Protein AF-A0A0M0J2R6-F1 (afdb_monomer)

InterPro domains:
  IPR001680 WD40 repeat [PF00400] (33-64)
  IPR001680 WD40 repeat [PF00400] (76-107)
  IPR001680 WD40 repeat [PF00400] (119-150)
  IPR001680 WD40 repeat [PS50082] (32-64)
  IPR001680 WD40 repeat [PS50082] (75-116)
  IPR001680 WD40 repeat [PS50082] (118-151)
  IPR001680 WD40 repeat [SM00320] (25-64)
  IPR001680 WD40 repeat [SM00320] (68-107)
  IPR001680 WD40 repeat [SM00320] (110-150)
  IPR002618 UDPGP family [PF01704] (251-604)
  IPR011047 Quinoprotein alcohol dehydrogenase-like superfamily [SSF50998] (32-155)
  IPR015943 WD40/YVTN repeat-like-containing domain superfamily [G3DSA:2.130.10.10] (9-226)
  IPR019775 WD40 repeat, conserved site [PS00678] (137-151)
  IPR020472 PAC1/LIS1-like, WD-40 repeat [PR00320] (51-65)
  IPR020472 PAC1/LIS1-like, WD-40 repeat [PR00320] (94-108)
  IPR020472 PAC1/LIS1-like, WD-40 repeat [PR00320] (137-151)
  IPR029044 Nucleotide-diphospho-sugar transferases [G3DSA:3.90.550.10] (227-666)
  IPR029044 Nucleotide-diphospho-sugar transferases [SSF53448] (238-670)
  IPR039741 UDP-sugar pyrophosphorylase [PTHR11952] (255-666)

Radius of gyration: 31.94 Å; Cα contacts (8 Å, |Δi|>4): 1332; chains: 1; bounding box: 73×68×89 Å

pLDDT: mean 80.06, std 20.86, range [28.67, 98.81]

Mean predicted aligned error: 16.08 Å

Structure (mmCIF, N/CA/C/O backbone):
data_AF-A0A0M0J2R6-F1
#
_entry.id   AF-A0A0M0J2R6-F1
#
loop_
_atom_site.group_PDB
_atom_site.id
_atom_site.type_symbol
_atom_site.label_atom_id
_atom_site.label_alt_id
_atom_site.label_comp_id
_atom_site.label_asym_id
_atom_site.label_entity_id
_atom_site.label_seq_id
_atom_site.pdbx_PDB_ins_code
_atom_site.Cartn_x
_atom_site.Cartn_y
_atom_site.Cartn_z
_atom_site.occupancy
_atom_site.B_iso_or_equiv
_atom_site.auth_seq_id
_atom_site.auth_comp_id
_atom_site.auth_asym_id
_atom_site.auth_atom_id
_atom_site.pdbx_PDB_model_num
ATOM 1 N N . MET A 1 1 ? 38.240 40.109 16.174 1.00 36.09 1 MET A N 1
ATOM 2 C CA . MET A 1 1 ? 37.687 40.525 14.868 1.00 36.09 1 MET A CA 1
ATOM 3 C C . MET A 1 1 ? 37.817 39.371 13.885 1.00 36.09 1 MET A C 1
ATOM 5 O O . MET A 1 1 ? 38.899 39.169 13.360 1.00 36.09 1 MET A O 1
ATOM 9 N N . LEU A 1 2 ? 36.763 38.583 13.665 1.00 33.44 2 LEU A N 1
ATOM 10 C CA . LEU A 1 2 ? 36.737 37.585 12.586 1.00 33.44 2 LEU A CA 1
ATOM 11 C C . LEU A 1 2 ? 35.351 37.548 11.915 1.00 33.44 2 LEU A C 1
ATOM 13 O O . LEU A 1 2 ? 34.528 36.697 12.244 1.00 33.44 2 LEU A O 1
ATOM 17 N N . PRO A 1 3 ? 35.083 38.441 10.949 1.00 38.94 3 PRO A N 1
ATOM 18 C CA . PRO A 1 3 ? 34.037 38.253 9.960 1.00 38.94 3 PRO A CA 1
ATOM 19 C C . PRO A 1 3 ? 34.694 38.115 8.579 1.00 38.94 3 PRO A C 1
ATOM 21 O O . PRO A 1 3 ? 34.960 39.120 7.940 1.00 38.94 3 PRO A O 1
ATOM 24 N N . ASN A 1 4 ? 35.013 36.897 8.120 1.00 41.19 4 ASN A N 1
ATOM 25 C CA . ASN A 1 4 ? 35.357 36.687 6.696 1.00 41.19 4 ASN A CA 1
ATOM 26 C C . ASN A 1 4 ? 35.215 35.240 6.180 1.00 41.19 4 ASN A C 1
ATOM 28 O O . ASN A 1 4 ? 35.019 35.041 4.984 1.00 41.19 4 ASN A O 1
ATOM 32 N N . ALA A 1 5 ? 35.192 34.220 7.046 1.00 37.50 5 ALA A N 1
ATOM 33 C CA . ALA A 1 5 ? 35.095 32.824 6.590 1.00 37.50 5 ALA A CA 1
ATOM 34 C C . ALA A 1 5 ? 33.701 32.433 6.038 1.00 37.50 5 ALA A C 1
ATOM 36 O O . ALA A 1 5 ? 33.593 31.710 5.048 1.00 37.50 5 ALA A O 1
ATOM 37 N N . ARG A 1 6 ? 32.606 32.952 6.622 1.00 36.12 6 ARG A N 1
ATOM 38 C CA . ARG A 1 6 ? 31.228 32.647 6.168 1.00 36.12 6 ARG A CA 1
ATOM 39 C C . ARG A 1 6 ? 30.844 33.323 4.848 1.00 36.12 6 ARG A C 1
ATOM 41 O O . ARG A 1 6 ? 29.976 32.811 4.145 1.00 36.12 6 ARG A O 1
ATOM 48 N N . MET A 1 7 ? 31.470 34.451 4.511 1.00 35.44 7 MET A N 1
ATOM 49 C CA . MET A 1 7 ? 31.166 35.185 3.280 1.00 35.44 7 MET A CA 1
ATOM 50 C C . MET A 1 7 ? 31.919 34.583 2.085 1.00 35.44 7 MET A C 1
ATOM 52 O O . MET A 1 7 ? 31.308 34.362 1.046 1.00 35.44 7 MET A O 1
ATOM 56 N N . GLN A 1 8 ? 33.182 34.167 2.262 1.00 43.09 8 GLN A N 1
ATOM 57 C CA . GLN A 1 8 ? 33.928 33.443 1.223 1.00 43.09 8 GLN A CA 1
ATOM 58 C C . GLN A 1 8 ? 33.315 32.072 0.895 1.00 43.09 8 GLN A C 1
ATOM 60 O O . GLN A 1 8 ? 33.209 31.727 -0.278 1.00 43.09 8 GLN A O 1
ATOM 65 N N . SER A 1 9 ? 32.825 31.327 1.894 1.00 46.56 9 SER A N 1
ATOM 66 C CA . SER A 1 9 ? 32.163 30.028 1.685 1.00 46.56 9 SER A CA 1
ATOM 67 C C . SER A 1 9 ? 30.852 30.140 0.891 1.00 46.56 9 SER A C 1
ATOM 69 O O . SER A 1 9 ? 30.611 29.324 0.003 1.00 46.56 9 SER A O 1
ATOM 71 N N . LYS A 1 10 ? 30.038 31.183 1.121 1.00 42.12 10 LYS A N 1
ATOM 72 C CA . LYS A 1 10 ? 28.829 31.435 0.316 1.00 42.12 10 LYS A CA 1
ATOM 73 C C . LYS A 1 10 ? 29.171 31.851 -1.115 1.00 42.12 10 LYS A C 1
ATOM 75 O O . LYS A 1 10 ? 28.553 31.346 -2.044 1.00 42.12 10 LYS A O 1
ATOM 80 N N . THR A 1 11 ? 30.169 32.709 -1.314 1.00 47.50 11 THR A N 1
ATOM 81 C CA . THR A 1 11 ? 30.589 33.139 -2.658 1.00 47.50 11 THR A CA 1
ATOM 82 C C . THR A 1 11 ? 31.194 31.986 -3.464 1.00 47.50 11 THR A C 1
ATOM 84 O O . THR A 1 11 ? 30.890 31.847 -4.646 1.00 47.50 11 THR A O 1
ATOM 87 N N . LEU A 1 12 ? 31.973 31.105 -2.825 1.00 50.62 12 LEU A N 1
ATOM 88 C CA . LEU A 1 12 ? 32.463 29.864 -3.433 1.00 50.62 12 LEU A CA 1
ATOM 89 C C . LEU A 1 12 ? 31.327 28.879 -3.722 1.00 50.62 12 LEU A C 1
ATOM 91 O O . LEU A 1 12 ? 31.304 28.320 -4.809 1.00 50.62 12 LEU A O 1
ATOM 95 N N . PHE A 1 13 ? 30.355 28.716 -2.821 1.00 46.06 13 PHE A N 1
ATOM 96 C CA . PHE A 1 13 ? 29.197 27.845 -3.038 1.00 46.06 13 PHE A CA 1
ATOM 97 C C . PHE A 1 13 ? 28.313 28.335 -4.190 1.00 46.06 13 PHE A C 1
ATOM 99 O O . PHE A 1 13 ? 27.985 27.554 -5.072 1.00 46.06 13 PHE A O 1
ATOM 106 N N . PHE A 1 14 ? 27.989 29.629 -4.264 1.00 41.22 14 PHE A N 1
ATOM 107 C CA . PHE A 1 14 ? 27.219 30.186 -5.381 1.00 41.22 14 PHE A CA 1
ATOM 108 C C . PHE A 1 14 ? 28.014 30.238 -6.691 1.00 41.22 14 PHE A C 1
ATOM 110 O O . PHE A 1 14 ? 27.415 30.104 -7.752 1.00 41.22 14 PHE A O 1
ATOM 117 N N . SER A 1 15 ? 29.343 30.379 -6.642 1.00 47.56 15 SER A N 1
ATOM 118 C CA . SER A 1 15 ? 30.237 30.227 -7.802 1.00 47.56 15 SER A CA 1
ATOM 119 C C . SER A 1 15 ? 30.260 28.785 -8.309 1.00 47.56 15 SER A C 1
ATOM 121 O O . SER A 1 15 ? 30.131 28.552 -9.509 1.00 47.56 15 SER A O 1
ATOM 123 N N . LEU A 1 16 ? 30.345 27.811 -7.399 1.00 46.53 16 LEU A N 1
ATOM 124 C CA . LEU A 1 16 ? 30.337 26.389 -7.723 1.00 46.53 16 LEU A CA 1
ATOM 125 C C . LEU A 1 16 ? 28.964 25.957 -8.234 1.00 46.53 16 LEU A C 1
ATOM 127 O O . LEU A 1 16 ? 28.896 25.278 -9.243 1.00 46.53 16 LEU A O 1
ATOM 131 N N . VAL A 1 17 ? 27.879 26.415 -7.608 1.00 45.69 17 VAL A N 1
ATOM 132 C CA . VAL A 1 17 ? 26.499 26.154 -8.034 1.00 45.69 17 VAL A CA 1
ATOM 133 C C . VAL A 1 17 ? 26.183 26.878 -9.341 1.00 45.69 17 VAL A C 1
ATOM 135 O O . VAL A 1 17 ? 25.573 26.270 -10.202 1.00 45.69 17 VAL A O 1
ATOM 138 N N . ARG A 1 18 ? 26.658 28.111 -9.581 1.00 43.44 18 ARG A N 1
ATOM 139 C CA . ARG A 1 18 ? 26.549 28.758 -10.906 1.00 43.44 18 ARG A CA 1
ATOM 140 C C . ARG A 1 18 ? 27.372 28.044 -11.967 1.00 43.44 18 ARG A C 1
ATOM 142 O O . ARG A 1 18 ? 26.888 27.926 -13.081 1.00 43.44 18 ARG A O 1
ATOM 149 N N . ARG A 1 19 ? 28.576 27.558 -11.645 1.00 47.53 19 ARG A N 1
ATOM 150 C CA . ARG A 1 19 ? 29.368 26.723 -12.558 1.00 47.53 19 ARG A CA 1
ATOM 151 C C . ARG A 1 19 ? 28.658 25.407 -12.831 1.00 47.53 19 ARG A C 1
ATOM 153 O O . ARG A 1 19 ? 28.544 25.045 -13.981 1.00 47.53 19 ARG A O 1
ATOM 160 N N . MET A 1 20 ? 28.114 24.748 -11.816 1.00 44.56 20 MET A N 1
ATOM 161 C CA . MET A 1 20 ? 27.424 23.464 -11.934 1.00 44.56 20 MET A CA 1
ATOM 162 C C . MET A 1 20 ? 26.086 23.598 -12.669 1.00 44.56 20 MET A C 1
ATOM 164 O O . MET A 1 20 ? 25.781 22.761 -13.504 1.00 44.56 20 MET A O 1
ATOM 168 N N . ILE A 1 21 ? 25.336 24.681 -12.438 1.00 42.53 21 ILE A N 1
ATOM 169 C CA . ILE A 1 21 ? 24.135 25.056 -13.195 1.00 42.53 21 ILE A CA 1
ATOM 170 C C . ILE A 1 21 ? 24.512 25.467 -14.625 1.00 42.53 21 ILE A C 1
ATOM 172 O O . ILE A 1 21 ? 23.814 25.080 -15.546 1.00 42.53 21 ILE A O 1
ATOM 176 N N . ALA A 1 22 ? 25.628 26.166 -14.856 1.00 38.50 22 ALA A N 1
ATOM 177 C CA . ALA A 1 22 ? 26.127 26.443 -16.207 1.00 38.50 22 ALA A CA 1
ATOM 178 C C . ALA A 1 22 ? 26.575 25.160 -16.937 1.00 38.50 22 ALA A C 1
ATOM 180 O O . ALA A 1 22 ? 26.362 25.051 -18.140 1.00 38.50 22 ALA A O 1
ATOM 181 N N . THR A 1 23 ? 27.117 24.170 -16.217 1.00 43.06 23 THR A N 1
ATOM 182 C CA . THR A 1 23 ? 27.443 22.839 -16.754 1.00 43.06 23 THR A CA 1
ATOM 183 C C . THR A 1 23 ? 26.190 21.987 -16.995 1.00 43.06 23 THR A C 1
ATOM 185 O O . THR A 1 23 ? 26.178 21.204 -17.938 1.00 43.06 23 THR A O 1
ATOM 188 N N . LEU A 1 24 ? 25.138 22.130 -16.173 1.00 39.03 24 LEU A N 1
ATOM 189 C CA . LEU A 1 24 ? 23.871 21.396 -16.318 1.00 39.03 24 LEU A CA 1
ATOM 190 C C . LEU A 1 24 ? 22.907 22.028 -17.335 1.00 39.03 24 LEU A C 1
ATOM 192 O O . LEU A 1 24 ? 22.110 21.303 -17.919 1.00 39.03 24 LEU A O 1
ATOM 196 N N . ILE A 1 25 ? 22.947 23.350 -17.539 1.00 42.81 25 ILE A N 1
ATOM 197 C CA . ILE A 1 25 ? 22.005 24.060 -18.421 1.00 42.81 25 ILE A CA 1
ATOM 198 C C . ILE A 1 25 ? 22.438 24.033 -19.890 1.00 42.81 25 ILE A C 1
ATOM 200 O O . ILE A 1 25 ? 21.580 24.174 -20.746 1.00 42.81 25 ILE A O 1
ATOM 204 N N . ASN A 1 26 ? 23.704 23.777 -20.230 1.00 46.44 26 ASN A N 1
ATOM 205 C CA . ASN A 1 26 ? 24.101 23.580 -21.627 1.00 46.44 26 ASN A CA 1
ATOM 206 C C . ASN A 1 26 ? 25.324 22.662 -21.742 1.00 46.44 26 ASN A C 1
ATOM 208 O O . ASN A 1 26 ? 26.464 23.099 -21.605 1.00 46.44 26 ASN A O 1
ATOM 212 N N . ARG A 1 27 ? 25.095 21.403 -22.116 1.00 46.19 27 ARG A N 1
ATOM 213 C CA . ARG A 1 27 ? 26.029 20.685 -22.995 1.00 46.19 27 ARG A CA 1
ATOM 214 C C . ARG A 1 27 ? 25.324 20.280 -24.286 1.00 46.19 27 ARG A C 1
ATOM 216 O O . ARG A 1 27 ? 25.393 19.139 -24.719 1.00 46.19 27 ARG A O 1
ATOM 223 N N . VAL A 1 28 ? 24.653 21.240 -24.918 1.00 44.66 28 VAL A N 1
ATOM 224 C CA . VAL A 1 28 ? 24.509 21.188 -26.374 1.00 44.66 28 VAL A CA 1
ATOM 225 C C . VAL A 1 28 ? 25.836 21.703 -26.920 1.00 44.66 28 VAL A C 1
ATOM 227 O O . VAL A 1 28 ? 26.066 22.907 -26.989 1.00 44.66 28 VAL A O 1
ATOM 230 N N . ALA A 1 29 ? 26.766 20.789 -27.182 1.00 57.38 29 ALA A N 1
ATOM 231 C CA . ALA A 1 29 ? 27.938 21.112 -27.976 1.00 57.38 29 ALA A CA 1
ATOM 232 C C . ALA A 1 29 ? 27.495 21.077 -29.446 1.00 57.38 29 ALA A C 1
ATOM 234 O O . ALA A 1 29 ? 27.050 20.043 -29.937 1.00 57.38 29 ALA A O 1
ATOM 235 N N . GLU A 1 30 ? 27.543 22.222 -30.123 1.00 63.06 30 GLU A N 1
ATOM 236 C CA . GLU A 1 30 ? 27.148 22.350 -31.525 1.00 63.06 30 GLU A CA 1
ATOM 237 C C . GLU A 1 30 ? 28.394 22.549 -32.390 1.00 63.06 30 GLU A C 1
ATOM 239 O O . GLU A 1 30 ? 29.218 23.431 -32.129 1.00 63.06 30 GLU A O 1
ATOM 244 N N . LYS A 1 31 ? 28.535 21.737 -33.441 1.00 72.44 31 LYS A N 1
ATOM 245 C CA . LYS A 1 31 ? 29.561 21.924 -34.467 1.00 72.44 31 LYS A CA 1
ATOM 246 C C . LYS A 1 31 ? 28.912 22.460 -35.740 1.00 72.44 31 LYS A C 1
ATOM 248 O O . LYS A 1 31 ? 28.442 21.692 -36.577 1.00 72.44 31 LYS A O 1
ATOM 253 N N . ALA A 1 32 ? 28.920 23.783 -35.892 1.00 67.75 32 ALA A N 1
ATOM 254 C CA . ALA A 1 32 ? 28.542 24.421 -37.149 1.00 67.75 32 ALA A CA 1
ATOM 255 C C . ALA A 1 32 ? 29.474 23.954 -38.285 1.00 67.75 32 ALA A C 1
ATOM 257 O O . ALA A 1 32 ? 30.685 23.812 -38.085 1.00 67.75 32 ALA A O 1
ATOM 258 N N . SER A 1 33 ? 28.903 23.709 -39.467 1.00 77.62 33 SER A N 1
ATOM 259 C CA . SER A 1 33 ? 29.630 23.297 -40.680 1.00 77.62 33 SER A CA 1
ATOM 260 C C . SER A 1 33 ? 30.457 22.009 -40.529 1.00 77.62 33 SER A C 1
ATOM 262 O O . SER A 1 33 ? 31.572 21.916 -41.038 1.00 77.62 33 SER A O 1
ATOM 264 N N . ALA A 1 34 ? 29.921 21.000 -39.829 1.00 81.88 34 ALA A N 1
ATOM 265 C CA . ALA A 1 34 ? 30.557 19.681 -39.709 1.00 81.88 34 ALA A CA 1
ATOM 266 C C . ALA A 1 34 ? 30.817 19.010 -41.077 1.00 81.88 34 ALA A C 1
ATOM 268 O O . ALA A 1 34 ? 31.804 18.293 -41.242 1.00 81.88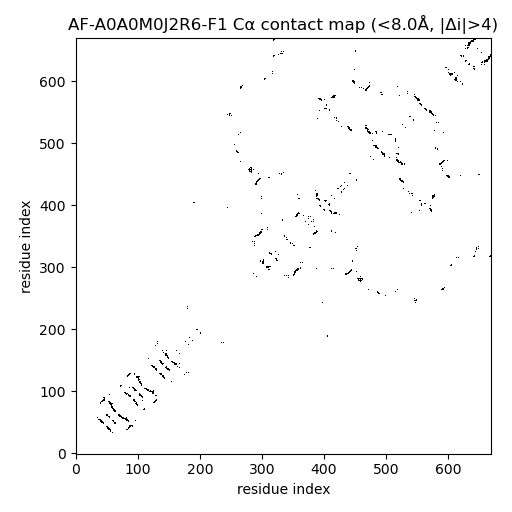 34 ALA A O 1
ATOM 269 N N . HIS A 1 35 ? 29.949 19.279 -42.052 1.00 89.12 35 HIS A N 1
ATOM 270 C CA . HIS A 1 35 ? 29.984 18.785 -43.426 1.00 89.12 35 HIS A CA 1
ATOM 271 C C . HIS A 1 35 ? 29.653 19.920 -44.409 1.00 89.12 35 HIS A C 1
ATOM 273 O O . HIS A 1 35 ? 29.078 20.933 -44.002 1.00 89.12 35 HIS A O 1
ATOM 279 N N . SER A 1 36 ? 30.028 19.771 -45.686 1.00 89.69 36 SER A N 1
ATOM 280 C CA . SER A 1 36 ? 29.685 20.747 -46.740 1.00 89.69 36 SER A CA 1
ATOM 281 C C . SER A 1 36 ? 28.286 20.521 -47.323 1.00 89.69 36 SER A C 1
ATOM 283 O O . SER A 1 36 ? 27.748 21.415 -47.973 1.00 89.69 36 SER A O 1
ATOM 285 N N . GLY A 1 37 ? 27.696 19.349 -47.065 1.00 88.50 37 GLY A N 1
ATOM 286 C CA . GLY A 1 37 ? 26.300 19.010 -47.337 1.00 88.50 37 GLY A CA 1
ATOM 287 C C . GLY A 1 37 ? 25.525 18.647 -46.065 1.00 88.50 37 GLY A C 1
ATOM 288 O O . GLY A 1 37 ? 26.072 18.646 -44.959 1.00 88.50 37 GLY A O 1
ATOM 289 N N . SER A 1 38 ? 24.237 18.333 -46.223 1.00 86.81 38 SER A N 1
ATOM 290 C CA . SER A 1 38 ? 23.368 17.917 -45.117 1.00 86.81 38 SER A CA 1
ATOM 291 C C . SER A 1 38 ? 23.912 16.658 -44.439 1.00 86.81 38 SER A C 1
ATOM 293 O O . SER A 1 38 ? 24.215 15.673 -45.112 1.00 86.81 38 SER A O 1
ATOM 295 N N . VAL A 1 39 ? 23.983 16.644 -43.106 1.00 89.50 39 VAL A N 1
ATOM 296 C CA . VAL A 1 39 ? 24.276 15.413 -42.357 1.00 89.50 39 VAL A CA 1
ATOM 297 C C . VAL A 1 39 ? 23.029 14.536 -42.373 1.00 89.50 39 VAL A C 1
ATOM 299 O O . VAL A 1 39 ? 21.986 14.928 -41.855 1.00 89.50 39 VAL A O 1
ATOM 302 N N . LEU A 1 40 ? 23.129 13.357 -42.983 1.00 81.25 40 LEU A N 1
ATOM 303 C CA . LEU A 1 40 ? 21.991 12.461 -43.197 1.00 81.25 40 LEU A CA 1
ATOM 304 C C . LEU A 1 40 ? 21.919 11.337 -42.157 1.00 81.25 40 LEU A C 1
ATOM 306 O O . LEU A 1 40 ? 20.846 10.785 -41.926 1.00 81.25 40 LEU A O 1
ATOM 310 N N . SER A 1 41 ? 23.043 11.001 -41.518 1.00 84.19 41 SER A N 1
ATOM 311 C CA . SER A 1 41 ? 23.120 9.941 -40.510 1.00 84.19 41 SER A CA 1
ATOM 312 C C . SER A 1 41 ? 24.223 10.212 -39.500 1.00 84.19 41 SER A C 1
ATOM 314 O O . SER A 1 41 ? 25.293 10.689 -39.868 1.00 84.19 41 SER A O 1
ATOM 316 N N . VAL A 1 42 ? 23.996 9.822 -38.244 1.00 87.31 42 VAL A N 1
ATOM 317 C CA . VAL A 1 42 ? 25.003 9.810 -37.174 1.00 87.31 42 VAL A CA 1
ATOM 318 C C . VAL A 1 42 ? 24.888 8.536 -36.334 1.00 87.31 42 VAL A C 1
ATOM 320 O O . VAL A 1 42 ? 23.793 7.994 -36.174 1.00 87.31 42 VAL A O 1
ATOM 323 N N . ALA A 1 43 ? 26.000 8.041 -35.792 1.00 80.62 43 ALA A N 1
ATOM 324 C CA . ALA A 1 43 ? 26.008 6.897 -34.882 1.00 80.62 43 ALA A CA 1
ATOM 325 C C . ALA A 1 43 ? 27.186 6.952 -33.900 1.00 80.62 43 ALA A C 1
ATOM 327 O O . ALA A 1 43 ? 28.303 7.248 -34.305 1.00 80.62 43 ALA A O 1
ATOM 328 N N . PHE A 1 44 ? 26.953 6.593 -32.637 1.00 80.62 44 PHE A N 1
ATOM 329 C CA . PHE A 1 44 ? 28.033 6.348 -31.674 1.00 80.62 44 PHE A CA 1
ATOM 330 C C . PHE A 1 44 ? 28.717 4.999 -31.920 1.00 80.62 44 PHE A C 1
ATOM 332 O O . PHE A 1 44 ? 28.061 4.042 -32.355 1.00 80.62 44 PHE A O 1
ATOM 339 N N . SER A 1 45 ? 30.010 4.921 -31.602 1.00 78.25 45 SER A N 1
ATOM 340 C CA . SER A 1 45 ? 30.716 3.656 -31.405 1.00 78.25 45 SER A CA 1
ATOM 341 C C . SER A 1 45 ? 30.176 2.922 -30.166 1.00 78.25 45 SER A C 1
ATOM 343 O O . SER A 1 45 ? 29.610 3.559 -29.275 1.00 78.25 45 SER A O 1
ATOM 345 N N . PRO A 1 46 ? 30.314 1.585 -30.079 1.00 72.31 46 PRO A N 1
ATOM 346 C CA . PRO A 1 46 ? 29.759 0.799 -28.969 1.00 72.31 46 PRO A CA 1
ATOM 347 C C . PRO A 1 46 ? 30.320 1.156 -27.587 1.00 72.31 46 PRO A C 1
ATOM 349 O O . PRO A 1 46 ? 29.612 1.055 -26.590 1.00 72.31 46 PRO A O 1
ATOM 352 N N . ASP A 1 47 ? 31.579 1.587 -27.528 1.00 72.69 47 ASP A N 1
ATOM 353 C CA . ASP A 1 47 ? 32.241 2.082 -26.315 1.00 72.69 47 ASP A CA 1
ATOM 354 C C . ASP A 1 47 ? 31.871 3.540 -25.979 1.00 72.69 47 ASP A C 1
ATOM 356 O O . ASP A 1 47 ? 32.279 4.061 -24.945 1.00 72.69 47 ASP A O 1
ATOM 360 N N . GLY A 1 48 ? 31.092 4.193 -26.847 1.00 76.62 48 GLY A N 1
ATOM 361 C CA . GLY A 1 48 ? 30.619 5.562 -26.692 1.00 76.62 48 GLY A CA 1
ATOM 362 C C . GLY A 1 48 ? 31.666 6.641 -26.952 1.00 76.62 48 GLY A C 1
ATOM 363 O O . GLY A 1 48 ? 31.314 7.806 -26.837 1.00 76.62 48 GLY A O 1
ATOM 364 N N . THR A 1 49 ? 32.906 6.287 -27.310 1.00 83.88 49 THR A N 1
ATOM 365 C CA . THR A 1 49 ? 34.033 7.237 -27.404 1.00 83.88 49 THR A CA 1
ATOM 366 C C . THR A 1 49 ? 34.097 7.996 -28.731 1.00 83.88 49 THR A C 1
ATOM 368 O O . THR A 1 49 ? 34.737 9.044 -28.830 1.00 83.88 49 THR A O 1
ATOM 371 N N . LYS A 1 50 ? 33.437 7.479 -29.774 1.00 90.19 50 LYS A N 1
ATOM 372 C CA . LYS A 1 50 ? 33.455 8.042 -31.126 1.00 90.19 50 LYS A CA 1
ATOM 373 C C . LYS A 1 50 ? 32.045 8.239 -31.671 1.00 90.19 50 LYS A C 1
ATOM 375 O O . LYS A 1 50 ? 31.115 7.509 -31.334 1.00 90.19 50 LYS A O 1
ATOM 380 N N . ILE A 1 51 ? 31.899 9.184 -32.590 1.00 91.94 51 ILE A N 1
ATOM 381 C CA . ILE A 1 51 ? 30.701 9.382 -33.416 1.00 91.94 51 ILE A CA 1
ATOM 382 C C . ILE A 1 51 ? 31.112 9.230 -34.875 1.00 91.94 51 ILE A C 1
ATOM 384 O O . ILE A 1 51 ? 32.118 9.795 -35.270 1.00 91.94 51 ILE A O 1
ATOM 388 N N . VAL A 1 52 ? 30.337 8.530 -35.699 1.00 92.56 52 VAL A N 1
ATOM 389 C CA . VAL A 1 52 ? 30.457 8.567 -37.163 1.00 92.56 52 VAL A CA 1
ATOM 390 C C . VAL A 1 52 ? 29.283 9.342 -37.749 1.00 92.56 52 VAL A C 1
ATOM 392 O O . VAL A 1 52 ? 28.149 9.145 -37.317 1.00 92.56 52 VAL A O 1
ATOM 395 N N . SER A 1 53 ? 29.533 10.208 -38.727 1.00 91.44 53 SER A N 1
ATOM 396 C CA . SER A 1 53 ? 28.509 10.954 -39.465 1.00 91.44 53 SER A CA 1
ATOM 397 C C . SER A 1 53 ? 28.629 10.724 -40.967 1.00 91.44 53 SER A C 1
ATOM 399 O O . SER A 1 53 ? 29.735 10.756 -41.495 1.00 91.44 53 SER A O 1
ATOM 401 N N . GLY A 1 54 ? 27.506 10.506 -41.653 1.00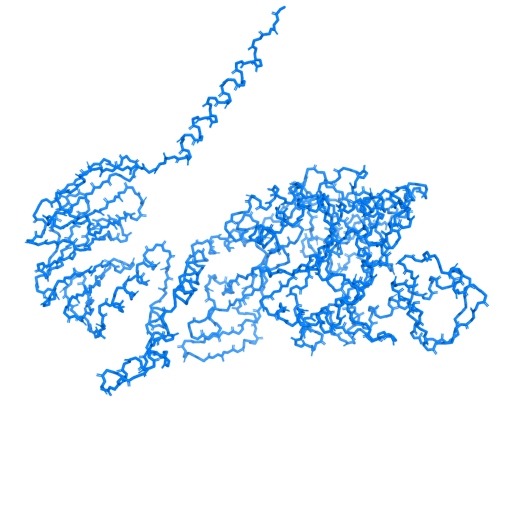 91.69 54 GLY A N 1
ATOM 402 C CA . GLY A 1 54 ? 27.406 10.401 -43.113 1.00 91.69 54 GLY A CA 1
ATOM 403 C C . GLY A 1 54 ? 26.638 11.585 -43.699 1.00 91.69 54 GLY A C 1
ATOM 404 O O . GLY A 1 54 ? 25.680 12.065 -43.084 1.00 91.69 54 GLY A O 1
ATOM 405 N N . SER A 1 55 ? 27.064 12.069 -44.865 1.00 92.06 55 SER A N 1
ATOM 406 C CA . SER A 1 55 ? 26.598 13.339 -45.429 1.00 92.06 55 SER A CA 1
ATOM 407 C C . SER A 1 55 ? 26.178 13.244 -46.894 1.00 92.06 55 SER A C 1
ATOM 409 O O . SER A 1 55 ? 26.531 12.320 -47.633 1.00 92.06 55 SER A O 1
ATOM 411 N N . GLU A 1 56 ? 25.409 14.242 -47.313 1.00 90.75 56 GLU A N 1
ATOM 412 C CA . GLU A 1 56 ? 25.054 14.511 -48.701 1.00 90.75 56 GLU A CA 1
ATOM 413 C C . GLU A 1 56 ? 26.269 14.813 -49.590 1.00 90.75 56 GLU A C 1
ATOM 415 O O . GLU A 1 56 ? 26.235 14.524 -50.783 1.00 90.75 56 GLU A O 1
ATOM 420 N N . ASP A 1 57 ? 27.369 15.296 -49.006 1.00 91.69 57 ASP A N 1
ATOM 421 C CA . ASP A 1 57 ? 28.631 15.578 -49.708 1.00 91.69 57 ASP A CA 1
ATOM 422 C C . ASP A 1 57 ? 29.448 14.324 -50.096 1.00 91.69 57 ASP A C 1
ATOM 424 O O . ASP A 1 57 ? 30.551 14.446 -50.626 1.00 91.69 57 ASP A O 1
ATOM 428 N N . GLY A 1 58 ? 28.931 13.118 -49.831 1.00 89.25 58 GLY A N 1
ATOM 429 C CA . GLY A 1 58 ? 29.605 11.852 -50.145 1.00 89.25 58 GLY A CA 1
ATOM 430 C C . GLY A 1 58 ? 30.776 11.511 -49.214 1.00 89.25 58 GLY A C 1
ATOM 431 O O . GLY A 1 58 ? 31.521 10.558 -49.469 1.00 89.25 58 GLY A O 1
ATOM 432 N N . THR A 1 59 ? 30.949 12.266 -48.125 1.00 92.44 59 THR A N 1
ATOM 433 C CA . THR A 1 59 ? 31.955 12.018 -47.088 1.00 92.44 59 THR A CA 1
ATOM 434 C C . THR A 1 59 ? 31.317 11.438 -45.830 1.00 92.44 59 THR A C 1
ATOM 436 O O . THR A 1 59 ? 30.162 11.726 -45.494 1.00 92.44 59 THR A O 1
ATOM 439 N N . PHE A 1 60 ? 32.086 10.632 -45.101 1.00 92.19 60 PHE A N 1
ATOM 440 C CA . PHE A 1 60 ? 31.784 10.350 -43.704 1.00 92.19 60 PHE A CA 1
ATOM 441 C C . PHE A 1 60 ? 32.957 10.768 -42.815 1.00 92.19 60 PHE A C 1
ATOM 443 O O . PHE A 1 60 ? 34.120 10.742 -43.234 1.00 92.19 60 PHE A O 1
ATOM 450 N N . LYS A 1 61 ? 32.640 11.197 -41.596 1.00 93.88 61 LYS A N 1
ATOM 451 C CA . LYS A 1 61 ? 33.597 11.718 -40.612 1.00 93.88 61 LYS A CA 1
ATOM 452 C C . LYS A 1 61 ? 33.449 10.975 -39.296 1.00 93.88 61 LYS A C 1
ATOM 454 O O . LYS A 1 61 ? 32.343 10.563 -38.953 1.00 93.88 61 LYS A O 1
ATOM 459 N N . VAL A 1 62 ? 34.553 10.814 -38.575 1.00 93.75 62 VAL A N 1
ATOM 460 C CA . VAL A 1 62 ? 34.591 10.246 -37.227 1.00 93.75 62 VAL A CA 1
ATOM 461 C C . VAL A 1 62 ? 35.040 11.320 -36.245 1.00 93.75 62 VAL A C 1
ATOM 463 O O . VAL A 1 62 ? 36.023 12.021 -36.482 1.00 93.75 62 VAL A O 1
ATOM 466 N N . TRP A 1 63 ? 34.321 11.447 -35.140 1.00 93.12 63 TRP A N 1
ATOM 467 C CA . TRP A 1 63 ? 34.476 12.497 -34.142 1.00 93.12 63 TRP A CA 1
ATOM 468 C C . TRP A 1 63 ? 34.706 11.896 -32.768 1.00 93.12 63 TRP A C 1
ATOM 470 O O . TRP A 1 63 ? 34.214 10.810 -32.481 1.00 93.12 63 TRP A O 1
ATOM 480 N N . ASP A 1 64 ? 35.394 12.637 -31.915 1.00 89.69 64 ASP A N 1
ATOM 481 C CA . ASP A 1 64 ? 35.453 12.390 -30.483 1.00 89.69 64 ASP A CA 1
ATOM 482 C C . ASP A 1 64 ? 34.095 12.739 -29.860 1.00 89.69 64 ASP A C 1
ATOM 484 O O . ASP A 1 64 ? 33.560 13.822 -30.114 1.00 89.69 64 ASP A O 1
ATOM 488 N N . SER A 1 65 ? 33.512 11.826 -29.083 1.00 84.12 65 SER A N 1
ATOM 489 C CA . SER A 1 65 ? 32.176 12.011 -28.501 1.00 84.12 65 SER A CA 1
ATOM 490 C C . SER A 1 65 ? 32.104 13.151 -27.487 1.00 84.12 65 SER A C 1
ATOM 492 O O . SER A 1 65 ? 31.070 13.812 -27.380 1.00 84.12 65 SER A O 1
ATOM 494 N N . ASP A 1 66 ? 33.188 13.373 -26.743 1.00 79.31 66 ASP A N 1
ATOM 495 C CA . ASP A 1 66 ? 33.211 14.260 -25.582 1.00 79.31 66 ASP A CA 1
ATOM 496 C C . ASP A 1 66 ? 33.583 15.690 -25.978 1.00 79.31 66 ASP A C 1
ATOM 498 O O . ASP A 1 66 ? 33.011 16.659 -25.469 1.00 79.31 66 ASP A O 1
ATOM 502 N N . ALA A 1 67 ? 34.536 15.829 -26.899 1.00 80.69 67 ALA A N 1
ATOM 503 C CA . ALA A 1 67 ? 35.058 17.102 -27.375 1.00 80.69 67 ALA A CA 1
ATOM 504 C C . ALA A 1 67 ? 34.449 17.558 -28.713 1.00 80.69 67 ALA A C 1
ATOM 506 O O . ALA A 1 67 ? 34.675 18.703 -29.111 1.00 80.69 67 ALA A O 1
ATOM 507 N N . LEU A 1 68 ? 33.725 16.684 -29.433 1.00 80.75 68 LEU A N 1
ATOM 508 C CA . LEU A 1 68 ? 33.310 16.885 -30.835 1.00 80.75 68 LEU A CA 1
ATOM 509 C C . LEU A 1 68 ? 34.477 17.297 -31.753 1.00 80.75 68 LEU A C 1
ATOM 511 O O . LEU A 1 68 ? 34.313 18.033 -32.734 1.00 80.75 68 LEU A O 1
ATOM 515 N N . GLY A 1 69 ? 35.684 16.836 -31.421 1.00 86.19 69 GLY A N 1
ATOM 516 C CA . GLY A 1 69 ? 36.873 17.003 -32.248 1.00 86.19 69 GLY A CA 1
ATOM 517 C C . GLY A 1 69 ? 36.828 16.037 -33.426 1.00 86.19 69 GLY A C 1
ATOM 518 O O . GLY A 1 69 ? 36.517 14.866 -33.242 1.00 86.19 69 GLY A O 1
ATOM 519 N N . LEU A 1 70 ? 37.134 16.508 -34.638 1.00 91.00 70 LEU A N 1
ATOM 520 C CA . LEU A 1 70 ? 37.272 15.620 -35.794 1.00 91.00 70 LEU A CA 1
ATOM 521 C C . LEU A 1 70 ? 38.489 14.713 -35.572 1.00 91.00 70 LEU A C 1
ATOM 523 O O . LEU A 1 70 ? 39.608 15.213 -35.478 1.00 91.00 70 LEU A O 1
ATOM 527 N N . LEU A 1 71 ? 38.262 13.404 -35.485 1.00 91.06 71 LEU A N 1
ATOM 528 C CA . LEU A 1 71 ? 39.319 12.403 -35.337 1.00 91.06 71 LEU A CA 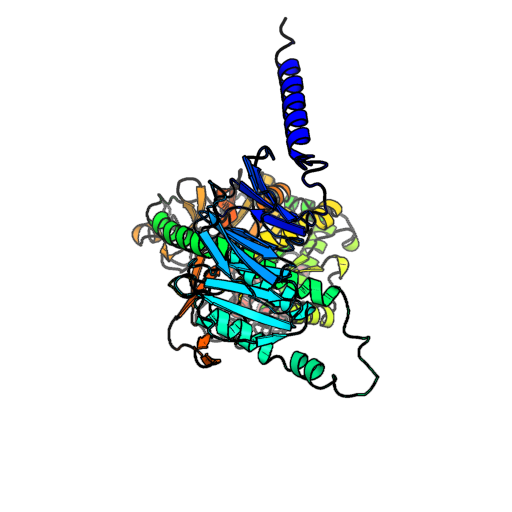1
ATOM 529 C C . LEU A 1 71 ? 39.852 11.973 -36.701 1.00 91.06 71 LEU A C 1
ATOM 531 O O . LEU A 1 71 ? 41.061 11.898 -36.905 1.00 91.06 71 LEU A O 1
ATOM 535 N N . SER A 1 72 ? 38.949 11.703 -37.641 1.00 91.69 72 SER A N 1
ATOM 536 C CA . SER A 1 72 ? 39.303 11.281 -38.994 1.00 91.69 72 SER A CA 1
ATOM 537 C C . SER A 1 72 ? 38.172 11.563 -39.980 1.00 91.69 72 SER A C 1
ATOM 539 O O . SER A 1 72 ? 37.009 11.729 -39.610 1.00 91.69 72 SER A O 1
ATOM 541 N N . GLU A 1 73 ? 38.509 11.640 -41.264 1.00 93.19 73 GLU A N 1
ATOM 542 C CA . GLU A 1 73 ? 37.541 11.826 -42.340 1.00 93.19 73 GLU A CA 1
ATOM 543 C C . GLU A 1 73 ? 37.887 10.964 -43.548 1.00 93.19 73 GLU A C 1
ATOM 545 O O . GLU A 1 73 ? 39.062 10.733 -43.842 1.00 93.19 73 GLU A O 1
ATOM 550 N N . LYS A 1 74 ? 36.858 10.518 -44.275 1.00 93.94 74 LYS A N 1
ATOM 551 C CA . LYS A 1 74 ? 37.028 9.855 -45.566 1.00 93.94 74 LYS A CA 1
ATOM 552 C C . LYS A 1 74 ? 36.326 10.641 -46.677 1.00 93.94 74 LYS A C 1
ATOM 554 O O . LYS A 1 74 ? 35.132 10.439 -46.917 1.00 93.94 74 LYS A O 1
ATOM 559 N N . PRO A 1 75 ? 37.056 11.531 -47.376 1.00 88.19 75 PRO A N 1
ATOM 560 C CA . PRO A 1 75 ? 36.562 12.177 -48.584 1.00 88.19 75 PRO A CA 1
ATOM 561 C C . PRO A 1 75 ? 36.311 11.146 -49.687 1.00 88.19 75 PRO A C 1
ATOM 563 O O . PRO A 1 75 ? 37.064 10.175 -49.803 1.00 88.19 75 PRO A O 1
ATOM 566 N N . ASN A 1 76 ? 35.281 11.368 -50.510 1.00 87.56 76 ASN A N 1
ATOM 567 C CA . ASN A 1 76 ? 34.897 10.471 -51.608 1.00 87.56 76 ASN A CA 1
ATOM 568 C C . ASN A 1 76 ? 34.712 9.011 -51.155 1.00 87.56 76 ASN A C 1
ATOM 570 O O . ASN A 1 76 ? 35.058 8.078 -51.882 1.00 87.56 76 ASN A O 1
ATOM 574 N N . ALA A 1 77 ? 34.204 8.801 -49.936 1.00 90.44 77 ALA A N 1
ATOM 575 C CA . ALA A 1 77 ? 33.872 7.463 -49.455 1.00 90.44 77 ALA A CA 1
ATOM 576 C C . ALA A 1 77 ? 32.847 6.788 -50.381 1.00 90.44 77 ALA A C 1
ATOM 578 O O . ALA A 1 77 ? 32.916 5.581 -50.621 1.00 90.44 77 ALA A O 1
ATOM 579 N N . HIS A 1 78 ? 31.945 7.595 -50.937 1.00 93.19 78 HIS A N 1
ATOM 580 C CA . HIS A 1 78 ? 30.959 7.212 -51.933 1.00 93.19 78 HIS A CA 1
ATOM 581 C C . HIS A 1 78 ? 30.886 8.256 -53.055 1.00 93.19 78 HIS A C 1
ATOM 583 O O . HIS A 1 78 ? 31.258 9.412 -52.858 1.00 93.19 78 HIS A O 1
ATOM 589 N N . SER A 1 79 ? 30.397 7.858 -54.236 1.00 92.12 79 SER A N 1
ATOM 590 C CA . SER A 1 79 ? 30.220 8.778 -55.377 1.00 92.12 79 SER A CA 1
ATOM 591 C C . SER A 1 79 ? 28.902 9.561 -55.326 1.00 92.12 79 SER A C 1
ATOM 593 O O . SER A 1 79 ? 28.605 10.338 -56.231 1.00 92.12 79 SER A O 1
ATOM 595 N N . PHE A 1 80 ? 28.088 9.325 -54.297 1.00 92.06 80 PHE A N 1
ATOM 596 C CA . PHE A 1 80 ? 26.837 10.024 -54.026 1.00 92.06 80 PHE A CA 1
ATOM 597 C C . PHE A 1 80 ? 26.627 10.148 -52.510 1.00 92.06 80 PHE A C 1
ATOM 599 O O . PHE A 1 80 ? 27.478 9.717 -51.729 1.00 92.06 80 PHE A O 1
ATOM 606 N N . ASN A 1 81 ? 25.502 10.738 -52.097 1.00 88.62 81 ASN A N 1
ATOM 607 C CA . ASN A 1 81 ? 25.169 10.921 -50.687 1.00 88.62 81 ASN A CA 1
ATOM 608 C C . ASN A 1 81 ? 25.228 9.619 -49.876 1.00 88.62 81 ASN A C 1
ATOM 610 O O . ASN A 1 81 ? 25.014 8.529 -50.408 1.00 88.62 81 ASN A O 1
ATOM 614 N N . ILE A 1 82 ? 25.487 9.754 -48.572 1.00 94.38 82 ILE A N 1
ATOM 615 C CA . ILE A 1 82 ? 25.568 8.647 -47.614 1.00 94.38 82 ILE A CA 1
ATOM 616 C C . ILE A 1 82 ? 24.408 8.772 -46.616 1.00 94.38 82 ILE A C 1
ATOM 618 O O . ILE A 1 82 ? 24.572 9.385 -45.558 1.00 94.38 82 ILE A O 1
ATOM 622 N N . PRO A 1 83 ? 23.220 8.210 -46.917 1.00 81.00 83 PRO A N 1
ATOM 623 C CA . PRO A 1 83 ? 22.066 8.314 -46.033 1.00 81.00 83 PRO A CA 1
ATOM 624 C C . PRO A 1 83 ? 22.208 7.532 -44.728 1.00 81.00 83 PRO A C 1
ATOM 626 O O . PRO A 1 83 ? 21.393 7.725 -43.832 1.00 81.00 83 PRO A O 1
ATOM 629 N N . SER A 1 84 ? 23.176 6.612 -44.619 1.00 87.31 84 SER A N 1
ATOM 630 C CA . SER A 1 84 ? 23.314 5.762 -43.437 1.00 87.31 84 SER A CA 1
ATOM 631 C C . SER A 1 84 ? 24.743 5.291 -43.190 1.00 87.31 84 SER A C 1
ATOM 633 O O . SER A 1 84 ? 25.418 4.803 -44.097 1.00 87.31 84 SER A O 1
ATOM 635 N N . VAL A 1 85 ? 25.165 5.406 -41.929 1.00 91.62 85 VAL A N 1
ATOM 636 C CA . VAL A 1 85 ? 26.428 4.888 -41.388 1.00 91.62 85 VAL A CA 1
ATOM 637 C C . VAL A 1 85 ? 26.193 4.184 -40.049 1.00 91.62 85 VAL A C 1
ATOM 639 O O . VAL A 1 85 ? 25.333 4.599 -39.267 1.00 91.62 85 VAL A O 1
ATOM 642 N N . ALA A 1 86 ? 26.963 3.138 -39.749 1.00 89.06 86 ALA A N 1
ATOM 643 C CA . ALA A 1 86 ? 26.920 2.455 -38.455 1.00 89.06 86 ALA A CA 1
ATOM 644 C C . ALA A 1 86 ? 28.265 1.810 -38.094 1.00 89.06 86 ALA A C 1
ATOM 646 O O . ALA A 1 86 ? 28.955 1.304 -38.970 1.00 89.06 86 ALA A O 1
ATOM 647 N N . PHE A 1 87 ? 28.609 1.770 -36.805 1.00 86.19 87 PHE A N 1
ATOM 648 C CA . PHE A 1 87 ? 29.715 0.948 -36.305 1.00 86.19 87 PHE A CA 1
ATOM 649 C C . PHE A 1 87 ? 29.315 -0.529 -36.187 1.00 86.19 87 PHE A C 1
ATOM 651 O O . PHE A 1 87 ? 28.144 -0.840 -35.945 1.00 86.19 87 PHE A O 1
ATOM 658 N N . SER A 1 88 ? 30.290 -1.428 -36.320 1.00 82.75 88 SER A N 1
ATOM 659 C CA . SER A 1 88 ? 30.153 -2.832 -35.927 1.00 82.75 88 SER A CA 1
ATOM 660 C C . SER A 1 88 ? 30.053 -2.975 -34.403 1.00 82.75 88 SER A C 1
ATOM 662 O O . SER A 1 88 ? 30.494 -2.082 -33.679 1.00 82.75 88 SER A O 1
ATOM 664 N N . PRO A 1 89 ? 29.495 -4.086 -33.883 1.00 72.00 89 PRO A N 1
ATOM 665 C CA . PRO A 1 89 ? 29.323 -4.289 -32.439 1.00 72.00 89 PRO A CA 1
ATOM 666 C C . PRO A 1 89 ? 30.635 -4.345 -31.647 1.00 72.00 89 PRO A C 1
ATOM 668 O O . PRO A 1 89 ? 30.663 -3.961 -30.483 1.00 72.00 89 PRO A O 1
ATOM 671 N N . ASP A 1 90 ? 31.719 -4.800 -32.279 1.00 78.19 90 ASP A N 1
ATOM 672 C CA . ASP A 1 90 ? 33.082 -4.778 -31.728 1.00 78.19 90 ASP A CA 1
ATOM 673 C C . ASP A 1 90 ? 33.746 -3.391 -31.836 1.00 78.19 90 ASP A C 1
ATOM 675 O O . ASP A 1 90 ? 34.853 -3.192 -31.344 1.00 78.19 90 ASP A O 1
ATOM 679 N N . GLY A 1 91 ? 33.083 -2.430 -32.486 1.00 84.38 91 GLY A N 1
ATOM 680 C CA . GLY A 1 91 ? 33.560 -1.069 -32.702 1.00 84.38 91 GLY A CA 1
ATOM 681 C C . GLY A 1 91 ? 34.666 -0.935 -33.745 1.00 84.38 91 GLY A C 1
ATOM 682 O O . GLY A 1 91 ? 35.028 0.193 -34.059 1.00 84.38 91 GLY A O 1
ATOM 683 N N . THR A 1 92 ? 35.178 -2.037 -34.309 1.00 90.62 92 THR A N 1
ATOM 684 C CA . THR A 1 92 ? 36.385 -2.012 -35.154 1.00 90.62 92 THR A CA 1
ATOM 685 C C . THR A 1 92 ? 36.106 -1.692 -36.624 1.00 90.62 92 THR A C 1
ATOM 687 O O . THR A 1 92 ? 37.035 -1.610 -37.429 1.00 90.62 92 THR A O 1
ATOM 690 N N . LYS A 1 93 ? 34.835 -1.612 -37.032 1.00 94.25 93 LYS A N 1
ATOM 691 C CA . LYS A 1 93 ? 34.426 -1.405 -38.427 1.00 94.25 93 LYS A CA 1
ATOM 692 C C . LYS A 1 93 ? 33.297 -0.394 -38.517 1.00 94.25 93 LYS A C 1
ATOM 694 O O . LYS A 1 93 ? 32.514 -0.226 -37.586 1.00 94.25 93 LYS A O 1
ATOM 699 N N . ILE A 1 94 ? 33.172 0.231 -39.679 1.00 95.44 94 ILE A N 1
ATOM 700 C CA . ILE A 1 94 ? 32.056 1.102 -40.050 1.00 95.44 94 ILE A CA 1
ATOM 701 C C . ILE A 1 94 ? 31.408 0.526 -41.307 1.00 95.44 94 ILE A C 1
ATOM 703 O O . ILE A 1 94 ? 32.111 0.159 -42.239 1.00 95.44 94 ILE A O 1
ATOM 707 N N . VAL A 1 95 ? 30.082 0.456 -41.366 1.00 94.69 95 VAL A N 1
ATOM 708 C CA . VAL A 1 95 ? 29.327 0.181 -42.594 1.00 94.69 95 VAL A CA 1
ATOM 709 C C . VAL A 1 95 ? 28.657 1.459 -43.071 1.00 94.69 95 VAL A C 1
ATOM 711 O O . VAL A 1 95 ? 28.113 2.212 -42.263 1.00 94.69 95 VAL A O 1
ATOM 714 N N . SER A 1 96 ? 28.681 1.698 -44.378 1.00 93.25 96 SER A N 1
ATOM 715 C CA . SER A 1 96 ? 28.007 2.817 -45.031 1.00 93.25 96 SER A CA 1
ATOM 716 C C . SER A 1 96 ? 27.149 2.335 -46.198 1.00 93.25 96 SER A C 1
ATOM 718 O O . SER A 1 96 ? 27.546 1.449 -46.957 1.00 93.25 96 SER A O 1
ATOM 720 N N . GLY A 1 97 ? 25.957 2.917 -46.321 1.00 92.50 97 GLY A N 1
ATOM 721 C CA . GLY A 1 97 ? 25.051 2.749 -47.456 1.00 92.50 97 GLY A CA 1
ATOM 722 C C . GLY A 1 97 ? 24.860 4.082 -48.170 1.00 92.50 97 GLY A C 1
ATOM 723 O O . GLY A 1 97 ? 24.807 5.124 -47.515 1.00 92.50 97 GLY A O 1
ATOM 724 N N . SER A 1 98 ? 24.778 4.047 -49.499 1.00 92.50 98 SER A N 1
ATOM 725 C CA . SER A 1 98 ? 24.823 5.249 -50.334 1.00 92.50 98 SER A CA 1
ATOM 726 C C . SER A 1 98 ? 23.788 5.260 -51.459 1.00 92.50 98 SER A C 1
ATOM 728 O O . SER A 1 98 ? 23.251 4.226 -51.880 1.00 92.50 98 SER A O 1
ATOM 730 N N . GLY A 1 99 ? 23.512 6.460 -51.976 1.00 88.44 99 GLY A N 1
ATOM 731 C CA . GLY A 1 99 ? 22.765 6.642 -53.220 1.00 88.44 99 GLY A CA 1
ATOM 732 C C . GLY A 1 99 ? 23.496 6.185 -54.482 1.00 88.44 99 GLY A C 1
ATOM 733 O O . GLY A 1 99 ? 22.853 6.022 -55.513 1.00 88.44 99 GLY A O 1
ATOM 734 N N . ASP A 1 100 ? 24.787 5.858 -54.393 1.00 93.94 100 ASP A N 1
ATOM 735 C CA . ASP A 1 100 ? 25.518 5.144 -55.450 1.00 93.94 100 ASP A CA 1
ATOM 736 C C . ASP A 1 100 ? 25.184 3.641 -55.521 1.00 93.94 100 ASP A C 1
ATOM 738 O O . ASP A 1 100 ? 25.773 2.905 -56.309 1.00 93.94 100 ASP A O 1
ATOM 742 N N . GLN A 1 101 ? 24.201 3.194 -54.726 1.00 93.31 101 GLN A N 1
ATOM 743 C CA . GLN A 1 101 ? 23.668 1.829 -54.703 1.00 93.31 101 GLN A CA 1
ATOM 744 C C . GLN A 1 101 ? 24.644 0.785 -54.134 1.00 93.31 101 GLN A C 1
ATOM 746 O O . GLN A 1 101 ? 24.402 -0.426 -54.239 1.00 93.31 101 GLN A O 1
ATOM 751 N N . THR A 1 102 ? 25.733 1.233 -53.503 1.00 94.38 102 THR A N 1
ATOM 752 C CA . THR A 1 102 ? 26.731 0.366 -52.872 1.00 94.38 102 THR A CA 1
ATOM 753 C C . THR A 1 102 ? 26.581 0.309 -51.352 1.00 94.38 102 THR A C 1
ATOM 755 O O . THR A 1 102 ? 25.986 1.183 -50.712 1.00 94.38 102 THR A O 1
ATOM 758 N N . ILE A 1 103 ? 27.137 -0.757 -50.775 1.00 95.31 103 ILE A N 1
ATOM 759 C CA . ILE A 1 103 ? 27.397 -0.881 -49.338 1.00 95.31 103 ILE A CA 1
ATOM 760 C C . ILE A 1 103 ? 28.899 -1.073 -49.169 1.00 95.31 103 ILE A C 1
ATOM 762 O O . ILE A 1 103 ? 29.475 -1.968 -49.793 1.00 95.31 103 ILE A O 1
ATOM 766 N N . LYS A 1 104 ? 29.532 -0.261 -48.325 1.00 95.31 104 LYS A N 1
ATOM 767 C CA . LYS A 1 104 ? 30.970 -0.343 -48.039 1.00 95.31 104 LYS A CA 1
ATOM 768 C C . LYS A 1 104 ? 31.209 -0.584 -46.555 1.00 95.31 104 LYS A C 1
ATOM 770 O O . LYS A 1 104 ? 30.451 -0.109 -45.713 1.00 95.31 104 LYS A O 1
ATOM 775 N N . VAL A 1 105 ? 32.251 -1.350 -46.252 1.00 94.75 105 VAL A N 1
ATOM 776 C CA . VAL A 1 105 ? 32.718 -1.656 -44.900 1.00 94.75 105 VAL A CA 1
ATOM 777 C C . VAL A 1 105 ? 34.141 -1.145 -44.760 1.00 94.75 105 VAL A C 1
ATOM 779 O O . VAL A 1 105 ? 35.000 -1.464 -45.580 1.00 94.75 105 VAL A O 1
ATOM 782 N N . TRP A 1 106 ? 34.388 -0.387 -43.706 1.00 95.75 106 TRP A N 1
ATOM 783 C CA . TRP A 1 106 ? 35.626 0.331 -43.450 1.00 95.75 106 TRP A CA 1
ATOM 784 C C . TRP A 1 106 ? 36.217 -0.089 -42.114 1.00 95.75 106 TRP A C 1
ATOM 786 O O . TRP A 1 106 ? 35.475 -0.457 -41.205 1.00 95.75 106 TRP A O 1
ATOM 796 N N . ASP A 1 107 ? 37.532 0.010 -41.981 1.00 94.31 107 ASP A N 1
ATOM 797 C CA . ASP A 1 107 ? 38.210 -0.026 -40.689 1.00 94.31 107 ASP A CA 1
ATOM 798 C C . ASP A 1 107 ? 37.863 1.247 -39.906 1.00 94.31 107 ASP A C 1
ATOM 800 O O . ASP A 1 107 ? 37.924 2.344 -40.461 1.00 94.31 107 ASP A O 1
ATOM 804 N N . SER A 1 108 ? 37.459 1.123 -38.641 1.00 90.00 108 SER A N 1
ATOM 805 C CA . SER A 1 108 ? 36.990 2.274 -37.854 1.00 90.00 108 SER A CA 1
ATOM 806 C C . SER A 1 108 ? 38.086 3.276 -37.501 1.00 90.00 108 SER A C 1
ATOM 808 O O . SER A 1 108 ? 37.776 4.438 -37.238 1.00 90.00 108 SER A O 1
ATOM 810 N N . ASP A 1 109 ? 39.343 2.833 -37.454 1.00 87.69 109 ASP A N 1
ATOM 811 C CA . ASP A 1 109 ? 40.462 3.644 -36.981 1.00 87.69 109 ASP A CA 1
ATOM 812 C C . ASP A 1 109 ? 41.217 4.261 -38.155 1.00 87.69 109 ASP A C 1
ATOM 814 O O . ASP A 1 109 ? 41.459 5.468 -38.184 1.00 87.69 109 ASP A O 1
ATOM 818 N N . LYS A 1 110 ? 41.545 3.445 -39.158 1.00 89.00 110 LYS A N 1
ATOM 819 C CA . LYS A 1 110 ? 42.309 3.858 -40.340 1.00 89.00 110 LYS A CA 1
ATOM 820 C C . LYS A 1 110 ? 41.436 4.366 -41.485 1.00 89.00 110 LYS A C 1
ATOM 822 O O . LYS A 1 110 ? 41.960 4.973 -42.417 1.00 89.00 110 LYS A O 1
ATOM 827 N N . LEU A 1 111 ? 40.126 4.103 -41.448 1.00 91.25 111 LEU A N 1
ATOM 828 C CA . LEU A 1 111 ? 39.185 4.375 -42.545 1.00 91.25 111 LEU A CA 1
ATOM 829 C C . LEU A 1 111 ? 39.610 3.739 -43.882 1.00 91.25 111 LEU A C 1
ATOM 831 O O . LEU A 1 111 ? 39.343 4.264 -44.971 1.00 91.25 111 LEU A O 1
ATOM 835 N N . GLU A 1 112 ? 40.286 2.593 -43.800 1.00 92.62 112 GLU A N 1
ATOM 836 C CA . GLU A 1 112 ? 40.634 1.756 -44.946 1.00 92.62 112 GLU A CA 1
ATOM 837 C C . GLU A 1 112 ? 39.406 0.960 -45.393 1.00 92.62 112 GLU A C 1
ATOM 839 O O . GLU A 1 112 ? 38.645 0.459 -44.566 1.00 92.62 112 GLU A O 1
ATOM 844 N N . LEU A 1 113 ? 39.194 0.843 -46.706 1.00 94.06 113 LEU A N 1
ATOM 845 C CA . LEU A 1 113 ? 38.099 0.038 -47.243 1.00 94.06 113 LEU A CA 1
ATOM 846 C C . LEU A 1 113 ? 38.425 -1.445 -47.032 1.00 94.06 113 LEU A C 1
ATOM 848 O O . LEU A 1 113 ? 39.336 -1.975 -47.662 1.00 94.06 113 LEU A O 1
ATOM 852 N N . LEU A 1 114 ? 37.666 -2.107 -46.164 1.00 91.75 114 LEU A N 1
ATOM 853 C CA . LEU A 1 114 ? 37.812 -3.534 -45.875 1.00 91.75 114 LEU A CA 1
ATOM 854 C C . LEU A 1 114 ? 37.020 -4.388 -46.862 1.00 91.75 114 LEU A C 1
ATOM 856 O O . LEU A 1 114 ? 37.451 -5.473 -47.247 1.00 91.75 114 LEU A O 1
ATOM 860 N N . SER A 1 115 ? 35.830 -3.926 -47.247 1.00 90.06 115 SER A N 1
ATOM 861 C CA . SER A 1 115 ? 34.973 -4.653 -48.174 1.00 90.06 115 SER A CA 1
ATOM 862 C C . SER A 1 115 ? 33.971 -3.740 -48.861 1.00 90.06 115 SER A C 1
ATOM 864 O O . SER A 1 115 ? 33.542 -2.733 -48.305 1.00 90.06 115 SER A O 1
ATOM 866 N N . GLU A 1 116 ? 33.549 -4.122 -50.059 1.00 92.50 116 GLU A N 1
ATOM 867 C CA . GLU A 1 116 ? 32.551 -3.396 -50.831 1.00 92.50 116 GLU A CA 1
ATOM 868 C C . GLU A 1 116 ? 31.619 -4.365 -51.545 1.00 92.50 116 GLU A C 1
ATOM 870 O O . GLU A 1 116 ? 32.055 -5.349 -52.148 1.00 92.50 116 GLU A O 1
ATOM 875 N N . LYS A 1 117 ? 30.330 -4.027 -51.536 1.00 91.44 117 LYS A N 1
ATOM 876 C CA . LYS A 1 117 ? 29.338 -4.640 -52.402 1.00 91.44 117 LYS A CA 1
ATOM 877 C C . LYS A 1 117 ? 28.818 -3.631 -53.415 1.00 91.44 117 LYS A C 1
ATOM 879 O O . LYS A 1 117 ? 27.940 -2.820 -53.117 1.00 91.44 117 LYS A O 1
ATOM 884 N N . THR A 1 118 ? 29.336 -3.736 -54.635 1.00 86.81 118 THR A N 1
ATOM 885 C CA . THR A 1 118 ? 28.795 -3.039 -55.804 1.00 86.81 118 THR A CA 1
ATOM 886 C C . THR A 1 118 ? 27.458 -3.656 -56.215 1.00 86.81 118 THR A C 1
ATOM 888 O O . THR A 1 118 ? 27.255 -4.871 -56.081 1.00 86.81 118 THR A O 1
ATOM 891 N N . ASN A 1 119 ? 26.526 -2.817 -56.686 1.00 84.69 119 ASN A N 1
ATOM 892 C CA . ASN A 1 119 ? 25.148 -3.207 -57.013 1.00 84.69 119 ASN A CA 1
ATOM 893 C C . ASN A 1 119 ? 24.460 -3.960 -55.861 1.00 84.69 119 ASN A C 1
ATOM 895 O O . ASN A 1 119 ? 23.803 -4.985 -56.071 1.00 84.69 119 ASN A O 1
ATOM 899 N N . ALA A 1 120 ? 24.656 -3.497 -54.622 1.00 84.69 120 ALA A N 1
ATOM 900 C CA . ALA A 1 120 ? 23.979 -4.079 -53.467 1.00 84.69 120 ALA A CA 1
ATOM 901 C C . ALA A 1 120 ? 22.456 -3.975 -53.637 1.00 84.69 120 ALA A C 1
ATOM 903 O O . ALA A 1 120 ? 21.717 -4.916 -53.340 1.00 84.69 120 ALA A O 1
ATOM 904 N N . HIS A 1 121 ? 22.003 -2.855 -54.190 1.00 83.94 121 HIS A N 1
ATOM 905 C CA . HIS A 1 121 ? 20.615 -2.585 -54.532 1.00 83.94 121 HIS A CA 1
ATOM 906 C C . HIS A 1 121 ? 20.503 -1.998 -55.942 1.00 83.94 121 HIS A C 1
ATOM 908 O O . HIS A 1 121 ? 21.508 -1.633 -56.539 1.00 83.94 121 HIS A O 1
ATOM 914 N N . SER A 1 122 ? 19.280 -1.925 -56.475 1.00 85.38 122 SER A N 1
ATOM 915 C CA . SER A 1 122 ? 18.986 -1.252 -57.761 1.00 85.38 122 SER A CA 1
ATOM 916 C C . SER A 1 122 ? 18.537 0.208 -57.595 1.00 85.38 122 SER A C 1
ATOM 918 O O . SER A 1 122 ? 18.103 0.857 -58.544 1.00 85.38 122 SER A O 1
ATOM 920 N N . GLY A 1 123 ? 18.628 0.727 -56.370 1.00 80.69 123 GLY A N 1
ATOM 921 C CA . GLY A 1 123 ? 18.305 2.098 -55.999 1.00 80.69 123 GLY A CA 1
ATOM 922 C C . GLY A 1 123 ? 19.014 2.496 -54.705 1.00 80.69 123 GLY A C 1
ATOM 923 O O . GLY A 1 123 ? 19.674 1.669 -54.071 1.00 80.69 123 GLY A O 1
ATOM 924 N N . THR A 1 124 ? 18.870 3.761 -54.306 1.00 81.19 124 THR A N 1
ATOM 925 C CA . THR A 1 124 ? 19.545 4.349 -53.137 1.00 81.19 124 THR A CA 1
ATOM 926 C C . THR A 1 124 ? 19.411 3.495 -51.885 1.00 81.19 124 THR A C 1
ATOM 928 O O . THR A 1 124 ? 18.297 3.140 -51.495 1.00 81.19 124 THR A O 1
ATOM 931 N N . VAL A 1 125 ? 20.534 3.191 -51.232 1.00 84.94 125 VAL A N 1
ATOM 932 C CA . VAL A 1 125 ? 20.548 2.493 -49.943 1.00 84.94 125 VAL A CA 1
ATOM 933 C C . VAL A 1 125 ? 20.319 3.522 -48.841 1.00 84.94 125 VAL A C 1
ATOM 935 O O . VAL A 1 125 ? 21.192 4.329 -48.536 1.00 84.94 125 VAL A O 1
ATOM 938 N N . TYR A 1 126 ? 19.127 3.512 -48.250 1.00 77.50 126 TYR A N 1
ATOM 939 C CA . TYR A 1 126 ? 18.756 4.475 -47.211 1.00 77.50 126 TYR A CA 1
ATOM 940 C C . TYR A 1 126 ? 19.196 4.063 -45.816 1.00 77.50 126 TYR A C 1
ATOM 942 O O . TYR A 1 126 ? 19.233 4.904 -44.925 1.00 77.50 126 TYR A O 1
ATOM 950 N N . SER A 1 127 ? 19.453 2.775 -45.593 1.00 75.50 127 SER A N 1
ATOM 951 C CA . SER A 1 127 ? 19.796 2.277 -44.268 1.00 75.50 127 SER A CA 1
ATOM 952 C C . SER A 1 127 ? 20.686 1.049 -44.338 1.00 75.50 127 SER A C 1
ATOM 954 O O . SER A 1 127 ? 20.454 0.173 -45.175 1.00 75.50 127 SER A O 1
ATOM 956 N N . VAL A 1 128 ? 21.678 0.990 -43.450 1.00 83.00 128 VAL A N 1
ATOM 957 C CA . VAL A 1 128 ? 22.560 -0.160 -43.233 1.00 83.00 128 VAL A CA 1
ATOM 958 C C . VAL A 1 128 ? 22.771 -0.406 -41.739 1.00 83.00 128 VAL A C 1
ATOM 960 O O . VAL A 1 128 ? 22.818 0.535 -40.947 1.00 83.00 128 VAL A O 1
ATOM 963 N N . ALA A 1 129 ? 22.923 -1.669 -41.345 1.00 79.12 129 ALA A N 1
ATOM 964 C CA . ALA A 1 129 ? 23.284 -2.045 -39.978 1.00 79.12 129 ALA A CA 1
ATOM 965 C C . ALA A 1 129 ? 24.042 -3.378 -39.945 1.00 79.12 129 ALA A C 1
ATOM 967 O O . ALA A 1 129 ? 23.808 -4.242 -40.789 1.00 79.12 129 ALA A O 1
ATOM 968 N N . PHE A 1 130 ? 24.916 -3.556 -38.955 1.00 74.75 130 PHE A N 1
ATOM 969 C CA . PHE A 1 130 ? 25.498 -4.861 -38.636 1.00 74.75 130 PHE A CA 1
ATOM 970 C C . PHE A 1 130 ? 24.529 -5.708 -37.801 1.00 74.75 130 PHE A C 1
ATOM 972 O O . PHE A 1 130 ? 23.726 -5.168 -37.037 1.00 74.75 130 PHE A O 1
ATOM 979 N N . SER A 1 131 ? 24.633 -7.034 -37.903 1.00 62.66 131 SER A N 1
ATOM 980 C CA . SER A 1 131 ? 24.045 -7.947 -36.920 1.00 62.66 131 SER A CA 1
ATOM 981 C C . SER A 1 131 ? 24.764 -7.836 -35.565 1.00 62.66 131 SER A C 1
ATOM 983 O O . SER A 1 131 ? 25.927 -7.432 -35.532 1.00 62.66 131 SER A O 1
ATOM 985 N N . PRO A 1 132 ? 24.121 -8.212 -34.440 1.00 56.31 132 PRO A N 1
ATOM 986 C CA . PRO A 1 132 ? 24.720 -8.103 -33.102 1.00 56.31 132 PRO A CA 1
ATOM 987 C C . PRO A 1 132 ? 26.004 -8.917 -32.895 1.00 56.31 132 PRO A C 1
ATOM 989 O O . PRO A 1 132 ? 26.845 -8.545 -32.083 1.00 56.31 132 PRO A O 1
ATOM 992 N N . ASP A 1 133 ? 26.166 -10.018 -33.627 1.00 62.56 133 ASP A N 1
ATOM 993 C CA . ASP A 1 133 ? 27.385 -10.835 -33.645 1.00 62.56 133 ASP A CA 1
ATOM 994 C C . ASP A 1 133 ? 28.459 -10.294 -34.612 1.00 62.56 133 ASP A C 1
ATOM 996 O O . ASP A 1 133 ? 29.555 -10.841 -34.694 1.00 62.56 133 ASP A O 1
ATOM 1000 N N . GLY A 1 134 ? 28.149 -9.230 -35.363 1.00 73.00 134 GLY A N 1
ATOM 1001 C CA . GLY A 1 134 ? 29.034 -8.608 -36.343 1.00 73.00 134 GLY A CA 1
ATOM 1002 C C . GLY A 1 134 ? 29.287 -9.447 -37.596 1.00 73.00 134 GLY A C 1
ATOM 1003 O O . GLY A 1 134 ? 30.175 -9.097 -38.367 1.00 73.00 134 GLY A O 1
ATOM 1004 N N . THR A 1 135 ? 28.554 -10.545 -37.819 1.00 76.25 135 THR A N 1
ATOM 1005 C CA . THR A 1 135 ? 28.810 -11.460 -38.949 1.00 76.25 135 THR A CA 1
ATOM 1006 C C . THR A 1 135 ? 28.023 -11.113 -40.213 1.00 76.25 135 THR A C 1
ATOM 1008 O O . THR A 1 135 ? 28.347 -11.593 -41.306 1.00 76.25 135 THR A O 1
ATOM 1011 N N . LYS A 1 136 ? 26.985 -10.280 -40.096 1.00 79.62 136 LYS A N 1
ATOM 1012 C CA . LYS A 1 136 ? 26.077 -9.921 -41.189 1.00 79.62 136 LYS A CA 1
ATOM 1013 C C . LYS A 1 136 ? 25.846 -8.425 -41.273 1.00 79.62 136 LYS A C 1
ATOM 1015 O O . LYS A 1 136 ? 26.001 -7.690 -40.302 1.00 79.62 136 LYS A O 1
ATOM 1020 N N . ILE A 1 137 ? 25.406 -7.997 -42.450 1.00 81.00 137 ILE A N 1
ATOM 1021 C CA . ILE A 1 137 ? 24.931 -6.642 -42.719 1.00 81.00 137 ILE A CA 1
ATOM 1022 C C . ILE A 1 137 ? 23.512 -6.732 -43.269 1.00 81.00 137 ILE A C 1
ATOM 1024 O O . ILE A 1 137 ? 23.240 -7.545 -44.149 1.00 81.00 137 ILE A O 1
ATOM 1028 N N . VAL A 1 138 ? 22.610 -5.887 -42.782 1.00 74.69 138 VAL A N 1
ATOM 1029 C CA . VAL A 1 138 ? 21.284 -5.681 -43.372 1.00 74.69 138 VAL A CA 1
ATOM 1030 C C . VAL A 1 138 ? 21.232 -4.322 -44.056 1.00 74.69 138 VAL A C 1
ATOM 1032 O O . VAL A 1 138 ? 21.827 -3.360 -43.572 1.00 74.69 138 VAL A O 1
ATOM 1035 N N . SER A 1 139 ? 20.526 -4.239 -45.181 1.00 76.25 139 SER A N 1
ATOM 1036 C CA . SER A 1 139 ? 20.342 -3.001 -45.934 1.00 76.25 139 SER A CA 1
ATOM 1037 C C . SER A 1 139 ? 18.911 -2.825 -46.429 1.00 76.25 139 SER A C 1
ATOM 1039 O O . SER A 1 139 ? 18.272 -3.790 -46.849 1.00 76.25 139 SER A O 1
ATOM 1041 N N . GLY A 1 140 ? 18.421 -1.584 -46.396 1.00 69.75 140 GLY A N 1
ATOM 1042 C CA . GLY A 1 140 ? 17.123 -1.176 -46.940 1.00 69.75 140 GLY A CA 1
ATOM 1043 C C . GLY A 1 140 ? 17.281 -0.089 -48.004 1.00 69.75 140 GLY A C 1
ATOM 1044 O O . GLY A 1 140 ? 18.077 0.838 -47.833 1.00 69.75 140 GLY A O 1
ATOM 1045 N N . SER A 1 141 ? 16.534 -0.194 -49.105 1.00 78.75 141 SER A N 1
ATOM 1046 C CA . SER A 1 141 ? 16.731 0.643 -50.297 1.00 78.75 141 SER A CA 1
ATOM 1047 C C . SER A 1 141 ? 15.433 1.145 -50.928 1.00 78.75 141 SER A C 1
ATOM 1049 O O . SER A 1 141 ? 14.368 0.542 -50.788 1.00 78.75 141 SER A O 1
ATOM 1051 N N . TRP A 1 142 ? 15.560 2.228 -51.705 1.00 70.00 142 TRP A N 1
ATOM 1052 C CA . TRP A 1 142 ? 14.544 2.725 -52.637 1.00 70.00 142 TRP A CA 1
ATOM 1053 C C . TRP A 1 142 ? 13.983 1.645 -53.571 1.00 70.00 142 TRP A C 1
ATOM 1055 O O . TRP A 1 142 ? 12.838 1.740 -54.010 1.00 70.00 142 TRP A O 1
ATOM 1065 N N . ASP A 1 143 ? 14.751 0.588 -53.846 1.00 71.75 143 ASP A N 1
ATOM 1066 C CA . ASP A 1 143 ? 14.302 -0.531 -54.676 1.00 71.75 143 ASP A CA 1
ATOM 1067 C C . ASP A 1 143 ? 13.226 -1.424 -54.032 1.00 71.75 143 ASP A C 1
ATOM 1069 O O . ASP A 1 143 ? 12.854 -2.452 -54.598 1.00 71.75 143 ASP A O 1
ATOM 1073 N N . LYS A 1 144 ? 12.689 -1.018 -52.872 1.00 63.44 144 LYS A N 1
ATOM 1074 C CA . LYS A 1 144 ? 11.617 -1.696 -52.127 1.00 63.44 144 LYS A CA 1
ATOM 1075 C C . LYS A 1 144 ? 12.032 -3.058 -51.565 1.00 63.44 144 LYS A C 1
ATOM 1077 O O . LYS A 1 144 ? 11.174 -3.829 -51.130 1.00 63.44 144 LYS A O 1
ATOM 1082 N N . THR A 1 145 ? 13.338 -3.329 -51.484 1.00 56.31 145 THR A N 1
ATOM 1083 C CA . THR A 1 145 ? 13.866 -4.555 -50.876 1.00 56.31 145 THR A CA 1
ATOM 1084 C C . THR A 1 145 ? 14.661 -4.287 -49.602 1.00 56.31 145 THR A C 1
ATOM 1086 O O . THR A 1 145 ? 15.354 -3.276 -49.471 1.00 56.31 145 THR A O 1
ATOM 1089 N N . ILE A 1 146 ? 14.573 -5.238 -48.670 1.00 62.66 146 ILE A N 1
ATOM 1090 C CA . ILE A 1 146 ? 15.553 -5.422 -47.597 1.00 62.66 146 ILE A CA 1
ATOM 1091 C C . ILE A 1 146 ? 16.433 -6.616 -47.973 1.00 62.66 146 ILE A C 1
ATOM 1093 O O . ILE A 1 146 ? 15.919 -7.641 -48.436 1.00 62.66 146 ILE A O 1
ATOM 1097 N N . LYS A 1 147 ? 17.750 -6.489 -47.803 1.00 69.38 147 LYS A N 1
ATOM 1098 C CA . LYS A 1 147 ? 18.719 -7.556 -48.091 1.00 69.38 147 LYS A CA 1
ATOM 1099 C C . LYS A 1 147 ? 19.612 -7.811 -46.885 1.00 69.38 147 LYS A C 1
ATOM 1101 O O . LYS A 1 147 ? 19.998 -6.875 -46.193 1.00 69.38 147 LYS A O 1
ATOM 1106 N N . VAL A 1 148 ? 19.948 -9.081 -46.665 1.00 73.12 148 VAL A N 1
ATOM 1107 C CA . VAL A 1 148 ? 20.900 -9.526 -45.638 1.00 73.12 148 VAL A CA 1
ATOM 1108 C C . VAL A 1 148 ? 22.121 -10.134 -46.318 1.00 73.12 148 VAL A C 1
ATOM 1110 O O . VAL A 1 148 ? 21.998 -10.967 -47.222 1.00 73.12 148 VAL A O 1
ATOM 1113 N N . TRP A 1 149 ? 23.294 -9.722 -45.857 1.00 77.44 149 TRP A N 1
ATOM 1114 C CA . TRP A 1 149 ? 24.596 -10.040 -46.417 1.00 77.44 149 TRP A CA 1
ATOM 1115 C C . TRP A 1 149 ? 25.465 -10.724 -45.373 1.00 77.44 149 TRP A C 1
ATOM 1117 O O . TRP A 1 149 ? 25.584 -10.234 -44.256 1.00 77.44 149 TRP A O 1
ATOM 1127 N N . ASP A 1 150 ? 26.090 -11.838 -45.739 1.00 78.38 150 ASP A N 1
ATOM 1128 C CA . ASP A 1 150 ? 27.114 -12.477 -44.913 1.00 78.38 150 ASP A CA 1
ATOM 1129 C C . ASP A 1 150 ? 28.484 -11.838 -45.180 1.00 78.38 150 ASP A C 1
ATOM 1131 O O . ASP A 1 150 ? 28.915 -11.784 -46.335 1.00 78.38 150 ASP A O 1
ATOM 1135 N N . MET A 1 151 ? 29.173 -11.360 -44.141 1.00 70.81 151 MET A N 1
ATOM 1136 C CA . MET A 1 151 ? 30.437 -10.634 -44.304 1.00 70.81 151 MET A CA 1
ATOM 1137 C C . MET A 1 151 ? 31.591 -11.493 -44.828 1.00 70.81 151 MET A C 1
ATOM 1139 O O . MET A 1 151 ? 32.539 -10.945 -45.384 1.00 70.81 151 MET A O 1
ATOM 1143 N N . VAL A 1 152 ? 31.531 -12.821 -44.689 1.00 61.66 152 VAL A N 1
ATOM 1144 C CA . VAL A 1 152 ? 32.631 -13.701 -45.117 1.00 61.66 152 VAL A CA 1
ATOM 1145 C C . VAL A 1 152 ? 32.577 -13.974 -46.625 1.00 61.66 152 VAL A C 1
ATOM 1147 O O . VAL A 1 152 ? 33.605 -14.246 -47.240 1.00 61.66 152 VAL A O 1
ATOM 1150 N N . LYS A 1 153 ? 31.388 -13.917 -47.246 1.00 60.94 153 LYS A N 1
ATOM 1151 C CA . LYS A 1 153 ? 31.193 -14.328 -48.654 1.00 60.94 153 LYS A CA 1
ATOM 1152 C C . LYS A 1 153 ? 30.349 -13.378 -49.513 1.00 60.94 153 LYS A C 1
ATOM 1154 O O . LYS A 1 153 ? 30.158 -13.668 -50.692 1.00 60.94 153 LYS A O 1
ATOM 1159 N N . TRP A 1 154 ? 29.786 -12.300 -48.954 1.00 64.75 154 TRP A N 1
ATOM 1160 C CA . TRP A 1 154 ? 28.727 -11.481 -49.580 1.00 64.75 154 TRP A CA 1
ATOM 1161 C C . TRP A 1 154 ? 27.579 -12.311 -50.187 1.00 64.75 154 TRP A C 1
ATOM 1163 O O . TRP A 1 154 ? 26.890 -11.877 -51.115 1.00 64.75 154 TRP A O 1
ATOM 1173 N N . SER A 1 155 ? 27.348 -13.523 -49.677 1.00 52.56 155 SER A N 1
ATOM 1174 C CA . SER A 1 155 ? 26.291 -14.401 -50.171 1.00 52.56 155 SER A CA 1
ATOM 1175 C C . SER A 1 155 ? 24.941 -13.930 -49.633 1.00 52.56 155 SER A C 1
ATOM 1177 O O . SER A 1 155 ? 24.753 -13.847 -48.417 1.00 52.56 155 SER A O 1
ATOM 1179 N N . ARG A 1 156 ? 24.009 -13.627 -50.543 1.00 50.53 156 ARG A N 1
ATOM 1180 C CA . ARG A 1 156 ? 22.623 -13.234 -50.246 1.00 50.53 156 ARG A CA 1
ATOM 1181 C C . ARG A 1 156 ? 21.857 -14.442 -49.708 1.00 50.53 156 ARG A C 1
ATOM 1183 O O . ARG A 1 156 ? 21.868 -15.476 -50.370 1.00 50.53 156 ARG A O 1
ATOM 1190 N N . LYS A 1 157 ? 21.194 -14.308 -48.551 1.00 45.09 157 LYS A N 1
ATOM 1191 C CA . LYS A 1 157 ? 20.349 -15.387 -48.012 1.00 45.09 157 LYS A CA 1
ATOM 1192 C C . LYS A 1 157 ? 18.878 -15.271 -48.422 1.00 45.09 157 LYS A C 1
ATOM 1194 O O . LYS A 1 157 ? 18.431 -16.206 -49.053 1.00 45.09 157 LYS A O 1
ATOM 1199 N N . ASP A 1 158 ? 18.191 -14.132 -48.262 1.00 45.62 158 ASP A N 1
ATOM 1200 C CA . ASP A 1 158 ? 16.774 -13.984 -48.674 1.00 45.62 158 ASP A CA 1
ATOM 1201 C C . ASP A 1 158 ? 16.364 -12.517 -48.955 1.00 45.62 158 ASP A C 1
ATOM 1203 O O . ASP A 1 158 ? 17.183 -11.604 -48.824 1.00 45.62 158 ASP A O 1
ATOM 1207 N N . HIS A 1 159 ? 15.121 -12.272 -49.407 1.00 43.91 159 HIS A N 1
ATOM 1208 C CA . HIS A 1 159 ? 14.537 -10.932 -49.608 1.00 43.91 159 HIS A CA 1
ATOM 1209 C C . HIS A 1 159 ? 13.103 -10.837 -49.079 1.00 43.91 159 HIS A C 1
ATOM 1211 O O . HIS A 1 159 ? 12.320 -11.766 -49.243 1.00 43.91 159 HIS A O 1
ATOM 1217 N N . LEU A 1 160 ? 12.751 -9.679 -48.515 1.00 41.00 160 LEU A N 1
ATOM 1218 C CA . LEU A 1 160 ? 11.390 -9.329 -48.103 1.00 41.00 160 LEU A CA 1
ATOM 1219 C C . LEU A 1 160 ? 10.997 -7.983 -48.737 1.00 41.00 160 LEU A C 1
ATOM 1221 O O . LEU A 1 160 ? 11.810 -7.053 -48.794 1.00 41.00 160 LEU A O 1
ATOM 1225 N N . MET A 1 161 ? 9.768 -7.902 -49.252 1.00 35.66 161 MET A N 1
ATOM 1226 C CA . MET A 1 161 ? 9.221 -6.747 -49.976 1.00 35.66 161 MET A CA 1
ATOM 1227 C C . MET A 1 161 ? 8.410 -5.872 -49.014 1.00 35.66 161 MET A C 1
ATOM 1229 O O . MET A 1 161 ? 7.418 -6.334 -48.455 1.00 35.66 161 MET A O 1
ATOM 1233 N N . PHE A 1 162 ? 8.796 -4.608 -48.839 1.00 39.53 162 PHE A N 1
ATOM 1234 C CA . PHE A 1 162 ? 8.108 -3.665 -47.945 1.00 39.53 162 PHE A CA 1
ATOM 1235 C C . PHE A 1 162 ? 8.077 -2.258 -48.563 1.00 39.53 162 PHE A C 1
ATOM 1237 O O . PHE A 1 162 ? 8.915 -1.926 -49.400 1.00 39.53 162 PHE A O 1
ATOM 1244 N N . ASN A 1 163 ? 7.124 -1.410 -48.157 1.00 40.59 163 ASN A N 1
ATOM 1245 C CA . ASN A 1 163 ? 7.119 0.004 -48.555 1.00 40.59 163 ASN A CA 1
ATOM 1246 C C . ASN A 1 163 ? 8.155 0.817 -47.742 1.00 40.59 163 ASN A C 1
ATOM 1248 O O . ASN A 1 163 ? 8.579 0.392 -46.667 1.00 40.59 163 ASN A O 1
ATOM 1252 N N . ALA A 1 164 ? 8.556 1.991 -48.241 1.00 36.91 164 ALA A N 1
ATOM 1253 C CA . ALA A 1 164 ? 9.653 2.790 -47.676 1.00 36.91 164 ALA A CA 1
ATOM 1254 C C . ALA A 1 164 ? 9.454 3.186 -46.196 1.00 36.91 164 ALA A C 1
ATOM 1256 O O . ALA A 1 164 ? 10.422 3.285 -45.440 1.00 36.91 164 ALA A O 1
ATOM 1257 N N . THR A 1 165 ? 8.206 3.370 -45.761 1.00 38.56 165 THR A N 1
ATOM 1258 C CA . THR A 1 165 ? 7.856 3.716 -44.375 1.00 38.56 165 THR A CA 1
ATOM 1259 C C . THR A 1 165 ? 7.986 2.501 -43.453 1.00 38.56 165 THR A C 1
ATOM 1261 O O . THR A 1 165 ? 8.572 2.597 -42.377 1.00 38.56 165 THR A O 1
ATOM 1264 N N . THR A 1 166 ? 7.536 1.325 -43.902 1.00 41.53 166 THR A N 1
ATOM 1265 C CA . THR A 1 166 ? 7.684 0.050 -43.182 1.00 41.53 166 THR A CA 1
ATOM 1266 C C . THR A 1 166 ? 9.145 -0.399 -43.105 1.00 41.53 166 THR A C 1
ATOM 1268 O O . THR A 1 166 ? 9.561 -0.958 -42.098 1.00 41.53 166 THR A O 1
ATOM 1271 N N . GLN A 1 167 ? 9.959 -0.103 -44.120 1.00 43.91 167 GLN A N 1
ATOM 1272 C CA . GLN A 1 167 ? 11.395 -0.405 -44.110 1.00 43.91 167 GLN A CA 1
ATOM 1273 C C . GLN A 1 167 ? 12.166 0.441 -43.094 1.00 43.91 167 GLN A C 1
ATOM 1275 O O . GLN A 1 167 ? 12.992 -0.098 -42.360 1.00 43.91 167 GLN A O 1
ATOM 1280 N N . ARG A 1 168 ? 11.866 1.746 -43.001 1.00 40.50 168 ARG A N 1
ATOM 1281 C CA . ARG A 1 168 ? 12.434 2.620 -41.959 1.00 40.50 168 ARG A CA 1
ATOM 1282 C C . ARG A 1 168 ? 12.047 2.145 -40.562 1.00 40.50 168 ARG A C 1
ATOM 1284 O O . ARG A 1 168 ? 12.902 2.126 -39.691 1.00 40.50 168 ARG A O 1
ATOM 1291 N N . PHE A 1 169 ? 10.808 1.687 -40.390 1.00 42.66 169 PHE A N 1
ATOM 1292 C CA . PHE A 1 169 ? 10.288 1.154 -39.133 1.00 42.66 169 PHE A CA 1
ATOM 1293 C C . PHE A 1 169 ? 10.921 -0.188 -38.721 1.00 42.66 169 PHE A C 1
ATOM 1295 O O . PHE A 1 169 ? 11.361 -0.322 -37.585 1.00 42.66 169 PHE A O 1
ATOM 1302 N N . VAL A 1 170 ? 11.039 -1.161 -39.634 1.00 47.06 170 VAL A N 1
ATOM 1303 C CA . VAL A 1 170 ? 11.678 -2.467 -39.359 1.00 47.06 170 VAL A CA 1
ATOM 1304 C C . VAL A 1 170 ? 13.163 -2.291 -39.047 1.00 47.06 170 VAL A C 1
ATOM 1306 O O . VAL A 1 170 ? 13.678 -2.915 -38.124 1.00 47.06 170 VAL A O 1
ATOM 1309 N N . VAL A 1 171 ? 13.852 -1.391 -39.752 1.00 46.50 171 VAL A N 1
ATOM 1310 C CA . VAL A 1 171 ? 15.261 -1.102 -39.471 1.00 46.50 171 VAL A CA 1
ATOM 1311 C C . VAL A 1 171 ? 15.429 -0.216 -38.229 1.00 46.50 171 VAL A C 1
ATOM 1313 O O . VAL A 1 171 ? 16.404 -0.402 -37.515 1.00 46.50 171 VAL A O 1
ATOM 1316 N N . GLN A 1 172 ? 14.470 0.654 -37.879 1.00 41.66 172 GLN A N 1
ATOM 1317 C CA . GLN A 1 172 ? 14.428 1.338 -36.574 1.00 41.66 172 GLN A CA 1
ATOM 1318 C C . GLN A 1 172 ? 14.162 0.375 -35.411 1.00 41.66 172 GLN A C 1
ATOM 1320 O O . GLN A 1 172 ? 14.730 0.558 -34.343 1.00 41.66 172 GLN A O 1
ATOM 1325 N N . LEU A 1 173 ? 13.362 -0.673 -35.610 1.00 43.38 173 LEU A N 1
ATOM 1326 C CA . LEU A 1 173 ? 13.183 -1.773 -34.654 1.00 43.38 173 LEU A CA 1
ATOM 1327 C C . LEU A 1 173 ? 14.477 -2.582 -34.479 1.00 43.38 173 LEU A C 1
ATOM 1329 O O . LEU A 1 173 ? 14.867 -2.893 -33.356 1.00 43.38 173 LEU A O 1
ATOM 1333 N N . LEU A 1 174 ? 15.200 -2.845 -35.572 1.00 43.50 174 LEU A N 1
ATOM 1334 C CA . LEU A 1 174 ? 16.543 -3.437 -35.535 1.00 43.50 174 LEU A CA 1
ATOM 1335 C C . LEU A 1 174 ? 17.592 -2.470 -34.941 1.00 43.50 174 LEU A C 1
ATOM 1337 O O . LEU A 1 174 ? 18.535 -2.907 -34.288 1.00 43.50 174 LEU A O 1
ATOM 1341 N N . TRP A 1 175 ? 17.404 -1.157 -35.092 1.00 37.84 175 TRP A N 1
ATOM 1342 C CA . TRP A 1 175 ? 18.209 -0.099 -34.472 1.00 37.84 175 TRP A CA 1
ATOM 1343 C C . TRP A 1 175 ? 17.890 0.079 -32.979 1.00 37.84 175 TRP A C 1
ATOM 1345 O O . TRP A 1 175 ? 18.785 0.365 -32.198 1.00 37.84 175 TRP A O 1
ATOM 1355 N N . LEU A 1 176 ? 16.661 -0.173 -32.528 1.00 35.09 176 LEU A N 1
ATOM 1356 C CA . LEU A 1 176 ? 16.325 -0.273 -31.101 1.00 35.09 176 LEU A CA 1
ATOM 1357 C C . LEU A 1 176 ? 16.954 -1.526 -30.468 1.00 35.09 176 LEU A C 1
ATOM 1359 O O . LEU A 1 176 ? 17.321 -1.516 -29.294 1.00 35.09 176 LEU A O 1
ATOM 1363 N N . ASN A 1 177 ? 17.175 -2.575 -31.264 1.00 37.03 177 ASN A N 1
ATOM 1364 C CA . ASN A 1 177 ? 17.956 -3.750 -30.873 1.00 37.03 177 ASN A CA 1
ATOM 1365 C C . ASN A 1 177 ? 19.460 -3.418 -30.679 1.00 37.03 177 ASN A C 1
ATOM 1367 O O . ASN A 1 177 ? 20.125 -4.015 -29.833 1.00 37.03 177 ASN A O 1
ATOM 1371 N N . LYS A 1 178 ? 19.976 -2.401 -31.397 1.00 39.69 178 LYS A N 1
ATOM 1372 C CA . LYS A 1 178 ? 21.388 -1.950 -31.448 1.00 39.69 178 LYS A CA 1
ATOM 1373 C C . LYS A 1 178 ? 21.966 -1.467 -30.114 1.00 39.69 178 LYS A C 1
ATOM 1375 O O . LYS A 1 178 ? 23.183 -1.445 -29.978 1.00 39.69 178 LYS A O 1
ATOM 1380 N N . TYR A 1 179 ? 21.139 -1.078 -29.143 1.00 36.41 179 TYR A N 1
ATOM 1381 C CA . TYR A 1 179 ? 21.641 -0.432 -27.922 1.00 36.41 179 TYR A CA 1
ATOM 1382 C C . TYR A 1 179 ? 21.353 -1.187 -26.629 1.00 36.41 179 TYR A C 1
ATOM 1384 O O . TYR A 1 179 ? 21.735 -0.701 -25.563 1.00 36.41 179 TYR A O 1
ATOM 1392 N N . SER A 1 180 ? 20.685 -2.349 -26.660 1.00 35.72 180 SER A N 1
ATOM 1393 C CA . SER A 1 180 ? 20.243 -2.976 -25.404 1.00 35.72 180 SER A CA 1
ATOM 1394 C C . SER A 1 180 ? 19.856 -4.448 -25.443 1.00 35.72 180 SER A C 1
ATOM 1396 O O . SER A 1 180 ? 19.952 -5.082 -24.401 1.00 35.72 180 SER A O 1
ATOM 1398 N N . MET A 1 181 ? 19.395 -5.018 -26.559 1.00 31.53 181 MET A N 1
ATOM 1399 C CA . MET A 1 181 ? 18.656 -6.286 -26.516 1.00 31.53 181 MET A CA 1
ATOM 1400 C C . MET A 1 181 ? 19.425 -7.428 -27.195 1.00 31.53 181 MET A C 1
ATOM 1402 O O . MET A 1 181 ? 19.702 -7.417 -28.386 1.00 31.53 181 MET A O 1
ATOM 1406 N N . LYS A 1 182 ? 19.790 -8.452 -26.416 1.00 34.03 182 LYS A N 1
ATOM 1407 C CA . LYS A 1 182 ? 20.129 -9.777 -26.954 1.00 34.03 182 LYS A CA 1
ATOM 1408 C C . LYS A 1 182 ? 18.823 -10.549 -27.077 1.00 34.03 182 LYS A C 1
ATOM 1410 O O . LYS A 1 182 ? 18.424 -11.224 -26.129 1.00 34.03 182 LYS A O 1
ATOM 1415 N N . PHE A 1 183 ? 18.140 -10.417 -28.203 1.00 37.62 183 PHE A N 1
ATOM 1416 C CA . PHE A 1 183 ? 17.097 -11.374 -28.547 1.00 37.62 183 PHE A CA 1
ATOM 1417 C C . PHE A 1 183 ? 17.765 -12.645 -29.086 1.00 37.62 183 PHE A C 1
ATOM 1419 O O . PHE A 1 183 ? 18.663 -12.529 -29.920 1.00 37.62 183 PHE A O 1
ATOM 1426 N N . PRO A 1 184 ? 17.398 -13.842 -28.603 1.00 37.09 184 PRO A N 1
ATOM 1427 C CA . PRO A 1 184 ? 17.713 -15.060 -29.333 1.00 37.09 184 PRO A CA 1
ATOM 1428 C C . PRO A 1 184 ? 16.985 -15.040 -30.696 1.00 37.09 184 PRO A C 1
ATOM 1430 O O . PRO A 1 184 ? 15.997 -14.318 -30.862 1.00 37.09 184 PRO A O 1
ATOM 1433 N N . ASP A 1 185 ? 17.535 -15.742 -31.696 1.00 40.09 185 ASP A N 1
ATOM 1434 C CA . ASP A 1 185 ? 17.100 -15.669 -33.108 1.00 40.09 185 ASP A CA 1
ATOM 1435 C C . ASP A 1 185 ? 15.586 -15.916 -33.284 1.00 40.09 185 ASP A C 1
ATOM 1437 O O . ASP A 1 185 ? 14.930 -15.293 -34.116 1.00 40.09 185 ASP A O 1
ATOM 1441 N N . ASP A 1 186 ? 15.011 -16.733 -32.403 1.00 38.88 186 ASP A N 1
ATOM 1442 C CA . ASP A 1 186 ? 13.588 -17.049 -32.303 1.00 38.88 186 ASP A CA 1
ATOM 1443 C C . ASP A 1 186 ? 12.700 -15.840 -31.960 1.00 38.88 186 ASP A C 1
ATOM 1445 O O . ASP A 1 186 ? 11.578 -15.757 -32.449 1.00 38.88 186 ASP A O 1
ATOM 1449 N N . VAL A 1 187 ? 13.171 -14.869 -31.171 1.00 37.31 187 VAL A N 1
ATOM 1450 C CA . VAL A 1 187 ? 12.394 -13.665 -30.812 1.00 37.31 187 VAL A CA 1
ATOM 1451 C C . VAL A 1 187 ? 12.424 -12.612 -31.921 1.00 37.31 187 VAL A C 1
ATOM 1453 O O . VAL A 1 187 ? 11.462 -11.858 -32.090 1.00 37.31 187 VAL A O 1
ATOM 1456 N N . LEU A 1 188 ? 13.501 -12.578 -32.709 1.00 42.25 188 LEU A N 1
ATOM 1457 C CA . LEU A 1 188 ? 13.575 -11.737 -33.901 1.00 42.25 188 LEU A CA 1
ATOM 1458 C C . LEU A 1 188 ? 12.606 -12.247 -34.976 1.00 42.25 188 LEU A C 1
ATOM 1460 O O . LEU A 1 188 ? 11.837 -11.457 -35.527 1.00 42.25 188 LEU A O 1
ATOM 1464 N N . ASP A 1 189 ? 12.573 -13.565 -35.183 1.00 41.88 189 ASP A N 1
ATOM 1465 C CA . ASP A 1 189 ? 11.600 -14.231 -36.050 1.00 41.88 189 ASP A CA 1
ATOM 1466 C C . ASP A 1 189 ? 10.162 -14.034 -35.539 1.00 41.88 189 ASP A C 1
ATOM 1468 O O . ASP A 1 189 ? 9.267 -13.750 -36.333 1.00 41.88 189 ASP A O 1
ATOM 1472 N N . LEU A 1 190 ? 9.936 -14.042 -34.217 1.00 38.41 190 LEU A N 1
ATOM 1473 C CA . LEU A 1 190 ? 8.623 -13.792 -33.605 1.00 38.41 190 LEU A CA 1
ATOM 1474 C C . LEU A 1 190 ? 8.134 -12.341 -33.755 1.00 38.41 190 LEU A C 1
ATOM 1476 O O . LEU A 1 190 ? 6.937 -12.107 -33.898 1.00 38.41 190 LEU A O 1
ATOM 1480 N N . LEU A 1 191 ? 9.030 -11.348 -33.694 1.00 40.41 191 LEU A N 1
ATOM 1481 C CA . LEU A 1 191 ? 8.700 -9.928 -33.901 1.00 40.41 191 LEU A CA 1
ATOM 1482 C C . LEU A 1 191 ? 8.381 -9.641 -35.370 1.00 40.41 191 LEU A C 1
ATOM 1484 O O . LEU A 1 191 ? 7.471 -8.864 -35.676 1.00 40.41 191 LEU A O 1
ATOM 1488 N N . ILE A 1 192 ? 9.098 -10.313 -36.272 1.00 42.38 192 ILE A N 1
ATOM 1489 C CA . ILE A 1 192 ? 8.815 -10.319 -37.704 1.00 42.38 192 ILE A CA 1
ATOM 1490 C C . ILE A 1 192 ? 7.466 -11.016 -37.952 1.00 42.38 192 ILE A C 1
ATOM 1492 O O . ILE A 1 192 ? 6.600 -10.424 -38.593 1.00 42.38 192 ILE A O 1
ATOM 1496 N N . GLU A 1 193 ? 7.203 -12.187 -37.365 1.00 37.03 193 GLU A N 1
ATOM 1497 C CA . GLU A 1 193 ? 5.912 -12.885 -37.463 1.00 37.03 193 GLU A CA 1
ATOM 1498 C C . GLU A 1 193 ? 4.743 -12.117 -36.831 1.00 37.03 193 GLU A C 1
ATOM 1500 O O . GLU A 1 193 ? 3.661 -12.076 -37.411 1.00 37.03 193 GLU A O 1
ATOM 1505 N N . ALA A 1 194 ? 4.932 -11.443 -35.696 1.00 36.25 194 ALA A N 1
ATOM 1506 C CA . ALA A 1 194 ? 3.904 -10.613 -35.065 1.00 36.25 194 ALA A CA 1
ATOM 1507 C C . ALA A 1 194 ? 3.534 -9.400 -35.937 1.00 36.25 194 ALA A C 1
ATOM 1509 O O . ALA A 1 194 ? 2.359 -9.029 -36.029 1.00 36.25 194 ALA A O 1
ATOM 1510 N N . CYS A 1 195 ? 4.510 -8.830 -36.653 1.00 40.22 195 CYS A N 1
ATOM 1511 C CA . CYS A 1 195 ? 4.247 -7.841 -37.697 1.00 40.22 195 CYS A CA 1
ATOM 1512 C C . CYS A 1 195 ? 3.497 -8.464 -38.893 1.00 40.22 195 CYS A C 1
ATOM 1514 O O . CYS A 1 195 ? 2.580 -7.843 -39.428 1.00 40.22 195 CYS A O 1
ATOM 1516 N N . LEU A 1 196 ? 3.819 -9.702 -39.284 1.00 35.84 196 LEU A N 1
ATOM 1517 C CA . LEU A 1 196 ? 3.182 -10.427 -40.397 1.00 35.84 196 LEU A CA 1
ATOM 1518 C C . LEU A 1 196 ? 1.755 -10.942 -40.086 1.00 35.84 196 LEU A C 1
ATOM 1520 O O . LEU A 1 196 ? 0.938 -11.090 -41.001 1.00 35.84 196 LEU A O 1
ATOM 1524 N N . GLN A 1 197 ? 1.431 -11.224 -38.819 1.00 33.62 197 GLN A N 1
ATOM 1525 C CA . GLN A 1 197 ? 0.151 -11.810 -38.386 1.00 33.62 197 GLN A CA 1
ATOM 1526 C C . GLN A 1 197 ? -0.869 -10.793 -37.859 1.00 33.62 197 GLN A C 1
ATOM 1528 O O . GLN A 1 197 ? -2.022 -11.156 -37.598 1.00 33.62 197 GLN A O 1
ATOM 1533 N N . SER A 1 198 ? -0.507 -9.512 -37.749 1.00 34.47 198 SER A N 1
ATOM 1534 C CA . SER A 1 198 ? -1.477 -8.485 -37.377 1.00 34.47 198 SER A CA 1
ATOM 1535 C C . SER A 1 198 ? -2.598 -8.419 -38.433 1.00 34.47 198 SER A C 1
ATOM 1537 O O . SER A 1 198 ? -2.373 -8.179 -39.625 1.00 34.47 198 SER A O 1
ATOM 1539 N N . ARG A 1 199 ? -3.851 -8.647 -38.004 1.00 31.50 199 ARG A N 1
ATOM 1540 C CA . ARG A 1 199 ? -5.053 -8.529 -38.863 1.00 31.50 199 ARG A CA 1
ATOM 1541 C C . ARG A 1 199 ? -5.148 -7.156 -39.548 1.00 31.50 199 ARG A C 1
ATOM 1543 O O . ARG A 1 199 ? -5.785 -7.035 -40.587 1.00 31.50 199 ARG A O 1
ATOM 1550 N N . TRP A 1 200 ? -4.487 -6.152 -38.975 1.00 37.41 200 TRP A N 1
ATOM 1551 C CA . TRP A 1 200 ? -4.467 -4.760 -39.408 1.00 37.41 200 TRP A CA 1
ATOM 1552 C C . TRP A 1 200 ? -3.514 -4.488 -40.586 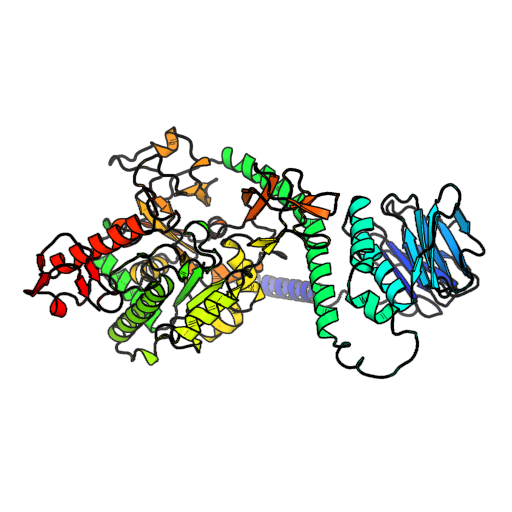1.00 37.41 200 TRP A C 1
ATOM 1554 O O . TRP A 1 200 ? -3.893 -3.782 -41.519 1.00 37.41 200 TRP A O 1
ATOM 1564 N N . LEU A 1 201 ? -2.327 -5.113 -40.624 1.00 34.34 201 LEU A N 1
ATOM 1565 C CA . LEU A 1 201 ? -1.412 -5.022 -41.776 1.00 34.34 201 LEU A CA 1
ATOM 1566 C C . LEU A 1 201 ? -1.983 -5.729 -43.013 1.00 34.34 201 LEU A C 1
ATOM 1568 O O . LEU A 1 201 ? -1.831 -5.230 -44.126 1.00 34.34 201 LEU A O 1
ATOM 1572 N N . ARG A 1 202 ? -2.741 -6.821 -42.835 1.00 32.19 202 ARG A N 1
ATOM 1573 C CA . ARG A 1 202 ? -3.462 -7.474 -43.946 1.00 32.19 202 ARG A CA 1
ATOM 1574 C C . ARG A 1 202 ? -4.528 -6.576 -44.582 1.00 32.19 202 ARG A C 1
ATOM 1576 O O . ARG A 1 202 ? -4.696 -6.645 -45.796 1.00 32.19 202 ARG A O 1
ATOM 1583 N N . ALA A 1 203 ? -5.208 -5.723 -43.812 1.00 35.59 203 ALA A N 1
ATOM 1584 C CA . ALA A 1 203 ? -6.209 -4.787 -44.338 1.00 35.59 203 ALA A CA 1
ATOM 1585 C C . ALA A 1 203 ? -5.576 -3.648 -45.167 1.00 35.59 203 ALA A C 1
ATOM 1587 O O . ALA A 1 203 ? -6.131 -3.246 -46.186 1.00 35.59 203 ALA A O 1
ATOM 1588 N N . MET A 1 204 ? -4.374 -3.187 -44.800 1.00 33.88 204 MET A N 1
ATOM 1589 C CA . MET A 1 204 ? -3.597 -2.241 -45.619 1.00 33.88 204 MET A CA 1
ATOM 1590 C C . MET A 1 204 ? -2.985 -2.884 -46.873 1.00 33.88 204 MET A C 1
ATOM 1592 O O . MET A 1 204 ? -2.892 -2.233 -47.909 1.00 33.88 204 MET A O 1
ATOM 1596 N N . VAL A 1 205 ? -2.587 -4.159 -46.798 1.00 35.94 205 VAL A N 1
ATOM 1597 C CA . VAL A 1 205 ? -2.020 -4.912 -47.934 1.00 35.94 205 VAL A CA 1
ATOM 1598 C C . VAL A 1 205 ? -3.094 -5.309 -48.958 1.00 35.94 205 VAL A C 1
ATOM 1600 O O . VAL A 1 205 ? -2.803 -5.369 -50.149 1.00 35.94 205 VAL A O 1
ATOM 1603 N N . THR A 1 206 ? -4.340 -5.541 -48.529 1.00 34.94 206 THR A N 1
ATOM 1604 C CA . THR A 1 206 ? -5.445 -5.942 -49.425 1.00 34.94 206 THR A CA 1
ATOM 1605 C C . THR A 1 206 ? -6.142 -4.770 -50.125 1.00 34.94 206 THR A C 1
ATOM 1607 O O . THR A 1 206 ? -6.619 -4.950 -51.240 1.00 34.94 206 THR A O 1
ATOM 1610 N N . ASN A 1 207 ? -6.115 -3.554 -49.567 1.00 36.59 207 ASN A N 1
ATOM 1611 C CA . ASN A 1 207 ? -6.741 -2.366 -50.175 1.00 36.59 207 ASN A CA 1
ATOM 1612 C C . ASN A 1 207 ? -5.824 -1.530 -51.095 1.00 36.59 207 ASN A C 1
ATOM 1614 O O . ASN A 1 207 ? -6.150 -0.396 -51.439 1.00 36.59 207 ASN A O 1
ATOM 1618 N N . ALA A 1 208 ? -4.708 -2.092 -51.571 1.00 36.53 208 ALA A N 1
ATOM 1619 C CA . ALA A 1 208 ? -3.945 -1.512 -52.685 1.00 36.53 208 ALA A CA 1
ATOM 1620 C C . ALA A 1 208 ? -4.540 -1.858 -54.071 1.00 36.53 208 ALA A C 1
ATOM 1622 O O . ALA A 1 208 ? -3.989 -1.462 -55.098 1.00 36.53 208 ALA A O 1
ATOM 1623 N N . GLY A 1 209 ? -5.667 -2.579 -54.108 1.00 35.62 209 GLY A N 1
ATOM 1624 C CA . GLY A 1 209 ? -6.456 -2.848 -55.308 1.00 35.62 209 GLY A CA 1
ATOM 1625 C C . GLY A 1 209 ? -7.778 -2.082 -55.308 1.00 35.62 209 GLY A C 1
ATOM 1626 O O . GLY A 1 209 ? -8.813 -2.690 -55.098 1.00 35.62 209 GLY A O 1
ATOM 1627 N N . GLY A 1 210 ? -7.727 -0.768 -55.554 1.00 37.47 210 GLY A N 1
ATOM 1628 C CA . GLY A 1 210 ? -8.860 0.052 -56.010 1.00 37.47 210 GLY A CA 1
ATOM 1629 C C . GLY A 1 210 ? -10.047 0.233 -55.051 1.00 37.47 210 GLY A C 1
ATOM 1630 O O . GLY A 1 210 ? -10.852 -0.668 -54.858 1.00 37.47 210 GLY A O 1
ATOM 1631 N N . GLY A 1 211 ? -10.243 1.462 -54.563 1.00 28.67 211 GLY A N 1
ATOM 1632 C CA . GLY A 1 211 ? -11.512 1.889 -53.964 1.00 28.67 211 GLY A CA 1
ATOM 1633 C C . GLY A 1 211 ? -11.336 2.821 -52.774 1.00 28.67 211 GLY A C 1
ATOM 1634 O O . GLY A 1 211 ? -11.003 2.396 -51.674 1.00 28.67 211 GLY A O 1
ATOM 1635 N N . SER A 1 212 ? -11.590 4.109 -52.994 1.00 43.16 212 SER A N 1
ATOM 1636 C CA . SER A 1 212 ? -11.722 5.110 -51.940 1.00 43.16 212 SER A CA 1
ATOM 1637 C C . SER A 1 212 ? -12.873 4.756 -50.997 1.00 43.16 212 SER A C 1
ATOM 1639 O O . SER A 1 212 ? -14.004 4.602 -51.450 1.00 43.16 212 SER A O 1
ATOM 1641 N N . THR A 1 213 ? -12.608 4.655 -49.697 1.00 38.81 213 THR A N 1
ATOM 1642 C CA . THR A 1 213 ? -13.208 5.459 -48.607 1.00 38.81 213 THR A CA 1
ATOM 1643 C C . THR A 1 213 ? -12.886 4.816 -47.247 1.00 38.81 213 THR A C 1
ATOM 1645 O O . THR A 1 213 ? -12.790 3.601 -47.143 1.00 38.81 213 THR A O 1
ATOM 1648 N N . SER A 1 214 ? -12.731 5.660 -46.215 1.00 34.34 214 SER A N 1
ATOM 1649 C CA . SER A 1 214 ? -12.600 5.353 -44.770 1.00 34.34 214 SER A CA 1
ATOM 1650 C C . SER A 1 214 ? -11.205 5.261 -44.115 1.00 34.34 214 SER A C 1
ATOM 1652 O O . SER A 1 214 ? -11.113 4.823 -42.969 1.00 34.34 214 SER A O 1
ATOM 1654 N N . ALA A 1 215 ? -10.122 5.719 -44.752 1.00 34.84 215 ALA A N 1
ATOM 1655 C CA . ALA A 1 215 ? -8.771 5.677 -44.157 1.00 34.84 215 ALA A CA 1
ATOM 1656 C C . ALA A 1 215 ? -8.406 6.861 -43.226 1.00 34.84 215 ALA A C 1
ATOM 1658 O O . ALA A 1 215 ? -7.312 6.879 -42.666 1.00 34.84 215 ALA A O 1
ATOM 1659 N N . GLU A 1 216 ? -9.285 7.845 -43.021 1.00 33.34 216 GLU A N 1
ATOM 1660 C CA . GLU A 1 216 ? -8.926 9.077 -42.290 1.00 33.34 216 GLU A CA 1
ATOM 1661 C C . GLU A 1 216 ? -9.056 8.987 -40.758 1.00 33.34 216 GLU A C 1
ATOM 1663 O O . GLU A 1 216 ? -8.538 9.847 -40.053 1.00 33.34 216 GLU A O 1
ATOM 1668 N N . ALA A 1 217 ? -9.650 7.923 -40.207 1.00 32.75 217 ALA A N 1
ATOM 1669 C CA . ALA A 1 217 ? -9.799 7.771 -38.751 1.00 32.75 217 ALA A CA 1
ATOM 1670 C C . ALA A 1 217 ? -8.585 7.120 -38.046 1.00 32.75 217 ALA A C 1
ATOM 1672 O O . ALA A 1 217 ? -8.558 7.038 -36.821 1.00 32.75 217 ALA A O 1
ATOM 1673 N N . ALA A 1 218 ? -7.584 6.639 -38.792 1.00 35.62 218 ALA A N 1
ATOM 1674 C CA . ALA A 1 218 ? -6.519 5.768 -38.275 1.00 35.62 218 ALA A CA 1
ATOM 1675 C C . ALA A 1 218 ? -5.151 6.443 -38.075 1.00 35.62 218 ALA A C 1
ATOM 1677 O O . ALA A 1 218 ? -4.197 5.792 -37.657 1.00 35.62 218 ALA A O 1
ATOM 1678 N N . ASN A 1 219 ? -5.037 7.731 -38.395 1.00 36.38 219 ASN A N 1
ATOM 1679 C CA . ASN A 1 219 ? -3.765 8.447 -38.472 1.00 36.38 219 ASN A CA 1
ATOM 1680 C C . ASN A 1 219 ? -3.585 9.420 -37.292 1.00 36.38 219 ASN A C 1
ATOM 1682 O O . ASN A 1 219 ? -3.209 10.576 -37.482 1.00 36.38 219 ASN A O 1
ATOM 1686 N N . THR A 1 220 ? -3.916 8.995 -36.068 1.00 34.00 220 THR A N 1
ATOM 1687 C CA . THR A 1 220 ? -3.775 9.859 -34.889 1.00 34.00 220 THR A CA 1
ATOM 1688 C C . THR A 1 220 ? -2.376 9.710 -34.259 1.00 34.00 220 THR A C 1
ATOM 1690 O O . THR A 1 220 ? -1.956 8.597 -33.930 1.00 34.00 220 THR A O 1
ATOM 1693 N N . PRO A 1 221 ? -1.641 10.818 -34.023 1.00 35.22 221 PRO A N 1
ATOM 1694 C CA . PRO A 1 221 ? -0.324 10.828 -33.364 1.00 35.22 221 PRO A CA 1
ATOM 1695 C C . PRO A 1 221 ? -0.276 10.137 -31.990 1.00 35.22 221 PRO A C 1
ATOM 1697 O O . PRO A 1 221 ? 0.792 9.794 -31.490 1.00 35.22 221 PRO A O 1
ATOM 1700 N N . GLU A 1 222 ? -1.427 9.943 -31.353 1.00 32.28 222 GLU A N 1
ATOM 1701 C CA . GLU A 1 222 ? -1.568 9.335 -30.029 1.00 32.28 222 GLU A CA 1
ATOM 1702 C C . GLU A 1 222 ? -1.303 7.828 -30.031 1.00 32.28 222 GLU A C 1
ATOM 1704 O O . GLU A 1 222 ? -0.713 7.317 -29.080 1.00 32.28 222 GLU A O 1
ATOM 1709 N N . VAL A 1 223 ? -1.666 7.135 -31.114 1.00 33.62 223 VAL A N 1
ATOM 1710 C CA . VAL A 1 223 ? -1.434 5.691 -31.275 1.00 33.62 223 VAL A CA 1
ATOM 1711 C C . VAL A 1 223 ? 0.052 5.409 -31.508 1.00 33.62 223 VAL A C 1
ATOM 1713 O O . VAL A 1 223 ? 0.604 4.461 -30.953 1.00 33.62 223 VAL A O 1
ATOM 1716 N N . TRP A 1 224 ? 0.723 6.284 -32.262 1.00 36.50 224 TRP A N 1
ATOM 1717 C CA . TRP A 1 224 ? 2.162 6.199 -32.514 1.00 36.50 224 TRP A CA 1
ATOM 1718 C C . TRP A 1 224 ? 2.984 6.424 -31.238 1.00 36.50 224 TRP A C 1
ATOM 1720 O O . TRP A 1 224 ? 3.838 5.606 -30.895 1.00 36.50 224 TRP A O 1
ATOM 1730 N N . ARG A 1 225 ? 2.628 7.456 -30.459 1.00 38.31 225 ARG A N 1
ATOM 1731 C CA . ARG A 1 225 ? 3.231 7.720 -29.143 1.00 38.31 225 ARG A CA 1
ATOM 1732 C C . ARG A 1 225 ? 3.029 6.568 -28.164 1.00 38.31 225 ARG A C 1
ATOM 1734 O O . ARG A 1 225 ? 3.885 6.334 -27.319 1.00 38.31 225 ARG A O 1
ATOM 1741 N N . ASP A 1 226 ? 1.904 5.856 -28.233 1.00 37.47 226 ASP A N 1
ATOM 1742 C CA . ASP A 1 226 ? 1.670 4.709 -27.352 1.00 37.47 226 ASP A CA 1
ATOM 1743 C C . ASP A 1 226 ? 2.599 3.534 -27.661 1.00 37.47 226 ASP A C 1
ATOM 1745 O O . ASP A 1 226 ? 3.125 2.898 -26.748 1.00 37.47 226 ASP A O 1
ATOM 1749 N N . MET A 1 227 ? 2.853 3.284 -28.944 1.00 36.22 227 MET A N 1
ATOM 1750 C CA . MET A 1 227 ? 3.758 2.226 -29.376 1.00 36.22 227 MET A CA 1
ATOM 1751 C C . MET A 1 227 ? 5.224 2.566 -29.074 1.00 36.22 227 MET A C 1
ATOM 1753 O O . MET A 1 227 ? 5.942 1.713 -28.550 1.00 36.22 227 MET A O 1
ATOM 1757 N N . GLU A 1 228 ? 5.644 3.816 -29.302 1.00 36.72 228 GLU A N 1
ATOM 1758 C CA . GLU A 1 228 ? 6.965 4.326 -28.901 1.00 36.72 228 GLU A CA 1
ATOM 1759 C C . GLU A 1 228 ? 7.181 4.180 -27.387 1.00 36.72 228 GLU A C 1
ATOM 1761 O O . GLU A 1 228 ? 8.177 3.593 -26.971 1.00 36.72 228 GLU A O 1
ATOM 1766 N N . ARG A 1 229 ? 6.200 4.568 -26.557 1.00 41.47 229 ARG A N 1
ATOM 1767 C CA . ARG A 1 229 ? 6.272 4.402 -25.092 1.00 41.47 229 ARG A CA 1
ATOM 1768 C C . ARG A 1 229 ? 6.403 2.943 -24.658 1.00 41.47 229 ARG A C 1
ATOM 1770 O O . ARG A 1 229 ? 7.126 2.651 -23.708 1.00 41.47 229 ARG A O 1
ATOM 1777 N N . ARG A 1 230 ? 5.704 2.010 -25.315 1.00 40.59 230 ARG A N 1
ATOM 1778 C CA . ARG A 1 230 ? 5.787 0.570 -24.993 1.00 40.59 230 ARG A CA 1
ATOM 1779 C C . ARG A 1 230 ? 7.149 -0.018 -25.360 1.00 40.59 230 ARG A C 1
ATOM 1781 O O . ARG A 1 230 ? 7.678 -0.822 -24.595 1.00 40.59 230 ARG A O 1
ATOM 1788 N N . LEU A 1 231 ? 7.718 0.398 -26.491 1.00 39.16 231 LEU A N 1
ATOM 1789 C CA . LEU A 1 231 ? 9.027 -0.054 -26.968 1.00 39.16 231 LEU A CA 1
ATOM 1790 C C . LEU A 1 231 ? 10.181 0.569 -26.169 1.00 39.16 231 LEU A C 1
ATOM 1792 O O . LEU A 1 231 ? 11.096 -0.154 -25.780 1.00 39.16 231 LEU A O 1
ATOM 1796 N N . GLU A 1 232 ? 10.107 1.859 -25.830 1.00 39.44 232 GLU A N 1
ATOM 1797 C CA . GLU A 1 232 ? 11.038 2.508 -24.895 1.00 39.44 232 GLU A CA 1
ATOM 1798 C C . GLU A 1 232 ? 10.999 1.834 -23.521 1.00 39.44 232 GLU A C 1
ATOM 1800 O O . GLU A 1 232 ? 12.044 1.524 -22.948 1.00 39.44 232 GLU A O 1
ATOM 1805 N N . ARG A 1 233 ? 9.798 1.529 -23.012 1.00 43.69 233 ARG A N 1
ATOM 1806 C CA . ARG A 1 233 ? 9.622 0.822 -21.739 1.00 43.69 233 ARG A CA 1
ATOM 1807 C C . ARG A 1 233 ? 10.216 -0.587 -21.785 1.00 43.69 233 ARG A C 1
ATOM 1809 O O . ARG A 1 233 ? 10.883 -0.979 -20.834 1.00 43.69 233 ARG A O 1
ATOM 1816 N N . ALA A 1 234 ? 10.034 -1.330 -22.877 1.00 40.41 234 ALA A N 1
ATOM 1817 C CA . ALA A 1 234 ? 10.649 -2.646 -23.064 1.00 40.41 234 ALA A CA 1
ATOM 1818 C C . ALA A 1 234 ? 12.187 -2.571 -23.158 1.00 40.41 234 ALA A C 1
ATOM 1820 O O . ALA A 1 234 ? 12.877 -3.385 -22.544 1.00 40.41 234 ALA A O 1
ATOM 1821 N N . GLY A 1 235 ? 12.732 -1.563 -23.849 1.00 38.38 235 GLY A N 1
ATOM 1822 C CA . GLY A 1 235 ? 14.177 -1.345 -23.949 1.00 38.38 235 GLY A CA 1
ATOM 1823 C C . GLY A 1 235 ? 14.827 -0.963 -22.620 1.00 38.38 235 GLY A C 1
ATOM 1824 O O . GLY A 1 235 ? 15.850 -1.534 -22.247 1.00 38.38 235 GLY A O 1
ATOM 1825 N N . GLN A 1 236 ? 14.194 -0.078 -21.845 1.00 42.06 236 GLN A N 1
ATOM 1826 C CA . GLN A 1 236 ? 14.666 0.284 -20.506 1.00 42.06 236 GLN A CA 1
ATOM 1827 C C . GLN A 1 236 ? 14.599 -0.900 -19.522 1.00 42.06 236 GLN A C 1
ATOM 1829 O O . GLN A 1 236 ? 15.479 -1.048 -18.670 1.00 42.06 236 GLN A O 1
ATOM 1834 N N . LEU A 1 237 ? 13.598 -1.777 -19.669 1.00 45.84 237 LEU A N 1
ATOM 1835 C CA . LEU A 1 237 ? 13.476 -3.013 -18.895 1.00 45.84 237 LEU A CA 1
ATOM 1836 C C . LEU A 1 237 ? 14.563 -4.043 -19.249 1.00 45.84 237 LEU A C 1
ATOM 1838 O O . LEU A 1 237 ? 14.977 -4.784 -18.373 1.00 45.84 237 LEU A O 1
ATOM 1842 N N . HIS A 1 238 ? 15.088 -4.106 -20.473 1.00 41.38 238 HIS A N 1
ATOM 1843 C CA . HIS A 1 238 ? 16.069 -5.143 -20.835 1.00 41.38 238 HIS A CA 1
ATOM 1844 C C . HIS A 1 238 ? 17.516 -4.819 -20.405 1.00 41.38 238 HIS A C 1
ATOM 1846 O O . HIS A 1 238 ? 18.252 -5.730 -20.030 1.00 41.38 238 HIS A O 1
ATOM 1852 N N . VAL A 1 239 ? 17.937 -3.544 -20.390 1.00 43.62 239 VAL A N 1
ATOM 1853 C CA . VAL A 1 239 ? 19.313 -3.151 -19.979 1.00 43.62 239 VAL A CA 1
ATOM 1854 C C . VAL A 1 239 ? 19.535 -3.274 -18.476 1.00 43.62 239 VAL A C 1
ATOM 1856 O O . VAL A 1 239 ? 20.611 -3.665 -18.026 1.00 43.62 239 VAL A O 1
ATOM 1859 N N . GLY A 1 240 ? 18.529 -2.903 -17.681 1.00 52.00 240 GLY A N 1
ATOM 1860 C CA . GLY A 1 240 ? 18.663 -2.830 -16.227 1.00 52.00 240 GLY A CA 1
ATOM 1861 C C . GLY A 1 240 ? 18.357 -4.145 -15.518 1.00 52.00 240 GLY A C 1
ATOM 1862 O O . GLY A 1 240 ? 18.985 -4.461 -14.511 1.00 52.00 240 GLY A O 1
ATOM 1863 N N . LEU A 1 241 ? 17.397 -4.919 -16.023 1.00 59.84 241 LEU A N 1
ATOM 1864 C CA . LEU A 1 241 ? 16.745 -5.975 -15.250 1.00 59.84 241 LEU A CA 1
ATOM 1865 C C . LEU A 1 241 ? 17.597 -7.229 -15.009 1.00 59.84 241 LEU A C 1
ATOM 1867 O O . LEU A 1 241 ? 17.515 -7.743 -13.901 1.00 59.84 241 LEU A O 1
ATOM 1871 N N . PRO A 1 242 ? 18.468 -7.700 -15.926 1.00 58.16 242 PRO A N 1
ATOM 1872 C CA . PRO A 1 242 ? 19.397 -8.791 -15.616 1.00 58.16 242 PRO A CA 1
ATOM 1873 C C . PRO A 1 242 ? 20.441 -8.401 -14.563 1.00 58.16 242 PRO A C 1
ATOM 1875 O O . PRO A 1 242 ? 20.727 -9.183 -13.661 1.00 58.16 242 PRO A O 1
ATOM 1878 N N . LYS A 1 243 ? 20.972 -7.169 -14.631 1.00 60.62 243 LYS A N 1
ATOM 1879 C CA . LYS A 1 243 ? 21.895 -6.638 -13.615 1.00 60.62 243 LYS A CA 1
ATOM 1880 C C . LYS A 1 243 ? 21.188 -6.481 -12.269 1.00 60.62 243 LYS A C 1
ATOM 1882 O O . LYS A 1 243 ? 21.742 -6.861 -11.249 1.00 60.62 243 LYS A O 1
ATOM 1887 N N . LEU A 1 244 ? 19.956 -5.977 -12.276 1.00 61.75 244 LEU A N 1
ATOM 1888 C CA . LEU A 1 244 ? 19.124 -5.863 -11.079 1.00 61.75 244 LEU A CA 1
ATOM 1889 C C . LEU A 1 244 ? 18.763 -7.215 -10.493 1.00 61.75 244 LEU A C 1
ATOM 1891 O O . LEU A 1 244 ? 18.827 -7.365 -9.285 1.00 61.75 244 LEU A O 1
ATOM 1895 N N . LEU A 1 245 ? 18.411 -8.191 -11.328 1.00 65.06 245 LEU A N 1
ATOM 1896 C CA . LEU A 1 245 ? 18.135 -9.549 -10.887 1.00 65.06 245 LEU A CA 1
ATOM 1897 C C . LEU A 1 245 ? 19.380 -10.155 -10.242 1.00 65.06 245 LEU A C 1
ATOM 1899 O O . LEU A 1 245 ? 19.269 -10.705 -9.154 1.00 65.06 245 LEU A O 1
ATOM 1903 N N . ALA A 1 246 ? 20.554 -10.010 -10.863 1.00 65.19 246 ALA A N 1
ATOM 1904 C CA . ALA A 1 246 ? 21.815 -10.462 -10.281 1.00 65.19 246 ALA A CA 1
ATOM 1905 C C . ALA A 1 246 ? 22.073 -9.788 -8.923 1.00 65.19 246 ALA A C 1
ATOM 1907 O O . ALA A 1 246 ? 22.251 -10.481 -7.928 1.00 65.19 246 ALA A O 1
ATOM 1908 N N . THR A 1 247 ? 21.967 -8.457 -8.847 1.00 65.00 247 THR A N 1
ATOM 1909 C CA . THR A 1 247 ? 22.115 -7.705 -7.590 1.00 65.00 247 THR A CA 1
ATOM 1910 C C . THR A 1 247 ? 21.067 -8.092 -6.545 1.00 65.00 247 THR A C 1
ATOM 1912 O O . THR A 1 247 ? 21.377 -8.156 -5.363 1.00 65.00 247 THR A O 1
ATOM 1915 N N . SER A 1 248 ? 19.827 -8.372 -6.938 1.00 66.38 248 SER A N 1
ATOM 1916 C CA . SER A 1 248 ? 18.763 -8.818 -6.037 1.00 66.38 248 SER A CA 1
ATOM 1917 C C . SER A 1 248 ? 18.996 -10.228 -5.507 1.00 66.38 248 SER A C 1
ATOM 1919 O O . SER A 1 248 ? 18.777 -10.471 -4.324 1.00 66.38 248 SER A O 1
ATOM 1921 N N . LEU A 1 249 ? 19.462 -11.147 -6.355 1.00 66.06 249 LEU A N 1
ATOM 1922 C CA . LEU A 1 249 ? 19.821 -12.508 -5.956 1.00 66.06 249 LEU A CA 1
ATOM 1923 C C . LEU A 1 249 ? 21.051 -12.513 -5.034 1.00 66.06 249 LEU A C 1
ATOM 1925 O O . LEU A 1 249 ? 21.050 -13.228 -4.035 1.00 66.06 249 LEU A O 1
ATOM 1929 N N . GLU A 1 250 ? 22.052 -11.673 -5.312 1.00 63.97 250 GLU A N 1
ATOM 1930 C CA . GLU A 1 250 ? 23.203 -11.440 -4.427 1.00 63.97 250 GLU A CA 1
ATOM 1931 C C . GLU A 1 250 ? 22.767 -10.805 -3.096 1.00 63.97 250 GLU A C 1
ATOM 1933 O O . GLU A 1 250 ? 23.140 -11.273 -2.020 1.00 63.97 250 GLU A O 1
ATOM 1938 N N . ASN A 1 251 ? 21.911 -9.779 -3.133 1.00 60.50 251 ASN A N 1
ATOM 1939 C CA . ASN A 1 251 ? 21.413 -9.116 -1.928 1.00 60.50 251 ASN A CA 1
ATOM 1940 C C . ASN A 1 251 ? 20.618 -10.074 -1.033 1.00 60.50 251 ASN A C 1
ATOM 1942 O O . ASN A 1 251 ? 20.812 -10.046 0.182 1.00 60.50 251 ASN A O 1
ATOM 1946 N N . ALA A 1 252 ? 19.783 -10.943 -1.614 1.00 56.97 252 ALA A N 1
ATOM 1947 C CA . ALA A 1 252 ? 19.047 -11.971 -0.878 1.00 56.97 252 ALA A CA 1
ATOM 1948 C C . ALA A 1 252 ? 19.980 -12.941 -0.129 1.00 56.97 252 ALA A C 1
ATOM 1950 O O . ALA A 1 252 ? 19.622 -13.426 0.940 1.00 56.97 252 ALA A O 1
ATOM 1951 N N . GLN A 1 253 ? 21.192 -13.185 -0.642 1.00 51.03 253 GLN A N 1
ATOM 1952 C CA . GLN A 1 253 ? 22.214 -13.966 0.060 1.00 51.03 253 GLN A CA 1
ATOM 1953 C C . GLN A 1 253 ? 22.887 -13.156 1.180 1.00 51.03 253 GLN A C 1
ATOM 1955 O O . GLN A 1 253 ? 23.049 -13.666 2.281 1.00 51.03 253 GLN A O 1
ATOM 1960 N N . THR A 1 254 ? 23.204 -11.875 0.955 1.00 49.69 254 THR A N 1
ATOM 1961 C CA . THR A 1 254 ? 23.900 -11.034 1.959 1.00 49.69 254 THR A CA 1
ATOM 1962 C C . THR A 1 254 ? 23.056 -10.627 3.172 1.00 49.69 254 THR A C 1
ATOM 1964 O O . THR A 1 254 ? 23.617 -10.238 4.194 1.00 49.69 254 THR A O 1
ATOM 1967 N N . VAL A 1 255 ? 21.718 -10.670 3.100 1.00 50.50 255 VAL A N 1
ATOM 1968 C CA . VAL A 1 255 ? 20.863 -10.402 4.276 1.00 50.50 255 VAL A CA 1
ATOM 1969 C C . VAL A 1 255 ? 21.049 -11.480 5.347 1.00 50.50 255 VAL A C 1
ATOM 1971 O O . VAL A 1 255 ? 21.045 -11.141 6.527 1.00 50.50 255 VAL A O 1
ATOM 1974 N N . ALA A 1 256 ? 21.325 -12.728 4.950 1.00 51.59 256 ALA A N 1
ATOM 1975 C CA . ALA A 1 256 ? 21.611 -13.824 5.877 1.00 51.59 256 ALA A CA 1
ATOM 1976 C C . ALA A 1 256 ? 22.880 -13.591 6.726 1.00 51.59 256 ALA A C 1
ATOM 1978 O O . ALA A 1 256 ? 22.987 -14.138 7.820 1.00 51.59 256 ALA A O 1
ATOM 1979 N N . ASP A 1 257 ? 23.800 -12.740 6.256 1.00 54.62 257 ASP A N 1
ATOM 1980 C CA . ASP A 1 257 ? 25.060 -12.414 6.937 1.00 54.62 257 ASP A CA 1
ATOM 1981 C C . ASP A 1 257 ? 24.977 -11.147 7.811 1.00 54.62 257 ASP A C 1
ATOM 1983 O O . ASP A 1 257 ? 25.948 -10.774 8.478 1.00 54.62 257 ASP A O 1
ATOM 1987 N N . LYS A 1 258 ? 23.843 -10.430 7.810 1.00 67.00 258 LYS A N 1
ATOM 1988 C CA . LYS A 1 258 ? 23.704 -9.189 8.586 1.00 67.00 258 LYS A CA 1
ATOM 1989 C C . LYS A 1 258 ? 23.404 -9.498 10.046 1.00 67.00 258 LYS A C 1
ATOM 1991 O O . LYS A 1 258 ? 22.512 -10.272 10.367 1.00 67.00 258 LYS A O 1
ATOM 1996 N N . GLN A 1 259 ? 24.087 -8.790 10.942 1.00 83.44 259 GLN A N 1
ATOM 1997 C CA . GLN A 1 259 ? 23.719 -8.752 12.353 1.00 83.44 259 GLN A CA 1
ATOM 1998 C C . GLN A 1 259 ? 22.310 -8.154 12.495 1.00 83.44 259 GLN A C 1
ATOM 2000 O O . GLN A 1 259 ? 22.074 -7.008 12.092 1.00 83.44 259 GLN A O 1
ATOM 2005 N N . VAL A 1 260 ? 21.387 -8.955 13.033 1.00 90.00 260 VAL A N 1
ATOM 2006 C CA . VAL A 1 260 ? 19.997 -8.576 13.301 1.00 90.00 260 VAL A CA 1
ATOM 2007 C C . VAL A 1 260 ? 19.832 -8.316 14.796 1.00 90.00 260 VAL A C 1
ATOM 2009 O O . VAL A 1 260 ? 20.173 -9.156 15.626 1.00 90.00 260 VAL A O 1
ATOM 2012 N N . GLU A 1 261 ? 19.300 -7.148 15.146 1.00 92.94 261 GLU A N 1
ATOM 2013 C CA . GLU A 1 261 ? 19.079 -6.720 16.529 1.00 92.94 261 GLU A CA 1
ATOM 2014 C C . GLU A 1 261 ? 17.617 -6.294 16.739 1.00 92.94 261 GLU A C 1
ATOM 2016 O O . GLU A 1 261 ? 16.978 -5.798 15.804 1.00 92.94 261 GLU A O 1
ATOM 2021 N N . PRO A 1 262 ? 17.055 -6.455 17.951 1.00 91.69 262 PRO A N 1
ATOM 2022 C CA . PRO A 1 262 ? 15.699 -6.003 18.242 1.00 91.69 262 PRO A CA 1
ATOM 2023 C C . PRO A 1 262 ? 15.537 -4.493 18.030 1.00 91.69 262 PRO A C 1
ATOM 2025 O O . PRO A 1 262 ? 16.343 -3.696 18.512 1.00 91.69 262 PRO A O 1
ATOM 2028 N N . PHE A 1 263 ? 14.457 -4.082 17.363 1.00 92.19 263 PHE A N 1
ATOM 2029 C CA . PHE A 1 263 ? 14.053 -2.679 17.336 1.00 92.19 263 PHE A CA 1
ATOM 2030 C C . PHE A 1 263 ? 13.197 -2.378 18.566 1.00 92.19 263 PHE A C 1
ATOM 2032 O O . PHE A 1 263 ? 12.270 -3.116 18.886 1.00 92.19 263 PHE A O 1
ATOM 2039 N N . LYS A 1 264 ? 13.474 -1.275 19.264 1.00 86.38 264 LYS A N 1
ATOM 2040 C CA . LYS A 1 264 ? 12.723 -0.897 20.465 1.00 86.38 264 LYS A CA 1
ATOM 2041 C C . LYS A 1 264 ? 11.424 -0.179 20.088 1.00 86.38 264 LYS A C 1
ATOM 2043 O O . LYS A 1 264 ? 11.357 1.046 20.161 1.00 86.38 264 LYS A O 1
ATOM 2048 N N . ALA A 1 265 ? 10.403 -0.932 19.681 1.00 91.12 265 ALA A N 1
ATOM 2049 C CA . ALA A 1 265 ? 9.065 -0.377 19.519 1.00 91.12 265 ALA A CA 1
ATOM 2050 C C . ALA A 1 265 ? 8.498 0.048 20.880 1.00 91.12 265 ALA A C 1
ATOM 2052 O O . ALA A 1 265 ? 8.653 -0.639 21.894 1.00 91.12 265 ALA A O 1
ATOM 2053 N N . GLU A 1 266 ? 7.833 1.195 20.908 1.00 96.50 266 GLU A N 1
ATOM 2054 C CA . GLU A 1 266 ? 7.131 1.651 22.099 1.00 96.50 266 GLU A CA 1
ATOM 2055 C C . GLU A 1 266 ? 5.769 0.992 22.165 1.00 96.50 266 GLU A C 1
ATOM 2057 O O . GLU A 1 266 ? 5.088 0.861 21.154 1.00 96.50 266 GLU A O 1
ATOM 2062 N N . ARG A 1 267 ? 5.359 0.561 23.352 1.00 95.00 267 ARG A N 1
ATOM 2063 C CA . ARG A 1 267 ? 4.071 -0.104 23.534 1.00 95.00 267 ARG A CA 1
ATOM 2064 C C . ARG A 1 267 ? 3.054 0.907 24.006 1.00 95.00 267 ARG A C 1
ATOM 2066 O O . ARG A 1 267 ? 3.232 1.487 25.071 1.00 95.00 267 ARG A O 1
ATOM 2073 N N . LEU A 1 268 ? 1.961 1.059 23.261 1.00 95.56 268 LEU A N 1
ATOM 2074 C CA . LEU A 1 268 ? 0.869 1.942 23.667 1.00 95.56 268 LEU A CA 1
ATOM 2075 C C . LEU A 1 268 ? 0.310 1.548 25.045 1.00 95.56 268 LEU A C 1
ATOM 2077 O O . LEU A 1 268 ? 0.004 2.420 25.847 1.00 95.56 268 LEU A O 1
ATOM 2081 N N . ALA A 1 269 ? 0.245 0.244 25.333 1.00 93.44 269 ALA A N 1
ATOM 2082 C CA . ALA A 1 269 ? -0.215 -0.294 26.615 1.00 93.44 269 ALA A CA 1
ATOM 2083 C C . ALA A 1 269 ? 0.693 0.052 27.811 1.00 93.44 269 ALA A C 1
ATOM 2085 O O . ALA A 1 269 ? 0.246 -0.035 28.951 1.00 93.44 269 ALA A O 1
ATOM 2086 N N . ASP A 1 270 ? 1.947 0.436 27.559 1.00 94.88 270 ASP A N 1
ATOM 2087 C CA . ASP A 1 270 ? 2.906 0.800 28.605 1.00 94.88 270 ASP A CA 1
ATOM 2088 C C . ASP A 1 270 ? 2.995 2.321 28.810 1.00 94.88 270 ASP A C 1
ATOM 2090 O O . ASP A 1 270 ? 3.653 2.773 29.750 1.00 94.88 270 ASP A O 1
ATOM 2094 N N . LEU A 1 271 ? 2.382 3.121 27.928 1.00 96.06 271 LEU A N 1
ATOM 2095 C CA . LEU A 1 271 ? 2.386 4.575 28.062 1.00 96.06 271 LEU A CA 1
ATOM 2096 C C . LEU A 1 271 ? 1.432 5.007 29.185 1.00 96.06 271 LEU A C 1
ATOM 2098 O O . LEU A 1 271 ? 0.346 4.437 29.323 1.00 96.06 271 LEU A O 1
ATOM 2102 N N . PRO A 1 272 ? 1.779 6.050 29.961 1.00 97.44 272 PRO A N 1
ATOM 2103 C CA . PRO A 1 272 ? 0.833 6.671 30.877 1.00 97.44 272 PRO A CA 1
ATOM 2104 C C . PRO A 1 272 ? -0.438 7.103 30.138 1.00 97.44 272 PRO A C 1
ATOM 2106 O O . PRO A 1 272 ? -0.363 7.668 29.047 1.00 97.44 272 PRO A O 1
ATOM 2109 N N . GLU A 1 273 ? -1.604 6.910 30.755 1.00 95.88 273 GLU A N 1
ATOM 2110 C CA . GLU A 1 273 ? -2.899 7.248 30.143 1.00 95.88 273 GLU A CA 1
ATOM 2111 C C . GLU A 1 273 ? -2.950 8.708 29.663 1.00 95.88 273 GLU A C 1
ATOM 2113 O O . GLU A 1 273 ? -3.369 8.984 28.540 1.00 95.88 273 GLU A O 1
ATOM 2118 N N . ALA A 1 274 ? -2.424 9.640 30.464 1.00 97.56 274 ALA A N 1
ATOM 2119 C CA . ALA A 1 274 ? -2.329 11.051 30.095 1.00 97.56 274 ALA A CA 1
ATOM 2120 C C . ALA A 1 274 ? -1.461 11.293 28.844 1.00 97.56 274 ALA A C 1
ATOM 2122 O O . ALA A 1 274 ? -1.779 12.168 28.039 1.00 97.56 274 ALA A O 1
ATOM 2123 N N . GLU A 1 275 ? -0.387 10.516 28.649 1.00 98.00 275 GLU A N 1
ATOM 2124 C CA . GLU A 1 275 ? 0.424 10.591 27.429 1.00 98.00 275 GLU A CA 1
ATOM 2125 C C . GLU A 1 275 ? -0.369 10.054 26.236 1.00 98.00 275 GLU A C 1
ATOM 2127 O O . GLU A 1 275 ? -0.458 10.733 25.216 1.00 98.00 275 GLU A O 1
ATOM 2132 N N . ALA A 1 276 ? -1.015 8.891 26.365 1.00 96.88 276 ALA A N 1
ATOM 2133 C CA . ALA A 1 276 ? -1.833 8.318 25.296 1.00 96.88 276 ALA A CA 1
ATOM 2134 C C . ALA A 1 276 ? -2.966 9.268 24.849 1.00 96.88 276 ALA A C 1
ATOM 2136 O O . ALA A 1 276 ? -3.184 9.450 23.646 1.00 96.88 276 ALA A O 1
ATOM 2137 N N . VAL A 1 277 ? -3.634 9.933 25.800 1.00 97.62 277 VAL A N 1
ATOM 2138 C CA . VAL A 1 277 ? -4.644 10.971 25.527 1.00 97.62 277 VAL A CA 1
ATOM 2139 C C . VAL A 1 277 ? -4.022 12.165 24.800 1.00 97.62 277 VAL A C 1
ATOM 2141 O O . VAL A 1 277 ? -4.528 12.569 23.753 1.00 97.62 277 VAL A O 1
ATOM 2144 N N . ALA A 1 278 ? -2.889 12.688 25.276 1.00 98.50 278 ALA A N 1
ATOM 2145 C CA . ALA A 1 278 ? -2.217 13.823 24.640 1.00 98.50 278 ALA A CA 1
ATOM 2146 C C . ALA A 1 278 ? -1.750 13.512 23.205 1.00 98.50 278 ALA A C 1
ATOM 2148 O O . ALA A 1 278 ? -1.821 14.369 22.317 1.00 98.50 278 ALA A O 1
ATOM 2149 N N . LEU A 1 279 ? -1.292 12.281 22.947 1.00 98.69 279 LEU A N 1
ATOM 2150 C CA . LEU A 1 279 ? -0.957 11.818 21.599 1.00 98.69 279 LEU A CA 1
ATOM 2151 C C . LEU A 1 279 ? -2.202 11.811 20.706 1.00 98.69 279 LEU A C 1
ATOM 2153 O O . LEU A 1 279 ? -2.173 12.366 19.607 1.00 98.69 279 LEU A O 1
ATOM 2157 N N . ARG A 1 280 ? -3.319 11.262 21.191 1.00 98.50 280 ARG A N 1
ATOM 2158 C CA . ARG A 1 280 ? -4.593 11.272 20.463 1.00 98.50 280 ARG A CA 1
ATOM 2159 C C . ARG A 1 280 ? -5.056 12.690 20.123 1.00 98.50 280 ARG A C 1
ATOM 2161 O O . ARG A 1 280 ? -5.378 12.962 18.968 1.00 98.50 280 ARG A O 1
ATOM 2168 N N . GLU A 1 281 ? -5.077 13.600 21.092 1.00 98.62 281 GLU A N 1
ATOM 2169 C CA . GLU A 1 281 ? -5.493 14.995 20.886 1.00 98.62 281 GLU A CA 1
ATOM 2170 C C . GLU A 1 281 ? -4.600 15.722 19.874 1.00 98.62 281 GLU A C 1
ATOM 2172 O O . GLU A 1 281 ? -5.085 16.479 19.024 1.00 98.62 281 GLU A O 1
ATOM 2177 N N . ARG A 1 282 ? -3.288 15.457 19.912 1.00 98.75 282 ARG A N 1
ATOM 2178 C CA . ARG A 1 282 ? -2.340 15.980 18.924 1.00 98.75 282 ARG A CA 1
ATOM 2179 C C . ARG A 1 282 ? -2.683 15.502 17.517 1.00 98.75 282 ARG A C 1
ATOM 2181 O O . ARG A 1 282 ? -2.737 16.326 16.604 1.00 98.75 282 ARG A O 1
ATOM 2188 N N . GLY A 1 283 ? -2.941 14.208 17.333 1.00 98.75 283 GLY A N 1
ATOM 2189 C CA . GLY A 1 283 ? -3.321 13.671 16.027 1.00 98.75 283 GLY A CA 1
ATOM 2190 C C . GLY A 1 283 ? -4.662 14.202 15.526 1.00 98.75 283 GLY A C 1
ATOM 2191 O O . GLY A 1 283 ? -4.753 14.606 14.369 1.00 98.75 283 GLY A O 1
ATOM 2192 N N . LEU A 1 284 ? -5.677 14.299 16.394 1.00 98.81 284 LEU A N 1
ATOM 2193 C CA . LEU A 1 284 ? -6.960 14.929 16.051 1.00 98.81 284 LEU A CA 1
ATOM 2194 C C . LEU A 1 284 ? -6.765 16.382 15.603 1.00 98.81 284 LEU A C 1
ATOM 2196 O O . LEU A 1 284 ? -7.354 16.804 14.611 1.00 98.81 284 LEU A O 1
ATOM 2200 N N . SER A 1 285 ? -5.885 17.125 16.276 1.00 98.69 285 SER A N 1
ATOM 2201 C CA . SER A 1 285 ? -5.550 18.503 15.902 1.00 98.69 285 SER A CA 1
ATOM 2202 C C . SER A 1 285 ? -4.885 18.587 14.525 1.00 98.69 285 SER A C 1
ATOM 2204 O O . SER A 1 285 ? -5.220 19.474 13.743 1.00 98.69 285 SER A O 1
ATOM 2206 N N . MET A 1 286 ? -3.976 17.663 14.196 1.00 98.50 286 MET A N 1
ATOM 2207 C CA . MET A 1 286 ? -3.352 17.592 12.866 1.00 98.50 286 MET A CA 1
ATOM 2208 C C . MET A 1 286 ? -4.381 17.281 11.774 1.00 98.50 286 MET A C 1
ATOM 2210 O O . MET A 1 286 ? -4.421 17.959 10.747 1.00 98.50 286 MET A O 1
ATOM 2214 N N . ILE A 1 287 ? -5.266 16.308 12.012 1.00 98.50 287 ILE A N 1
ATOM 2215 C CA . ILE A 1 287 ? -6.350 15.970 11.079 1.00 98.50 287 ILE A CA 1
ATOM 2216 C C . ILE A 1 287 ? -7.281 17.175 10.891 1.00 98.50 287 ILE A C 1
ATOM 2218 O O . ILE A 1 287 ? -7.607 17.519 9.762 1.00 98.50 287 ILE A O 1
ATOM 2222 N N . ALA A 1 288 ? -7.645 17.885 11.963 1.00 98.25 288 ALA A N 1
ATOM 2223 C CA . ALA A 1 288 ? -8.498 19.074 11.900 1.00 98.25 288 ALA A CA 1
ATOM 2224 C C . ALA A 1 288 ? -7.861 20.271 11.166 1.00 98.25 288 ALA A C 1
ATOM 2226 O O . ALA A 1 288 ? -8.561 21.212 10.773 1.00 98.25 288 ALA A O 1
ATOM 2227 N N . ARG A 1 289 ? -6.532 20.273 11.004 1.00 97.25 289 ARG A N 1
ATOM 2228 C CA . ARG A 1 289 ? -5.783 21.224 10.165 1.00 97.25 289 ARG A CA 1
ATOM 2229 C C . ARG A 1 289 ? -5.586 20.726 8.729 1.00 97.25 289 ARG A C 1
ATOM 2231 O O . ARG A 1 289 ? -4.974 21.431 7.940 1.00 97.25 289 ARG A O 1
ATOM 2238 N N . SER A 1 290 ? -6.150 19.568 8.383 1.00 96.56 290 SER A N 1
ATOM 2239 C CA . SER A 1 290 ? -6.004 18.908 7.080 1.00 96.56 290 SER A CA 1
ATOM 2240 C C . SER A 1 290 ? -4.554 18.531 6.742 1.00 96.56 290 SER A C 1
ATOM 2242 O O . SER A 1 290 ? -4.178 18.438 5.580 1.00 96.56 290 SER A O 1
ATOM 2244 N N . GLU A 1 291 ? -3.727 18.280 7.762 1.00 97.44 291 GLU A N 1
ATOM 2245 C CA . GLU A 1 291 ? -2.296 17.977 7.600 1.00 97.44 291 GLU A CA 1
ATOM 2246 C C . GLU A 1 291 ? -2.016 16.493 7.297 1.00 97.44 291 GLU A C 1
ATOM 2248 O O . GLU A 1 291 ? -0.858 16.110 7.116 1.00 97.44 291 GLU A O 1
ATOM 2253 N N . VAL A 1 292 ? -3.052 15.649 7.264 1.00 98.19 292 VAL A N 1
ATOM 2254 C CA . VAL A 1 292 ? -2.945 14.186 7.180 1.00 98.19 292 VAL A CA 1
ATOM 2255 C C . VAL A 1 292 ? -3.684 13.665 5.950 1.00 98.19 292 VAL A C 1
ATOM 2257 O O . VAL A 1 292 ? -4.857 13.973 5.752 1.00 98.19 292 VAL A O 1
ATOM 2260 N N . ALA A 1 293 ? -3.020 12.816 5.166 1.00 97.31 293 ALA A N 1
ATOM 2261 C CA . ALA A 1 293 ? -3.639 12.018 4.110 1.00 97.31 293 ALA A CA 1
ATOM 2262 C C . ALA A 1 293 ? -3.599 10.523 4.454 1.00 97.31 293 ALA A C 1
ATOM 2264 O O . ALA A 1 293 ? -2.655 10.043 5.082 1.00 97.31 293 ALA A O 1
ATOM 2265 N N . ALA A 1 294 ? -4.606 9.777 4.009 1.00 98.12 294 ALA A N 1
ATOM 2266 C CA . ALA A 1 294 ? -4.654 8.324 4.082 1.00 98.12 294 ALA A CA 1
ATOM 2267 C C . ALA A 1 294 ? -4.212 7.725 2.738 1.00 98.12 294 ALA A C 1
ATOM 2269 O O . ALA A 1 294 ? -4.764 8.077 1.699 1.00 98.12 294 ALA A O 1
ATOM 2270 N N . LEU A 1 295 ? -3.241 6.812 2.751 1.00 97.75 295 LEU A N 1
ATOM 2271 C CA . LEU A 1 295 ? -2.750 6.091 1.576 1.00 97.75 295 LEU A CA 1
ATOM 2272 C C . LEU A 1 295 ? -3.068 4.597 1.693 1.00 97.75 295 LEU A C 1
ATOM 227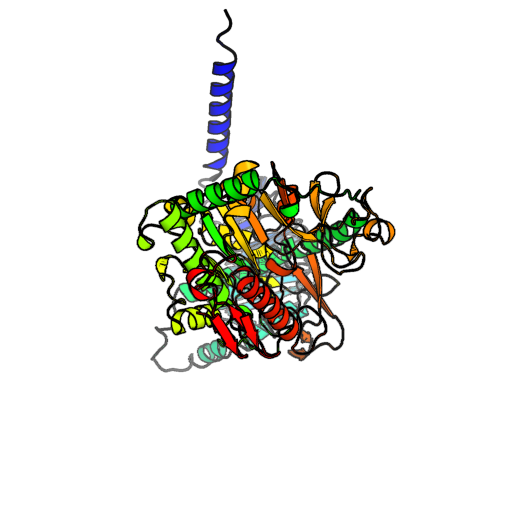4 O O . LEU A 1 295 ? -2.486 3.876 2.500 1.00 97.75 295 LEU A O 1
ATOM 2278 N N . LEU A 1 296 ? -3.971 4.124 0.847 1.00 98.19 296 LEU A N 1
ATOM 2279 C CA . LEU A 1 296 ? -4.399 2.738 0.780 1.00 98.19 296 LEU A CA 1
ATOM 2280 C C . LEU A 1 296 ? -3.660 1.978 -0.322 1.00 98.19 296 LEU A C 1
ATOM 2282 O O . LEU A 1 296 ? -3.719 2.350 -1.493 1.00 98.19 296 LEU A O 1
ATOM 2286 N N . LEU A 1 297 ? -3.039 0.855 0.040 1.00 97.31 297 LEU A N 1
ATOM 2287 C CA . LEU A 1 297 ? -2.471 -0.093 -0.919 1.00 97.31 297 LEU A CA 1
ATOM 2288 C C . LEU A 1 297 ? -3.528 -1.145 -1.297 1.00 97.31 297 LEU A C 1
ATOM 2290 O O . LEU A 1 297 ? -3.783 -2.083 -0.538 1.00 97.31 297 LEU A O 1
ATOM 2294 N N . ALA A 1 298 ? -4.146 -0.986 -2.473 1.00 95.94 298 ALA A N 1
ATOM 2295 C CA . ALA A 1 298 ? -5.253 -1.811 -2.972 1.00 95.94 298 ALA A CA 1
ATOM 2296 C C . ALA A 1 298 ? -4.974 -2.481 -4.334 1.00 95.94 298 ALA A C 1
ATOM 2298 O O . ALA A 1 298 ? -5.897 -2.946 -4.997 1.00 95.94 298 ALA A O 1
ATOM 2299 N N . GLY A 1 299 ? -3.707 -2.595 -4.748 1.00 88.75 299 GLY A N 1
ATOM 2300 C CA . GLY A 1 299 ? -3.344 -3.177 -6.048 1.00 88.75 299 GLY A CA 1
ATOM 2301 C C . GLY A 1 299 ? -3.548 -4.696 -6.183 1.00 88.75 299 GLY A C 1
ATOM 2302 O O . GLY A 1 299 ? -3.388 -5.239 -7.279 1.00 88.75 299 GLY A O 1
ATOM 2303 N N . GLY A 1 300 ? -3.877 -5.400 -5.095 1.00 83.06 300 GLY A N 1
ATOM 2304 C CA . GLY A 1 300 ? -4.078 -6.850 -5.079 1.00 83.06 300 GLY A CA 1
ATOM 2305 C C . GLY A 1 300 ? -5.488 -7.283 -5.499 1.00 83.06 300 GLY A C 1
ATOM 2306 O O . GLY A 1 300 ? -6.491 -6.765 -5.007 1.00 83.06 300 GLY A O 1
ATOM 2307 N N . GLN A 1 301 ? -5.573 -8.299 -6.360 1.00 82.12 301 GLN A N 1
ATOM 2308 C CA . GLN A 1 301 ? -6.839 -8.971 -6.675 1.00 82.12 301 GLN A CA 1
ATOM 2309 C C . GLN A 1 301 ? -7.278 -9.913 -5.542 1.00 82.12 301 GLN A C 1
ATOM 2311 O O . GLN A 1 301 ? -6.445 -10.471 -4.825 1.00 82.12 301 GLN A O 1
ATOM 2316 N N . GLY A 1 302 ? -8.586 -10.150 -5.413 1.00 79.62 302 GLY A N 1
ATOM 2317 C CA . GLY A 1 302 ? -9.153 -11.096 -4.445 1.00 79.62 302 GLY A CA 1
ATOM 2318 C C . GLY A 1 302 ? -9.101 -12.567 -4.880 1.00 79.62 302 GLY A C 1
ATOM 2319 O O . GLY A 1 302 ? -9.930 -13.355 -4.441 1.00 79.62 302 GLY A O 1
ATOM 2320 N N . THR A 1 303 ? -8.149 -12.968 -5.728 1.00 83.94 303 THR A N 1
ATOM 2321 C CA . THR A 1 303 ? -8.125 -14.307 -6.353 1.00 83.94 303 THR A CA 1
ATOM 2322 C C . THR A 1 303 ? -8.075 -15.455 -5.347 1.00 83.94 303 THR A C 1
ATOM 2324 O O . THR A 1 303 ? -8.776 -16.447 -5.527 1.00 83.94 303 THR A O 1
ATOM 2327 N N . ARG A 1 304 ? -7.311 -15.317 -4.253 1.00 84.25 304 ARG A N 1
ATOM 2328 C CA . ARG A 1 304 ? -7.301 -16.298 -3.146 1.00 84.25 304 ARG A CA 1
ATOM 2329 C C . ARG A 1 304 ? -8.631 -16.381 -2.398 1.00 84.25 304 ARG A C 1
ATOM 2331 O O . ARG A 1 304 ? -8.923 -17.400 -1.798 1.00 84.25 304 ARG A O 1
ATOM 2338 N N . LEU A 1 305 ? -9.444 -15.331 -2.461 1.00 86.69 305 LEU A N 1
ATOM 2339 C CA . LEU A 1 305 ? -10.780 -15.292 -1.870 1.00 86.69 305 LEU A CA 1
ATOM 2340 C C . LEU A 1 305 ? -11.850 -15.856 -2.824 1.00 86.69 305 LEU A C 1
ATOM 2342 O O . LEU A 1 305 ? -13.036 -15.771 -2.531 1.00 86.69 305 LEU A O 1
ATOM 2346 N N . GLY A 1 306 ? -11.451 -16.396 -3.984 1.00 85.38 306 GLY A N 1
ATOM 2347 C CA . GLY A 1 306 ? -12.366 -16.967 -4.977 1.00 85.38 306 GLY A CA 1
ATOM 2348 C C . GLY A 1 306 ? -13.078 -15.938 -5.860 1.00 85.38 306 GLY A C 1
ATOM 2349 O O . GLY A 1 306 ? -13.946 -16.312 -6.646 1.00 85.38 306 GLY A O 1
ATOM 2350 N N . ILE A 1 307 ? -12.709 -14.656 -5.776 1.00 85.38 307 ILE A N 1
ATOM 2351 C CA . ILE A 1 307 ? -13.313 -13.575 -6.566 1.00 85.38 307 ILE A CA 1
ATOM 2352 C C . ILE A 1 307 ? -12.340 -13.026 -7.616 1.00 85.38 307 ILE A C 1
ATOM 2354 O O . ILE A 1 307 ? -11.121 -13.039 -7.441 1.00 85.38 307 ILE A O 1
ATOM 2358 N N . LYS A 1 308 ? -12.888 -12.514 -8.723 1.00 86.00 308 LYS A N 1
ATOM 2359 C CA . LYS A 1 308 ? -12.112 -11.882 -9.808 1.00 86.00 308 LYS A CA 1
ATOM 2360 C C . LYS A 1 308 ? -12.003 -10.358 -9.688 1.00 86.00 308 LYS A C 1
ATOM 2362 O O . LYS A 1 308 ? -11.287 -9.752 -10.473 1.00 86.00 308 LYS A O 1
ATOM 2367 N N . ILE A 1 309 ? -12.692 -9.763 -8.717 1.00 88.06 309 ILE A N 1
ATOM 2368 C CA . ILE A 1 309 ? -12.717 -8.314 -8.482 1.00 88.06 309 ILE A CA 1
ATOM 2369 C C . ILE A 1 309 ? -11.622 -7.895 -7.475 1.00 88.06 309 ILE A C 1
ATOM 2371 O O . ILE A 1 309 ? -10.997 -8.759 -6.836 1.00 88.06 309 ILE A O 1
ATOM 2375 N N . PRO A 1 310 ? -11.347 -6.585 -7.320 1.00 94.56 310 PRO A N 1
ATOM 2376 C CA . PRO A 1 310 ? -10.377 -6.087 -6.351 1.00 94.56 310 PRO A CA 1
ATOM 2377 C C . PRO A 1 310 ? -10.708 -6.540 -4.929 1.00 94.56 310 PRO A C 1
ATOM 2379 O O . PRO A 1 310 ? -11.868 -6.542 -4.517 1.00 94.56 310 PRO A O 1
ATOM 2382 N N . LYS A 1 311 ? -9.673 -6.868 -4.151 1.00 95.19 311 LYS A N 1
ATOM 2383 C CA . LYS A 1 311 ? -9.816 -7.404 -2.789 1.00 95.19 311 LYS A CA 1
ATOM 2384 C C . LYS A 1 311 ? -10.635 -6.497 -1.862 1.00 95.19 311 LYS A C 1
ATOM 2386 O O . LYS A 1 311 ? -11.381 -6.996 -1.030 1.00 95.19 311 LYS A O 1
ATOM 2391 N N . GLY A 1 312 ? -10.535 -5.178 -2.031 1.00 96.94 312 GLY A N 1
ATOM 2392 C CA . GLY A 1 312 ? -11.291 -4.214 -1.228 1.00 96.94 312 GLY A CA 1
ATOM 2393 C C . GLY A 1 312 ? -12.811 -4.272 -1.422 1.00 96.94 312 GLY A C 1
ATOM 2394 O O . GLY A 1 312 ? -13.544 -3.820 -0.549 1.00 96.94 312 GLY A O 1
ATOM 2395 N N . CYS A 1 313 ? -13.297 -4.861 -2.519 1.00 96.62 313 CYS A N 1
ATOM 2396 C CA . CYS A 1 313 ? -14.730 -5.049 -2.760 1.00 96.62 313 CYS A CA 1
ATOM 2397 C C . CYS A 1 313 ? -15.306 -6.245 -1.985 1.00 96.62 313 CYS A C 1
ATOM 2399 O O . CYS A 1 313 ? -16.511 -6.470 -2.029 1.00 96.62 313 CYS A O 1
ATOM 2401 N N . TYR A 1 314 ? -14.461 -7.044 -1.325 1.00 96.38 314 TYR A N 1
ATOM 2402 C CA . TYR A 1 314 ? -14.888 -8.265 -0.653 1.00 96.38 314 TYR A CA 1
ATOM 2403 C C . TYR A 1 314 ? -15.739 -7.951 0.585 1.00 96.38 314 TYR A C 1
ATOM 2405 O O . TYR A 1 314 ? -15.349 -7.128 1.416 1.00 96.38 314 TYR A O 1
ATOM 2413 N N . ASP A 1 315 ? -16.871 -8.642 0.709 1.00 96.12 315 ASP A N 1
ATOM 2414 C CA . ASP A 1 315 ? -17.707 -8.693 1.908 1.00 96.12 315 ASP A CA 1
ATOM 2415 C C . ASP A 1 315 ? -17.317 -9.927 2.730 1.00 96.12 315 ASP A C 1
ATOM 2417 O O . ASP A 1 315 ? -17.380 -11.064 2.258 1.00 96.12 315 ASP A O 1
ATOM 2421 N N . ILE A 1 316 ? -16.886 -9.705 3.972 1.00 96.12 316 ILE A N 1
ATOM 2422 C CA . ILE A 1 316 ? -16.476 -10.784 4.878 1.00 96.12 316 ILE A CA 1
ATOM 2423 C C . ILE A 1 316 ? -17.659 -11.464 5.585 1.00 96.12 316 ILE A C 1
ATOM 2425 O O . ILE A 1 316 ? -17.438 -12.320 6.441 1.00 96.12 316 ILE A O 1
ATOM 2429 N N . GLY A 1 317 ? -18.902 -11.118 5.243 1.00 95.31 317 GLY A N 1
ATOM 2430 C CA . GLY A 1 317 ? -20.131 -11.718 5.763 1.00 95.31 317 GLY A CA 1
ATOM 2431 C C . GLY A 1 317 ? -20.563 -11.156 7.115 1.00 95.31 317 GLY A C 1
ATOM 2432 O O . GLY A 1 317 ? -21.109 -11.889 7.940 1.00 95.31 317 GLY A O 1
ATOM 2433 N N . LEU A 1 318 ? -20.252 -9.888 7.389 1.00 96.19 318 LEU A N 1
ATOM 2434 C CA . LEU A 1 318 ? -20.787 -9.188 8.557 1.00 96.19 318 LEU A CA 1
ATOM 2435 C C . LEU A 1 318 ? -22.274 -8.830 8.334 1.00 96.19 318 LEU A C 1
ATOM 2437 O O . LEU A 1 318 ? -22.691 -8.710 7.184 1.00 96.19 318 LEU A O 1
ATOM 2441 N N . PRO A 1 319 ? -23.087 -8.663 9.398 1.00 95.19 319 PRO A N 1
ATOM 2442 C CA . PRO A 1 319 ? -24.515 -8.343 9.298 1.00 95.19 319 PRO A CA 1
ATOM 2443 C C . PRO A 1 319 ? -24.880 -7.188 8.349 1.00 95.19 319 PRO A C 1
ATOM 2445 O O . PRO A 1 319 ? -25.950 -7.214 7.746 1.00 95.19 319 PRO A O 1
ATOM 2448 N N . SER A 1 320 ? -24.013 -6.188 8.214 1.00 96.25 320 SER A N 1
ATOM 2449 C CA . SER A 1 320 ? -24.195 -5.023 7.346 1.00 96.25 320 SER A CA 1
ATOM 2450 C C . SER A 1 320 ? -23.982 -5.296 5.853 1.00 96.25 320 SER A C 1
ATOM 2452 O O . SER A 1 320 ? -24.413 -4.489 5.029 1.00 96.25 320 SER A O 1
ATOM 2454 N N . GLY A 1 321 ? -23.287 -6.381 5.491 1.00 96.25 321 GLY A N 1
ATOM 2455 C CA . GLY A 1 321 ? -22.845 -6.658 4.118 1.00 96.25 321 GLY A CA 1
ATOM 2456 C C . GLY A 1 321 ? -21.810 -5.663 3.568 1.00 96.25 321 GLY A C 1
ATOM 2457 O O . GLY A 1 321 ? -21.604 -5.584 2.355 1.00 96.25 321 GLY A O 1
ATOM 2458 N N . LYS A 1 322 ? -21.180 -4.850 4.429 1.00 97.50 322 LYS A N 1
ATOM 2459 C CA . LYS A 1 322 ? -20.209 -3.828 4.013 1.00 97.50 322 LYS A CA 1
ATOM 2460 C C . LYS A 1 322 ? -18.933 -4.462 3.459 1.00 97.50 322 LYS A C 1
ATOM 2462 O O . LYS A 1 322 ? -18.343 -5.366 4.049 1.00 97.50 322 LYS A O 1
ATOM 2467 N N . SER A 1 323 ? -18.442 -3.895 2.360 1.00 97.81 323 SER A N 1
ATOM 2468 C CA . SER A 1 323 ? -17.125 -4.240 1.809 1.00 97.81 323 SER A CA 1
ATOM 2469 C C . SER A 1 323 ? -15.978 -3.672 2.654 1.00 97.81 323 SER A C 1
ATOM 2471 O O . SER A 1 323 ? -16.155 -2.710 3.409 1.00 97.81 323 SER A O 1
ATOM 2473 N N . LEU A 1 324 ? -14.761 -4.197 2.468 1.00 98.19 324 LEU A N 1
ATOM 2474 C CA . LEU A 1 324 ? -13.558 -3.633 3.097 1.00 98.19 324 LEU A CA 1
ATOM 2475 C C . LEU A 1 324 ? -13.353 -2.150 2.731 1.00 98.19 324 LEU A C 1
ATOM 2477 O O . LEU A 1 324 ? -13.005 -1.348 3.596 1.00 98.19 324 LEU A O 1
ATOM 2481 N N . PHE A 1 325 ? -13.600 -1.757 1.475 1.00 98.56 325 PHE A N 1
ATOM 2482 C CA . PHE A 1 325 ? -13.518 -0.352 1.058 1.00 98.56 325 PHE A CA 1
ATOM 2483 C C . PHE A 1 325 ? -14.491 0.541 1.827 1.00 98.56 325 PHE A C 1
ATOM 2485 O O . PHE A 1 325 ? -14.102 1.631 2.250 1.00 98.56 325 PHE A O 1
ATOM 2492 N N . GLN A 1 326 ? -15.722 0.075 2.044 1.00 98.44 326 GLN A N 1
ATOM 2493 C CA . GLN A 1 326 ? -16.712 0.829 2.804 1.00 98.44 326 GLN A CA 1
ATOM 2494 C C . GLN A 1 326 ? -16.282 1.005 4.264 1.00 98.44 326 GLN A C 1
ATOM 2496 O O . GLN A 1 326 ? -16.339 2.119 4.778 1.00 98.44 326 GLN A O 1
ATOM 2501 N N . TYR A 1 327 ? -15.761 -0.049 4.898 1.00 98.00 327 TYR A N 1
ATOM 2502 C CA . TYR A 1 327 ? -15.204 0.021 6.253 1.00 98.00 327 TYR A CA 1
ATOM 2503 C C . TYR A 1 327 ? -14.112 1.093 6.388 1.00 98.00 327 TYR A C 1
ATOM 2505 O O . TYR A 1 327 ? -14.125 1.901 7.321 1.00 98.00 327 TYR A O 1
ATOM 2513 N N . HIS A 1 328 ? -13.176 1.134 5.437 1.00 98.50 328 HIS A N 1
ATOM 2514 C CA . HIS A 1 328 ? -12.094 2.122 5.430 1.00 98.50 328 HIS A CA 1
ATOM 2515 C C . HIS A 1 328 ? -12.609 3.545 5.187 1.00 98.50 328 HIS A C 1
ATOM 2517 O O . HIS A 1 328 ? -12.176 4.479 5.863 1.00 98.50 328 HIS A O 1
ATOM 2523 N N . ALA A 1 329 ? -13.562 3.718 4.269 1.00 98.44 329 ALA A N 1
ATOM 2524 C CA . ALA A 1 329 ? -14.161 5.017 3.973 1.00 98.44 329 ALA A CA 1
ATOM 2525 C C . ALA A 1 329 ? -14.981 5.568 5.153 1.00 98.44 329 ALA A C 1
ATOM 2527 O O . ALA A 1 329 ? -14.865 6.747 5.490 1.00 98.44 329 ALA A O 1
ATOM 2528 N N . GLU A 1 330 ? -15.760 4.724 5.829 1.00 98.31 330 GLU A N 1
ATOM 2529 C CA . GLU A 1 330 ? -16.519 5.103 7.025 1.00 98.31 330 GLU A CA 1
ATOM 2530 C C . GLU A 1 330 ? -15.599 5.483 8.191 1.00 98.31 330 GLU A C 1
ATOM 2532 O O . GLU A 1 330 ? -15.870 6.459 8.889 1.00 98.31 330 GLU A O 1
ATOM 2537 N N . ARG A 1 331 ? -14.452 4.809 8.356 1.00 98.50 331 ARG A N 1
ATOM 2538 C CA . ARG A 1 331 ? -13.429 5.227 9.330 1.00 98.50 331 ARG A CA 1
ATOM 2539 C C . ARG A 1 331 ? -12.864 6.611 9.035 1.00 98.50 331 ARG A C 1
ATOM 2541 O O . ARG A 1 331 ? -12.737 7.410 9.960 1.00 98.50 331 ARG A O 1
ATOM 2548 N N . ILE A 1 332 ? -12.588 6.921 7.766 1.00 98.44 332 ILE A N 1
ATOM 2549 C CA . ILE A 1 332 ? -12.155 8.265 7.353 1.00 98.44 332 ILE A CA 1
ATOM 2550 C C . ILE A 1 332 ? -13.232 9.299 7.696 1.00 98.44 332 ILE A C 1
ATOM 2552 O O . ILE A 1 332 ? -12.929 10.337 8.282 1.00 98.44 332 ILE A O 1
ATOM 2556 N N . ARG A 1 333 ? -14.502 9.022 7.383 1.00 97.94 333 ARG A N 1
ATOM 2557 C CA . ARG A 1 333 ? -15.614 9.928 7.718 1.00 97.94 333 ARG A CA 1
ATOM 2558 C C . ARG A 1 333 ? -15.720 10.147 9.224 1.00 97.94 333 ARG A C 1
ATOM 2560 O O . ARG A 1 333 ? -15.763 11.290 9.676 1.00 97.94 333 ARG A O 1
ATOM 2567 N N . LYS A 1 334 ? -15.683 9.072 10.010 1.00 98.06 334 LYS A N 1
ATOM 2568 C CA . LYS A 1 334 ? -15.788 9.161 11.465 1.00 98.06 334 LYS A CA 1
ATOM 2569 C C . LYS A 1 334 ? -14.622 9.927 12.088 1.00 98.06 334 LYS A C 1
ATOM 2571 O O . LYS A 1 334 ? -14.859 10.807 12.911 1.00 98.06 334 LYS A O 1
ATOM 2576 N N . VAL A 1 335 ? -13.374 9.656 11.700 1.00 98.38 335 VAL A N 1
ATOM 2577 C CA . VAL A 1 335 ? -12.225 10.369 12.285 1.00 98.38 335 VAL A CA 1
ATOM 2578 C C . VAL A 1 335 ? -12.220 11.851 11.900 1.00 98.38 335 VAL A C 1
ATOM 2580 O O . VAL A 1 335 ? -11.867 12.689 12.729 1.00 98.38 335 VAL A O 1
ATOM 2583 N N . LYS A 1 336 ? -12.707 12.209 10.702 1.00 97.31 336 LYS A N 1
ATOM 2584 C CA . LYS A 1 336 ? -12.943 13.612 10.321 1.00 97.31 336 LYS A CA 1
ATOM 2585 C C . LYS A 1 336 ? -13.985 14.281 11.218 1.00 97.31 336 LYS A C 1
ATOM 2587 O O . LYS A 1 336 ? -13.755 15.406 11.650 1.00 97.31 336 LYS A O 1
ATOM 2592 N N . GLN A 1 337 ? -15.089 13.598 11.535 1.00 97.44 337 GLN A N 1
ATOM 2593 C CA . GLN A 1 337 ? -16.102 14.103 12.472 1.00 97.44 337 GLN A CA 1
ATOM 2594 C C . GLN A 1 337 ? -15.518 14.348 13.863 1.00 97.44 337 GLN A C 1
ATOM 2596 O O . GLN A 1 337 ? -15.731 15.412 14.441 1.00 97.44 337 GLN A O 1
ATOM 2601 N N . LEU A 1 338 ? -14.739 13.391 14.374 1.00 98.31 338 LEU A N 1
ATOM 2602 C CA . LEU A 1 338 ? -14.071 13.515 15.670 1.00 98.31 338 LEU A CA 1
ATOM 2603 C C . LEU A 1 338 ? -13.070 14.677 15.682 1.00 98.31 338 LEU A C 1
ATOM 2605 O O . LEU A 1 338 ? -13.056 15.462 16.624 1.00 98.31 338 LEU A O 1
ATOM 2609 N N . ALA A 1 339 ? -12.264 14.823 14.629 1.00 98.56 339 ALA A N 1
ATOM 2610 C CA . ALA A 1 339 ? -11.293 15.906 14.508 1.00 98.56 339 ALA A CA 1
ATOM 2611 C C . ALA A 1 339 ? -11.968 17.283 14.389 1.00 98.56 339 ALA A C 1
ATOM 2613 O O . ALA A 1 339 ? -11.533 18.248 15.017 1.00 98.56 339 ALA A O 1
ATOM 2614 N N . ALA A 1 340 ? -13.057 17.378 13.621 1.00 98.31 340 ALA A N 1
ATOM 2615 C CA . ALA A 1 340 ? -13.844 18.599 13.501 1.00 98.31 340 ALA A CA 1
ATOM 2616 C C . ALA A 1 340 ? -14.451 19.004 14.852 1.00 98.31 340 ALA A C 1
ATOM 2618 O O . ALA A 1 340 ? -14.288 20.149 15.267 1.00 98.31 340 ALA A O 1
ATOM 2619 N N . ALA A 1 341 ? -15.060 18.054 15.570 1.00 97.88 341 ALA A N 1
ATOM 2620 C CA . ALA A 1 341 ? -15.604 18.283 16.905 1.00 97.88 341 ALA A CA 1
ATOM 2621 C C . ALA A 1 341 ? -14.517 18.719 17.902 1.00 97.88 341 ALA A C 1
ATOM 2623 O O . ALA A 1 341 ? -14.700 19.714 18.600 1.00 97.88 341 ALA A O 1
ATOM 2624 N N . HIS A 1 342 ? -13.364 18.039 17.907 1.00 97.81 342 HIS A N 1
ATOM 2625 C CA . HIS A 1 342 ? -12.202 18.379 18.741 1.00 97.81 342 HIS A CA 1
ATOM 2626 C C . HIS A 1 342 ? -11.722 19.819 18.528 1.00 97.81 342 HIS A C 1
ATOM 2628 O O . HIS A 1 342 ? -11.377 20.514 19.478 1.00 97.81 342 HIS A O 1
ATOM 2634 N N . ALA A 1 343 ? -11.726 20.291 17.280 1.00 97.75 343 ALA A N 1
ATOM 2635 C CA . ALA A 1 343 ? -11.283 21.638 16.930 1.00 97.75 343 ALA A CA 1
ATOM 2636 C C . ALA A 1 343 ? -12.404 22.695 16.917 1.00 97.75 343 ALA A C 1
ATOM 2638 O O . ALA A 1 343 ? -12.135 23.840 16.550 1.00 97.75 343 ALA A O 1
ATOM 2639 N N . GLY A 1 344 ? -13.652 22.333 17.242 1.00 97.56 344 GLY A N 1
ATOM 2640 C CA . GLY A 1 344 ? -14.805 23.234 17.122 1.00 97.56 344 GLY A CA 1
ATOM 2641 C C . GLY A 1 344 ? -15.077 23.709 15.686 1.00 97.56 344 GLY A C 1
ATOM 2642 O O . GLY A 1 344 ? -15.547 24.826 15.478 1.00 97.56 344 GLY A O 1
ATOM 2643 N N . LYS A 1 345 ? -14.744 22.888 14.682 1.00 96.56 345 LYS A N 1
ATOM 2644 C CA . LYS A 1 345 ? -14.918 23.168 13.248 1.00 96.56 345 LYS A CA 1
ATOM 2645 C C . LYS A 1 345 ? -16.109 22.407 12.671 1.00 96.56 345 LYS A C 1
ATOM 2647 O O . LYS A 1 345 ? -16.551 21.402 13.223 1.00 96.56 345 LYS A O 1
ATOM 2652 N N . ARG A 1 346 ? -16.597 22.837 11.504 1.00 95.00 346 ARG A N 1
ATOM 2653 C CA . ARG A 1 346 ? -17.545 22.028 10.723 1.00 95.00 346 ARG A CA 1
ATOM 2654 C C . ARG A 1 346 ? -16.790 20.888 10.043 1.00 95.00 346 ARG A C 1
ATOM 2656 O O . ARG A 1 346 ? -15.681 21.089 9.555 1.00 95.00 346 ARG A O 1
ATOM 2663 N N . GLU A 1 347 ? -17.417 19.717 9.930 1.00 92.81 347 GLU A N 1
ATOM 2664 C CA . GLU A 1 347 ? -16.832 18.556 9.235 1.00 92.81 347 GLU A CA 1
ATOM 2665 C C . GLU A 1 347 ? -16.409 18.897 7.794 1.00 92.81 347 GLU A C 1
ATOM 2667 O O . GLU A 1 347 ? -15.345 18.483 7.339 1.00 92.81 347 GLU A O 1
ATOM 2672 N N . ALA A 1 348 ? -17.205 19.716 7.097 1.00 91.81 348 ALA A N 1
ATOM 2673 C CA . ALA A 1 348 ? -16.936 20.150 5.726 1.00 91.81 348 ALA A CA 1
ATOM 2674 C C . ALA A 1 348 ? -15.650 20.986 5.569 1.00 91.81 348 ALA A C 1
ATOM 2676 O O . ALA A 1 348 ? -15.124 21.069 4.458 1.00 91.81 348 ALA A O 1
ATOM 2677 N N . ASP A 1 349 ? -15.140 21.574 6.656 1.00 93.19 349 ASP A N 1
ATOM 2678 C CA . ASP A 1 349 ? -13.915 22.384 6.667 1.00 93.19 349 ASP A CA 1
ATOM 2679 C C . ASP A 1 349 ? -12.659 21.534 6.951 1.00 93.19 349 ASP A C 1
ATOM 2681 O O . ASP A 1 349 ? -11.537 22.032 6.875 1.00 93.19 349 ASP A O 1
ATOM 2685 N N . VAL A 1 350 ? -12.832 20.245 7.271 1.00 95.00 350 VAL A N 1
ATOM 2686 C CA . VAL A 1 350 ? -11.742 19.292 7.504 1.00 95.00 350 VAL A CA 1
ATOM 2687 C C . VAL A 1 350 ? -11.570 18.414 6.264 1.00 95.00 350 VAL A C 1
ATOM 2689 O O . VAL A 1 350 ? -12.495 17.716 5.834 1.00 95.00 350 VAL A O 1
ATOM 2692 N N . ARG A 1 351 ? -10.377 18.427 5.663 1.00 93.56 351 ARG A N 1
ATOM 2693 C CA . ARG A 1 351 ? -10.007 17.552 4.542 1.00 93.56 351 ARG A CA 1
ATOM 2694 C C . ARG A 1 351 ? -9.065 16.456 5.035 1.00 93.56 351 ARG A C 1
ATOM 2696 O O . ARG A 1 351 ? -8.159 16.709 5.817 1.00 93.56 351 ARG A O 1
ATOM 2703 N N . LEU A 1 352 ? -9.297 15.234 4.569 1.00 96.06 352 LEU A N 1
ATOM 2704 C CA . LEU A 1 352 ? -8.428 14.084 4.809 1.00 96.06 352 LEU A CA 1
ATOM 2705 C C . LEU A 1 352 ? -8.337 13.335 3.476 1.00 96.06 352 LEU A C 1
ATOM 2707 O O . LEU A 1 352 ? -9.191 12.487 3.206 1.00 96.06 352 LEU A O 1
ATOM 2711 N N . PRO A 1 353 ? -7.389 13.714 2.596 1.00 95.62 353 PRO A N 1
ATOM 2712 C CA . PRO A 1 353 ? -7.266 13.106 1.277 1.00 95.62 353 PRO A CA 1
ATOM 2713 C C . PRO A 1 353 ? -7.096 11.593 1.378 1.00 95.62 353 PRO A C 1
ATOM 2715 O O . PRO A 1 353 ? -6.314 11.103 2.196 1.00 95.62 353 PRO A O 1
ATOM 2718 N N . PHE A 1 354 ? -7.818 10.860 0.537 1.00 97.00 354 PHE A N 1
ATOM 2719 C CA . PHE A 1 354 ? -7.791 9.409 0.469 1.00 97.00 354 PHE A CA 1
ATOM 2720 C C . PHE A 1 354 ? -7.159 8.961 -0.848 1.00 97.00 354 PHE A C 1
ATOM 2722 O O . PHE A 1 354 ? -7.795 8.940 -1.900 1.00 97.00 354 PHE A O 1
ATOM 2729 N N . LEU A 1 355 ? -5.875 8.629 -0.783 1.00 96.00 355 LEU A N 1
ATOM 2730 C CA . LEU A 1 355 ? -5.083 8.154 -1.907 1.00 96.00 355 LEU A CA 1
ATOM 2731 C C . LEU A 1 355 ? -5.226 6.634 -2.004 1.00 96.00 355 LEU A C 1
ATOM 2733 O O . LEU A 1 355 ? -4.907 5.920 -1.057 1.00 96.00 355 LEU A O 1
ATOM 2737 N N . ILE A 1 356 ? -5.679 6.122 -3.142 1.00 96.94 356 ILE A N 1
ATOM 2738 C CA . ILE A 1 356 ? -5.915 4.696 -3.364 1.00 96.94 356 ILE A CA 1
ATOM 2739 C C . ILE A 1 356 ? -5.006 4.226 -4.490 1.00 96.94 356 ILE A C 1
ATOM 2741 O O . ILE A 1 356 ? -5.211 4.554 -5.661 1.00 96.94 356 ILE A O 1
ATOM 2745 N N . MET A 1 357 ? -4.008 3.427 -4.124 1.00 95.56 357 MET A N 1
ATOM 2746 C CA . MET A 1 357 ? -3.141 2.772 -5.087 1.00 95.56 357 MET A CA 1
ATOM 2747 C C . MET A 1 357 ? -3.808 1.503 -5.619 1.00 95.56 357 MET A C 1
ATOM 2749 O O . MET A 1 357 ? -4.060 0.562 -4.863 1.00 95.56 357 MET A O 1
ATOM 2753 N N . THR A 1 358 ? -4.041 1.455 -6.922 1.00 94.62 358 THR A N 1
ATOM 2754 C CA . THR A 1 358 ? -4.576 0.305 -7.659 1.00 94.62 358 THR A CA 1
ATOM 2755 C C . THR A 1 358 ? -3.458 -0.390 -8.443 1.00 94.62 358 THR A C 1
ATOM 2757 O O . THR A 1 358 ? -2.292 -0.011 -8.382 1.00 94.62 358 THR A O 1
ATOM 2760 N N . SER A 1 359 ? -3.792 -1.447 -9.172 1.00 89.81 359 SER A N 1
ATOM 2761 C CA . SER A 1 359 ? -2.970 -2.018 -10.244 1.00 89.81 359 SER A CA 1
ATOM 2762 C C . SER A 1 359 ? -3.738 -1.952 -11.555 1.00 89.81 359 SER A C 1
ATOM 2764 O O . SER A 1 359 ? -4.962 -1.833 -11.529 1.00 89.81 359 SER A O 1
ATOM 2766 N N . ASP A 1 360 ? -3.062 -2.131 -12.689 1.00 85.19 360 ASP A N 1
ATOM 2767 C CA . ASP A 1 360 ? -3.718 -2.197 -14.006 1.00 85.19 360 ASP A CA 1
ATOM 2768 C C . ASP A 1 360 ? -4.902 -3.183 -14.024 1.00 85.19 360 ASP A C 1
ATOM 2770 O O . ASP A 1 360 ? -5.939 -2.926 -14.629 1.00 85.19 360 ASP A O 1
ATOM 2774 N N . ALA A 1 361 ? -4.784 -4.292 -13.287 1.00 85.38 361 ALA A N 1
ATOM 2775 C CA . ALA A 1 361 ? -5.801 -5.337 -13.205 1.00 85.38 361 ALA A CA 1
ATOM 2776 C C . ALA A 1 361 ? -6.947 -5.050 -12.213 1.00 85.38 361 ALA A C 1
ATOM 2778 O O . ALA A 1 361 ? -7.857 -5.868 -12.093 1.00 85.38 361 ALA A O 1
ATOM 2779 N N . THR A 1 362 ? -6.884 -3.957 -11.448 1.00 91.12 362 THR A N 1
ATOM 2780 C CA . THR A 1 362 ? -7.881 -3.603 -10.418 1.00 91.12 362 THR A CA 1
ATOM 2781 C C . THR A 1 362 ? -8.414 -2.175 -10.541 1.00 91.12 362 THR A C 1
ATOM 2783 O O . THR A 1 362 ? -9.437 -1.873 -9.930 1.00 91.12 362 THR A O 1
ATOM 2786 N N . ASP A 1 363 ? -7.763 -1.297 -11.311 1.00 92.50 363 ASP A N 1
ATOM 2787 C CA . ASP A 1 363 ? -8.060 0.140 -11.355 1.00 92.50 363 ASP A CA 1
ATOM 2788 C C . ASP A 1 363 ? -9.487 0.448 -11.832 1.00 92.50 363 ASP A C 1
ATOM 2790 O O . ASP A 1 363 ? -10.244 1.101 -11.111 1.00 92.50 363 ASP A O 1
ATOM 2794 N N . SER A 1 364 ? -9.880 -0.084 -12.995 1.00 94.31 364 SER A N 1
ATOM 2795 C CA . SER A 1 364 ? -11.216 0.132 -13.573 1.00 94.31 364 SER A CA 1
ATOM 2796 C C . SER A 1 364 ? -12.329 -0.305 -12.616 1.00 94.31 364 SER A C 1
ATOM 2798 O O . SER A 1 364 ? -13.214 0.487 -12.288 1.00 94.31 364 SER A O 1
ATOM 2800 N N . ASP A 1 365 ? -12.248 -1.541 -12.117 1.00 95.31 365 ASP A N 1
ATOM 2801 C CA . ASP A 1 365 ? -13.255 -2.115 -11.222 1.00 95.31 365 ASP A CA 1
ATOM 2802 C C . ASP A 1 365 ? -13.323 -1.360 -9.893 1.00 95.31 365 ASP A C 1
ATOM 2804 O O . ASP A 1 365 ? -14.411 -1.094 -9.387 1.00 95.31 365 ASP A O 1
ATOM 2808 N N . THR A 1 366 ? -12.173 -0.951 -9.348 1.00 97.44 366 THR A N 1
ATOM 2809 C CA . THR A 1 366 ? -12.124 -0.175 -8.102 1.00 97.44 366 THR A CA 1
ATOM 2810 C C . THR A 1 366 ? -12.817 1.175 -8.283 1.00 97.44 366 THR A C 1
ATOM 2812 O O . THR A 1 366 ? -13.682 1.538 -7.485 1.00 97.44 366 THR A O 1
ATOM 2815 N N . ARG A 1 367 ? -12.497 1.917 -9.351 1.00 97.56 367 ARG A N 1
ATOM 2816 C CA . ARG A 1 367 ? -13.131 3.217 -9.631 1.00 97.56 367 ARG A CA 1
ATOM 2817 C C . ARG A 1 367 ? -14.633 3.075 -9.860 1.00 97.56 367 ARG A C 1
ATOM 2819 O O . ARG A 1 367 ? -15.405 3.886 -9.352 1.00 97.56 367 ARG A O 1
ATOM 2826 N N . ALA A 1 368 ? -15.051 2.062 -10.618 1.00 97.50 368 ALA A N 1
ATOM 2827 C CA . ALA A 1 368 ? -16.462 1.783 -10.864 1.00 97.50 368 ALA A CA 1
ATOM 2828 C C . ALA A 1 368 ? -17.205 1.474 -9.557 1.00 97.50 368 ALA A C 1
ATOM 2830 O O . ALA A 1 368 ? -18.263 2.050 -9.308 1.00 97.50 368 ALA A O 1
ATOM 2831 N N . PHE A 1 369 ? -16.610 0.651 -8.689 1.00 97.81 369 PHE A N 1
ATOM 2832 C CA . PHE A 1 369 ? -17.183 0.290 -7.397 1.00 97.81 369 PHE A CA 1
ATOM 2833 C C . PHE A 1 369 ? -17.382 1.509 -6.487 1.00 97.81 369 PHE A C 1
ATOM 2835 O O . PHE A 1 369 ? -18.468 1.685 -5.937 1.00 97.81 369 PHE A O 1
ATOM 2842 N N . PHE A 1 370 ? -16.386 2.396 -6.376 1.00 98.56 370 PHE A N 1
ATOM 2843 C CA . PHE A 1 370 ? -16.524 3.634 -5.598 1.00 98.56 370 PHE A CA 1
ATOM 2844 C C . PHE A 1 370 ? -17.620 4.550 -6.153 1.00 98.56 370 PHE A C 1
ATOM 2846 O O . PHE A 1 370 ? -18.439 5.044 -5.380 1.00 98.56 370 PHE A O 1
ATOM 2853 N N . ARG A 1 371 ? -17.692 4.744 -7.477 1.00 98.06 371 ARG A N 1
ATOM 2854 C CA . ARG A 1 371 ? -18.744 5.571 -8.097 1.00 98.06 371 ARG A CA 1
ATOM 2855 C C . ARG A 1 371 ? -20.138 4.994 -7.875 1.00 98.06 371 ARG A C 1
ATOM 2857 O O . ARG A 1 371 ? -21.047 5.736 -7.517 1.00 98.06 371 ARG A O 1
ATOM 2864 N N . GLN A 1 372 ? -20.297 3.679 -8.037 1.00 98.06 372 GLN A N 1
ATOM 2865 C CA . GLN A 1 372 ? -21.567 2.985 -7.810 1.00 98.06 372 GLN A CA 1
ATOM 2866 C C . GLN A 1 372 ? -22.086 3.186 -6.380 1.00 98.06 372 GLN A C 1
ATOM 2868 O O . GLN A 1 372 ? -23.293 3.275 -6.173 1.00 98.06 372 GLN A O 1
ATOM 2873 N N . HIS A 1 373 ? -21.181 3.299 -5.408 1.00 98.25 373 HIS A N 1
ATOM 2874 C CA . HIS A 1 373 ? -21.516 3.499 -4.000 1.00 98.25 373 HIS A CA 1
ATOM 2875 C C . HIS A 1 373 ? -21.402 4.965 -3.557 1.00 98.25 373 HIS A C 1
ATOM 2877 O O . HIS A 1 373 ? -21.264 5.229 -2.362 1.00 98.25 373 HIS A O 1
ATOM 2883 N N . ALA A 1 374 ? -21.424 5.921 -4.497 1.00 98.19 374 ALA A N 1
ATOM 2884 C CA . ALA A 1 374 ? -21.315 7.356 -4.222 1.00 98.19 374 ALA A CA 1
ATOM 2885 C C . ALA A 1 374 ? -20.152 7.694 -3.264 1.00 98.19 374 ALA A C 1
ATOM 2887 O O . ALA A 1 374 ? -20.310 8.433 -2.290 1.00 98.19 374 ALA A O 1
ATOM 2888 N N . PHE A 1 375 ? -18.993 7.069 -3.505 1.00 98.00 375 PHE A N 1
ATOM 2889 C CA . PHE A 1 375 ? -17.767 7.194 -2.712 1.00 98.00 375 PHE A CA 1
ATOM 2890 C C . PHE A 1 375 ? -17.970 6.934 -1.207 1.00 98.00 375 PHE A C 1
ATOM 2892 O O . PHE A 1 375 ? -17.223 7.440 -0.373 1.00 98.00 375 PHE A O 1
ATOM 2899 N N . PHE A 1 376 ? -18.989 6.149 -0.838 1.00 97.81 376 PHE A N 1
ATOM 2900 C CA . PHE A 1 376 ? -19.354 5.832 0.549 1.00 97.81 376 PHE A CA 1
ATOM 2901 C C . PHE A 1 376 ? -19.621 7.083 1.415 1.00 97.81 376 PHE A C 1
ATOM 2903 O O . PHE A 1 376 ? -19.428 7.082 2.636 1.00 97.81 376 PHE A O 1
ATOM 2910 N N . GLY A 1 377 ? -20.064 8.175 0.780 1.00 95.88 377 GLY A N 1
ATOM 2911 C CA . GLY A 1 377 ? -20.326 9.466 1.423 1.00 95.88 377 GLY A CA 1
ATOM 2912 C C . GLY A 1 377 ? -19.089 10.348 1.624 1.00 95.88 377 GLY A C 1
ATOM 2913 O O . GLY A 1 377 ? -19.189 11.400 2.255 1.00 95.88 377 GLY A O 1
ATOM 2914 N N . LEU A 1 378 ? -17.924 9.947 1.112 1.00 96.56 378 LEU A N 1
ATOM 2915 C CA . LEU A 1 378 ? -16.770 10.831 0.971 1.00 96.56 378 LEU A CA 1
ATOM 2916 C C . LEU A 1 378 ? -17.008 11.786 -0.217 1.00 96.56 378 LEU A C 1
ATOM 2918 O O . LEU A 1 378 ? -17.452 11.327 -1.265 1.00 96.56 378 LEU A O 1
ATOM 2922 N N . PRO A 1 379 ? -16.677 13.087 -0.110 1.00 94.44 379 PRO A N 1
ATOM 2923 C CA . PRO A 1 379 ? -16.540 13.940 -1.288 1.00 94.44 379 PRO A CA 1
ATOM 2924 C C . PRO A 1 379 ? -15.646 13.303 -2.369 1.00 94.44 379 PRO A C 1
ATOM 2926 O O . PRO A 1 379 ? -14.612 12.719 -2.050 1.00 94.44 379 PRO A O 1
ATOM 2929 N N . GLU A 1 380 ? -16.042 13.387 -3.639 1.00 94.31 380 GLU A N 1
ATOM 2930 C CA . GLU A 1 380 ? -15.290 12.778 -4.749 1.00 94.31 380 GLU A CA 1
ATOM 2931 C C . GLU A 1 380 ? -13.908 13.429 -4.928 1.00 94.31 380 GLU A C 1
ATOM 2933 O O . GLU A 1 380 ? -12.926 12.741 -5.194 1.00 94.31 380 GLU A O 1
ATOM 2938 N N . ASP A 1 381 ? -13.807 14.739 -4.690 1.00 91.19 381 ASP A N 1
ATOM 2939 C CA . ASP A 1 381 ? -12.584 15.537 -4.834 1.00 91.19 381 ASP A CA 1
ATOM 2940 C C . ASP A 1 381 ? -11.476 15.190 -3.827 1.00 91.19 381 ASP A C 1
ATOM 2942 O O . ASP A 1 381 ? -10.329 15.564 -4.054 1.00 91.19 381 ASP A O 1
ATOM 2946 N N . GLN A 1 382 ? -11.782 14.469 -2.740 1.00 91.75 382 GLN A N 1
ATOM 2947 C CA . GLN A 1 382 ? -10.772 13.965 -1.796 1.00 91.75 382 GLN A CA 1
ATOM 2948 C C . GLN A 1 382 ? -10.345 12.515 -2.073 1.00 91.75 382 GLN A C 1
ATOM 2950 O O . GLN A 1 382 ? -9.473 12.018 -1.362 1.00 91.75 382 GLN A O 1
ATOM 2955 N N . VAL A 1 383 ? -10.957 11.802 -3.028 1.00 95.56 383 VAL A N 1
ATOM 2956 C CA . VAL A 1 383 ? -10.608 10.404 -3.337 1.00 95.56 383 VAL A CA 1
ATOM 2957 C C . VAL A 1 383 ? -9.769 10.354 -4.610 1.00 95.56 383 VAL A C 1
ATOM 2959 O O . VAL A 1 383 ? -10.256 10.589 -5.713 1.00 95.56 383 VAL A O 1
ATOM 2962 N N . HIS A 1 384 ? -8.494 9.998 -4.469 1.00 93.38 384 HIS A N 1
ATOM 2963 C CA . HIS A 1 384 ? -7.529 10.034 -5.564 1.00 93.38 384 HIS A CA 1
ATOM 2964 C C . HIS A 1 384 ? -7.012 8.635 -5.876 1.00 93.38 384 HIS A C 1
ATOM 2966 O O . HIS A 1 384 ? -6.327 8.017 -5.067 1.00 93.38 384 HIS A O 1
ATOM 2972 N N . PHE A 1 385 ? -7.296 8.145 -7.076 1.00 93.50 385 PHE A N 1
ATOM 2973 C CA . PHE A 1 385 ? -6.823 6.840 -7.530 1.00 93.50 385 PHE A CA 1
ATOM 2974 C C . PHE A 1 385 ? -5.597 6.977 -8.424 1.00 93.50 385 PHE A C 1
ATOM 2976 O O . PHE A 1 385 ? -5.602 7.774 -9.369 1.00 93.50 385 PHE A O 1
ATOM 2983 N N . PHE A 1 386 ? -4.605 6.122 -8.206 1.00 91.12 386 PHE A N 1
ATOM 2984 C CA . PHE A 1 386 ? -3.423 6.023 -9.055 1.00 91.12 386 PHE A CA 1
ATOM 2985 C C . PHE A 1 386 ? -2.959 4.571 -9.166 1.00 91.12 386 PHE A C 1
ATOM 2987 O O . PHE A 1 386 ? -3.056 3.810 -8.207 1.00 91.12 386 PHE A O 1
ATOM 2994 N N . ALA A 1 387 ? -2.447 4.182 -10.331 1.00 87.31 387 ALA A N 1
ATOM 2995 C CA . ALA A 1 387 ? -2.008 2.813 -10.570 1.00 87.31 387 ALA A CA 1
ATOM 2996 C C . ALA A 1 387 ? -0.532 2.627 -10.194 1.00 87.31 387 ALA A C 1
ATOM 2998 O O . ALA A 1 387 ? 0.328 3.452 -10.523 1.00 87.31 387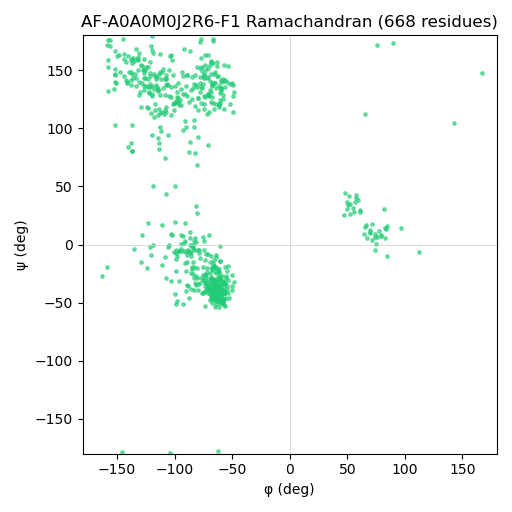 ALA A O 1
ATOM 2999 N N . GLN A 1 388 ? -0.229 1.522 -9.514 1.00 87.38 388 GLN A N 1
ATOM 3000 C CA . GLN A 1 388 ? 1.139 1.049 -9.341 1.00 87.38 388 GLN A CA 1
ATOM 3001 C C . GLN A 1 388 ? 1.716 0.553 -10.669 1.00 87.38 388 GLN A C 1
ATOM 3003 O O . GLN A 1 388 ? 0.983 0.111 -11.554 1.00 87.38 388 GLN A O 1
ATOM 3008 N N . GLY A 1 389 ? 3.039 0.600 -10.789 1.00 79.69 389 GLY A N 1
ATOM 3009 C CA . GLY A 1 389 ? 3.737 0.069 -11.951 1.00 79.69 389 GLY A CA 1
ATOM 3010 C C . GLY A 1 389 ? 3.643 -1.456 -12.088 1.00 79.69 389 GLY A C 1
ATOM 3011 O O . GLY A 1 389 ? 3.151 -2.189 -11.228 1.00 79.69 389 GLY A O 1
ATOM 3012 N N . ALA A 1 390 ? 4.191 -1.948 -13.193 1.00 80.62 390 ALA A N 1
ATOM 3013 C CA . ALA A 1 390 ? 4.357 -3.371 -13.445 1.00 80.62 390 ALA A CA 1
ATOM 3014 C C . ALA A 1 390 ? 5.771 -3.646 -13.954 1.00 80.62 390 ALA A C 1
ATOM 3016 O O . ALA A 1 390 ? 6.319 -2.852 -14.729 1.00 80.62 390 ALA A O 1
ATOM 3017 N N . LEU A 1 391 ? 6.323 -4.777 -13.523 1.00 78.19 391 LEU A N 1
ATOM 3018 C CA . LEU A 1 391 ? 7.593 -5.330 -13.973 1.00 78.19 391 LEU A CA 1
ATOM 3019 C C . LEU A 1 391 ? 7.342 -6.612 -14.779 1.00 78.19 391 LEU A C 1
ATOM 3021 O O . LEU A 1 391 ? 6.369 -7.329 -14.518 1.00 78.19 391 LEU A O 1
ATOM 3025 N N . PRO A 1 392 ? 8.188 -6.908 -15.774 1.00 79.38 392 PRO A N 1
ATOM 3026 C CA . PRO A 1 392 ? 8.085 -8.147 -16.519 1.00 79.38 392 PRO A CA 1
ATOM 3027 C C . PRO A 1 392 ? 8.459 -9.336 -15.630 1.00 79.38 392 PRO A C 1
ATOM 3029 O O . PRO A 1 392 ? 9.309 -9.252 -14.743 1.00 79.38 392 PRO A O 1
ATOM 3032 N N . CYS A 1 393 ? 7.801 -10.456 -15.888 1.00 83.19 393 CYS A N 1
ATOM 3033 C CA . CYS A 1 393 ? 8.113 -11.739 -15.286 1.00 83.19 393 CYS A CA 1
ATOM 3034 C C . CYS A 1 393 ? 9.332 -12.346 -15.979 1.00 83.19 393 CYS A C 1
ATOM 3036 O O . CYS A 1 393 ? 9.475 -12.236 -17.202 1.00 83.19 393 CYS A O 1
ATOM 3038 N N . LEU A 1 394 ? 10.173 -13.028 -15.205 1.00 81.12 394 LEU A N 1
ATOM 3039 C CA . LEU A 1 394 ? 11.388 -13.654 -15.720 1.00 81.12 394 LEU A CA 1
ATOM 3040 C C . LEU A 1 394 ? 11.386 -15.156 -15.462 1.00 81.12 394 LEU A C 1
ATOM 3042 O O . LEU A 1 394 ? 10.714 -15.624 -14.549 1.00 81.12 394 LEU A O 1
ATOM 3046 N N . THR A 1 395 ? 12.142 -15.923 -16.236 1.00 82.25 395 THR A N 1
ATOM 3047 C CA . THR A 1 395 ? 12.541 -17.277 -15.848 1.00 82.25 395 THR A CA 1
ATOM 3048 C C . THR A 1 395 ? 13.562 -17.192 -14.703 1.00 82.25 395 THR A C 1
ATOM 3050 O O . THR A 1 395 ? 14.142 -16.122 -14.487 1.00 82.25 395 THR A O 1
ATOM 3053 N N . PRO A 1 396 ? 13.820 -18.279 -13.955 1.00 79.12 396 PRO A N 1
ATOM 3054 C CA . PRO A 1 396 ? 14.874 -18.299 -12.937 1.00 79.12 396 PRO A CA 1
ATOM 3055 C C . PRO A 1 396 ? 16.260 -17.911 -13.481 1.00 79.12 396 PRO A C 1
ATOM 3057 O O . PRO A 1 396 ? 17.071 -17.345 -12.759 1.00 79.12 396 PRO A O 1
ATOM 3060 N N . GLU A 1 397 ? 16.509 -18.142 -14.771 1.00 73.25 397 GLU A N 1
ATOM 3061 C CA . GLU A 1 397 ? 17.742 -17.770 -15.477 1.00 73.25 397 GLU A CA 1
ATOM 3062 C C . GLU A 1 397 ? 17.746 -16.304 -15.956 1.00 73.25 397 GLU A C 1
ATOM 3064 O O . GLU A 1 397 ? 18.672 -15.879 -16.645 1.00 73.25 397 GLU A O 1
ATOM 3069 N N . GLY A 1 398 ? 16.703 -15.529 -15.639 1.00 70.25 398 GLY A N 1
ATOM 3070 C CA . GLY A 1 398 ? 16.608 -14.104 -15.955 1.00 70.25 398 GLY A CA 1
ATOM 3071 C C . GLY A 1 398 ? 16.100 -13.768 -17.357 1.00 70.25 398 GLY A C 1
ATOM 3072 O O . GLY A 1 398 ? 16.253 -12.629 -17.796 1.00 70.25 398 GLY A O 1
ATOM 3073 N N . LYS A 1 399 ? 15.487 -14.719 -18.076 1.00 73.06 399 LYS A N 1
ATOM 3074 C CA . LYS A 1 399 ? 14.895 -14.461 -19.403 1.00 73.06 399 LYS A CA 1
ATOM 3075 C C . LYS A 1 399 ? 13.475 -13.921 -19.280 1.00 73.06 399 LYS A C 1
ATOM 3077 O O . LYS A 1 399 ? 12.731 -14.378 -18.425 1.00 73.06 399 LYS A O 1
ATOM 3082 N N . LEU A 1 400 ? 13.063 -13.007 -20.156 1.00 77.31 400 LEU A N 1
ATOM 3083 C CA . LEU A 1 400 ? 11.678 -12.523 -20.211 1.00 77.31 400 LEU A CA 1
ATOM 3084 C C . LEU A 1 400 ? 10.700 -13.661 -20.539 1.00 77.31 400 LEU A C 1
ATOM 3086 O O . LEU A 1 400 ? 10.951 -14.461 -21.438 1.00 77.31 400 LEU A O 1
ATOM 3090 N N . ILE A 1 401 ? 9.571 -13.710 -19.828 1.00 77.12 401 ILE A N 1
ATOM 3091 C CA . ILE A 1 401 ? 8.475 -14.646 -20.112 1.00 77.12 401 ILE A CA 1
ATOM 3092 C C . ILE A 1 401 ? 7.439 -13.957 -21.007 1.00 77.12 401 ILE A C 1
ATOM 3094 O O . ILE A 1 401 ? 7.016 -12.837 -20.724 1.00 77.12 401 ILE A O 1
ATOM 3098 N N . LEU A 1 402 ? 6.993 -14.640 -22.064 1.00 77.06 402 LEU A N 1
ATOM 3099 C CA . LEU A 1 402 ? 5.884 -14.201 -22.918 1.00 77.06 402 LEU A CA 1
ATOM 3100 C C . LEU A 1 402 ? 4.562 -14.789 -22.424 1.00 77.06 402 LEU A C 1
ATOM 3102 O O . LEU A 1 402 ? 4.480 -15.999 -22.259 1.00 77.06 402 LEU A O 1
ATOM 3106 N N . ASP A 1 403 ? 3.522 -13.975 -22.242 1.00 73.88 403 ASP A N 1
ATOM 3107 C CA . ASP A 1 403 ? 2.159 -14.455 -21.944 1.00 73.88 403 ASP A CA 1
ATOM 3108 C C . ASP A 1 403 ? 1.418 -14.885 -23.223 1.00 73.88 403 ASP A C 1
ATOM 3110 O O . ASP A 1 403 ? 0.681 -15.871 -23.218 1.00 73.88 403 ASP A O 1
ATOM 3114 N N . ALA A 1 404 ? 1.677 -14.186 -24.332 1.00 67.88 404 ALA A N 1
ATOM 3115 C CA . ALA A 1 404 ? 1.206 -14.488 -25.687 1.00 67.88 404 ALA A CA 1
ATOM 3116 C C . ALA A 1 404 ? 2.307 -14.127 -26.710 1.00 67.88 404 ALA A C 1
ATOM 3118 O O . ALA A 1 404 ? 3.221 -13.372 -26.359 1.00 67.88 404 ALA A O 1
ATOM 3119 N N . PRO A 1 405 ? 2.244 -14.599 -27.973 1.00 63.78 405 PRO A N 1
ATOM 3120 C CA . PRO A 1 405 ? 3.157 -14.132 -29.016 1.00 63.78 405 PRO A CA 1
ATOM 3121 C C . PRO A 1 405 ? 3.174 -12.596 -29.097 1.00 63.78 405 PRO A C 1
ATOM 3123 O O . PRO A 1 405 ? 2.133 -11.966 -29.279 1.00 63.78 405 PRO A O 1
ATOM 3126 N N . GLY A 1 406 ? 4.350 -11.989 -28.901 1.00 58.66 406 GLY A N 1
ATOM 3127 C CA . GLY A 1 406 ? 4.525 -10.530 -28.887 1.00 58.66 406 GLY A CA 1
ATOM 3128 C C . GLY A 1 406 ? 4.043 -9.801 -27.620 1.00 58.66 406 GLY A C 1
ATOM 3129 O O . GLY A 1 406 ? 4.065 -8.572 -27.596 1.00 58.66 406 GLY A O 1
ATOM 3130 N N . LEU A 1 407 ? 3.627 -10.514 -26.566 1.00 62.22 407 LEU A N 1
ATOM 3131 C CA . LEU A 1 407 ? 3.151 -9.928 -25.308 1.00 62.22 407 LEU A CA 1
ATOM 3132 C C . LEU A 1 407 ? 3.947 -10.455 -24.108 1.00 62.22 407 LEU A C 1
ATOM 3134 O O . LEU A 1 407 ? 3.904 -11.646 -23.799 1.00 62.22 407 LEU A O 1
ATOM 3138 N N . LEU A 1 408 ? 4.629 -9.558 -23.391 1.00 75.62 408 LEU A N 1
ATOM 3139 C CA . LEU A 1 408 ? 5.334 -9.893 -22.151 1.00 75.62 408 LEU A CA 1
ATOM 3140 C C . LEU A 1 408 ? 4.350 -10.267 -21.038 1.00 75.62 408 LEU A C 1
ATOM 3142 O O . LEU A 1 408 ? 3.338 -9.596 -20.830 1.00 75.62 408 LEU A O 1
ATOM 3146 N N . ALA A 1 409 ? 4.697 -11.290 -20.263 1.00 78.38 409 ALA A N 1
ATOM 3147 C CA . ALA A 1 409 ? 4.053 -11.550 -18.988 1.00 78.38 409 ALA A CA 1
ATOM 3148 C C . ALA A 1 409 ? 4.461 -10.454 -17.996 1.00 78.38 409 ALA A C 1
ATOM 3150 O O . ALA A 1 409 ? 5.624 -10.354 -17.610 1.00 78.38 409 ALA A O 1
ATOM 3151 N N . MET A 1 410 ? 3.504 -9.632 -17.573 1.00 82.38 410 MET A N 1
ATOM 3152 C CA . MET A 1 410 ? 3.721 -8.537 -16.626 1.00 82.38 410 MET A CA 1
ATOM 3153 C C . MET A 1 410 ? 3.107 -8.875 -15.266 1.00 82.38 410 MET A C 1
ATOM 3155 O O . MET A 1 410 ? 2.059 -9.518 -15.179 1.00 82.38 410 MET A O 1
ATOM 3159 N N . ALA A 1 411 ? 3.739 -8.415 -14.192 1.00 82.69 411 ALA A N 1
ATOM 3160 C CA . ALA A 1 411 ? 3.198 -8.487 -12.843 1.00 82.69 411 ALA A CA 1
ATOM 3161 C C . ALA A 1 411 ? 3.314 -7.127 -12.145 1.00 82.69 411 ALA A C 1
ATOM 3163 O O . ALA A 1 411 ? 4.255 -6.382 -12.425 1.00 82.69 411 ALA A O 1
ATOM 3164 N N . PRO A 1 412 ? 2.395 -6.794 -11.223 1.00 85.62 412 PRO A N 1
ATOM 3165 C CA . PRO A 1 412 ? 2.547 -5.591 -10.420 1.00 85.62 412 PRO A CA 1
ATOM 3166 C C . PRO A 1 412 ? 3.870 -5.612 -9.648 1.00 85.62 412 PRO A C 1
ATOM 3168 O O . PRO A 1 412 ? 4.275 -6.659 -9.149 1.00 85.62 412 PRO A O 1
ATOM 3171 N N . ASN A 1 413 ? 4.533 -4.464 -9.546 1.00 83.50 413 ASN A N 1
ATOM 3172 C CA . ASN A 1 413 ? 5.895 -4.343 -9.016 1.00 83.50 413 ASN A CA 1
ATOM 3173 C C . ASN A 1 413 ? 5.979 -4.308 -7.477 1.00 83.50 413 ASN A C 1
ATOM 3175 O O . ASN A 1 413 ? 6.862 -3.662 -6.917 1.00 83.50 413 ASN A O 1
ATOM 3179 N N . GLY A 1 414 ? 5.076 -5.010 -6.791 1.00 87.44 414 GLY A N 1
ATOM 3180 C CA . GLY A 1 414 ? 4.984 -5.024 -5.330 1.00 87.44 414 GLY A CA 1
ATOM 3181 C C . GLY A 1 414 ? 4.360 -3.760 -4.731 1.00 87.44 414 GLY A C 1
ATOM 3182 O O . GLY A 1 414 ? 4.112 -2.767 -5.410 1.00 87.44 414 GLY A O 1
ATOM 3183 N N . ASN A 1 415 ? 4.089 -3.797 -3.427 1.00 90.50 415 ASN A N 1
ATOM 3184 C CA . ASN A 1 415 ? 3.401 -2.708 -2.729 1.00 90.50 415 ASN A CA 1
ATOM 3185 C C . ASN A 1 415 ? 4.280 -1.444 -2.561 1.00 90.50 415 ASN A C 1
ATOM 3187 O O . ASN A 1 415 ? 3.745 -0.340 -2.506 1.00 90.50 415 ASN A O 1
ATOM 3191 N N . GLY A 1 416 ? 5.612 -1.587 -2.585 1.00 88.56 416 GLY A N 1
ATOM 3192 C CA . GLY A 1 416 ? 6.581 -0.489 -2.674 1.00 88.56 416 GLY A CA 1
ATOM 3193 C C . GLY A 1 416 ? 6.643 0.156 -4.065 1.00 88.56 416 GLY A C 1
ATOM 3194 O O . GLY A 1 416 ? 7.229 1.223 -4.237 1.00 88.56 416 GLY A O 1
ATOM 3195 N N . GLY A 1 417 ? 5.968 -0.418 -5.065 1.00 84.94 417 GLY A N 1
ATOM 3196 C CA . GLY A 1 417 ? 5.730 0.237 -6.349 1.00 84.94 417 GLY A CA 1
ATOM 3197 C C . GLY A 1 417 ? 5.019 1.587 -6.223 1.00 84.94 417 GLY A C 1
ATOM 3198 O O . GLY A 1 417 ? 5.138 2.429 -7.117 1.00 84.94 417 GLY A O 1
ATOM 3199 N N . CYS A 1 418 ? 4.350 1.831 -5.088 1.00 89.00 418 CYS A N 1
ATOM 3200 C CA . CYS A 1 418 ? 3.682 3.090 -4.787 1.00 89.00 418 CYS A CA 1
ATOM 3201 C C . CYS A 1 418 ? 4.609 4.301 -4.901 1.00 89.00 418 CYS A C 1
ATOM 3203 O O . CYS A 1 418 ? 4.153 5.350 -5.334 1.00 89.00 418 CYS A O 1
ATOM 3205 N N . TYR A 1 419 ? 5.891 4.192 -4.540 1.00 87.94 419 TYR A N 1
ATOM 3206 C CA . TYR A 1 419 ? 6.803 5.341 -4.520 1.00 87.94 419 TYR A CA 1
ATOM 3207 C C . TYR A 1 419 ? 7.102 5.862 -5.921 1.00 87.94 419 TYR A C 1
ATOM 3209 O O . TYR A 1 419 ? 7.117 7.069 -6.155 1.00 87.94 419 TYR A O 1
ATOM 3217 N N . VAL A 1 420 ? 7.289 4.935 -6.862 1.00 81.12 420 VAL A N 1
ATOM 3218 C CA . VAL A 1 420 ? 7.487 5.251 -8.278 1.00 81.12 420 VAL A CA 1
ATOM 3219 C C . VAL A 1 420 ? 6.238 5.941 -8.814 1.00 81.12 420 VAL A C 1
ATOM 3221 O O . VAL A 1 420 ? 6.329 7.022 -9.384 1.00 81.12 420 VAL A O 1
ATOM 3224 N N . SER A 1 421 ? 5.057 5.386 -8.537 1.00 83.56 421 SER A N 1
ATOM 3225 C CA . SER A 1 421 ? 3.804 5.984 -8.996 1.00 83.56 421 SER A CA 1
ATOM 3226 C C . SER A 1 421 ? 3.475 7.310 -8.312 1.00 83.56 421 SER A C 1
ATOM 3228 O O . SER A 1 421 ? 2.919 8.194 -8.950 1.00 83.56 421 SER A O 1
ATOM 3230 N N . LEU A 1 422 ? 3.824 7.499 -7.039 1.00 85.31 422 LEU A N 1
ATOM 3231 C CA . LEU A 1 422 ? 3.645 8.766 -6.324 1.00 85.31 422 LEU A CA 1
ATOM 3232 C C . LEU A 1 422 ? 4.525 9.879 -6.904 1.00 85.31 422 LEU A C 1
ATOM 3234 O O . LEU A 1 422 ? 4.070 11.018 -6.995 1.00 85.31 422 LEU A O 1
ATOM 3238 N N . ARG A 1 423 ? 5.751 9.543 -7.329 1.00 82.06 423 ARG A N 1
ATOM 3239 C CA . ARG A 1 423 ? 6.630 10.444 -8.086 1.00 82.06 423 ARG A CA 1
ATOM 3240 C C . ARG A 1 423 ? 6.026 10.770 -9.453 1.00 82.06 423 ARG A C 1
ATOM 3242 O O . ARG A 1 423 ? 5.852 11.935 -9.784 1.00 82.06 423 ARG A O 1
ATOM 3249 N N . ASP A 1 424 ? 5.677 9.741 -10.222 1.00 76.94 424 ASP A N 1
ATOM 3250 C CA . ASP A 1 424 ? 5.314 9.888 -11.638 1.00 76.94 424 ASP A CA 1
ATOM 3251 C C . ASP A 1 424 ? 3.908 10.472 -11.842 1.00 76.94 424 ASP A C 1
ATOM 3253 O O . ASP A 1 424 ? 3.642 11.116 -12.853 1.00 76.94 424 ASP A O 1
ATOM 3257 N N . SER A 1 425 ? 3.004 10.286 -10.877 1.00 76.69 425 SER A N 1
ATOM 3258 C CA . SER A 1 425 ? 1.650 10.858 -10.913 1.00 76.69 425 SER A CA 1
ATOM 3259 C C . SER A 1 425 ? 1.597 12.343 -10.552 1.00 76.69 425 SER A C 1
ATOM 3261 O O . SER A 1 425 ? 0.542 12.956 -10.695 1.00 76.69 425 SER A O 1
ATOM 3263 N N . GLY A 1 426 ? 2.684 12.916 -10.022 1.00 75.31 426 GLY A N 1
ATOM 3264 C CA . GLY A 1 426 ? 2.689 14.276 -9.482 1.00 75.31 426 GLY A CA 1
ATOM 3265 C C . GLY A 1 426 ? 1.841 14.454 -8.214 1.00 75.31 426 GLY A C 1
ATOM 3266 O O . GLY A 1 426 ? 1.718 15.576 -7.728 1.00 75.31 426 GLY A O 1
ATOM 3267 N N . LEU A 1 427 ? 1.273 13.382 -7.637 1.00 80.81 427 LEU A N 1
ATOM 3268 C CA . LEU A 1 427 ? 0.395 13.451 -6.459 1.00 80.81 427 LEU A CA 1
ATOM 3269 C C . LEU A 1 427 ? 1.072 14.126 -5.256 1.00 80.81 427 LEU A C 1
ATOM 3271 O O . LEU A 1 427 ? 0.446 14.940 -4.575 1.00 80.81 427 LEU A O 1
ATOM 3275 N N . LEU A 1 428 ? 2.351 13.824 -5.005 1.00 77.81 428 LEU A N 1
ATOM 3276 C CA . LEU A 1 428 ? 3.092 14.400 -3.874 1.00 77.81 428 LEU A CA 1
ATOM 3277 C C . LEU A 1 428 ? 3.306 15.914 -3.999 1.00 77.81 428 LEU A C 1
ATOM 3279 O O . LEU A 1 428 ? 3.398 16.596 -2.983 1.00 77.81 428 LEU A O 1
ATOM 3283 N N . GLU A 1 429 ? 3.420 16.429 -5.221 1.00 72.75 429 GLU A N 1
ATOM 3284 C CA . GLU A 1 429 ? 3.782 17.825 -5.496 1.00 72.75 429 GLU A CA 1
ATOM 3285 C C . GLU A 1 429 ? 2.552 18.678 -5.804 1.00 72.75 429 GLU A C 1
ATOM 3287 O O . GLU A 1 429 ? 2.424 19.791 -5.313 1.00 72.75 429 GLU A O 1
ATOM 3292 N N . GLN A 1 430 ? 1.617 18.160 -6.596 1.00 70.81 430 GLN A N 1
ATOM 3293 C CA . GLN A 1 430 ? 0.471 18.932 -7.073 1.00 70.81 430 GLN A CA 1
ATOM 3294 C C . GLN A 1 430 ? -0.721 18.864 -6.121 1.00 70.81 430 GLN A C 1
ATOM 3296 O O . GLN A 1 430 ? -1.448 19.843 -5.994 1.00 70.81 430 GLN A O 1
ATOM 3301 N N . GLN A 1 431 ? -0.939 17.721 -5.460 1.00 70.81 431 GLN A N 1
ATOM 3302 C CA . GLN A 1 431 ? -2.115 17.523 -4.607 1.00 70.81 431 GLN A CA 1
ATOM 3303 C C . GLN A 1 431 ? -1.786 17.742 -3.134 1.00 70.81 431 GLN A C 1
ATOM 3305 O O . GLN A 1 431 ? -2.459 18.521 -2.458 1.00 70.81 431 GLN A O 1
ATOM 3310 N N . LEU A 1 432 ? -0.741 17.085 -2.624 1.00 77.50 432 LEU A N 1
ATOM 3311 C CA . LEU A 1 432 ? -0.451 17.122 -1.190 1.00 77.50 432 LEU A CA 1
ATOM 3312 C C . LEU A 1 432 ? 0.113 18.470 -0.723 1.00 77.50 432 LEU A C 1
ATOM 3314 O O . LEU A 1 432 ? -0.332 18.961 0.314 1.00 77.50 432 LEU A O 1
ATOM 3318 N N . ASP A 1 433 ? 0.998 19.111 -1.497 1.00 76.12 433 ASP A N 1
ATOM 3319 C CA . ASP A 1 433 ? 1.494 20.452 -1.144 1.00 76.12 433 ASP A CA 1
ATOM 3320 C C . ASP A 1 433 ? 0.390 21.503 -1.198 1.00 76.12 433 ASP A C 1
ATOM 3322 O O . ASP A 1 433 ? 0.250 22.297 -0.269 1.00 76.12 433 ASP A O 1
ATOM 3326 N N . ALA A 1 434 ? -0.415 21.491 -2.265 1.00 72.12 434 ALA A N 1
ATOM 3327 C CA . ALA A 1 434 ? -1.521 22.430 -2.430 1.00 72.12 434 ALA A CA 1
ATOM 3328 C C . ALA A 1 434 ? -2.568 22.287 -1.313 1.00 72.12 434 ALA A C 1
ATOM 3330 O O . ALA A 1 434 ? -3.215 23.264 -0.943 1.00 72.12 434 ALA A O 1
ATOM 3331 N N . SER A 1 435 ? -2.700 21.083 -0.748 1.00 76.62 435 SER A N 1
ATOM 3332 C CA . SER A 1 435 ? -3.633 20.776 0.339 1.00 76.62 435 SER A CA 1
ATOM 3333 C C . SER A 1 435 ? -3.057 21.010 1.743 1.00 76.62 435 SER A C 1
ATOM 3335 O O . SER A 1 435 ? -3.782 20.840 2.720 1.00 76.62 435 SER A O 1
ATOM 3337 N N . GLY A 1 436 ? -1.774 21.374 1.872 1.00 88.44 436 GLY A N 1
ATOM 3338 C CA . GLY A 1 436 ? -1.114 21.555 3.172 1.00 88.44 436 GLY A CA 1
ATOM 3339 C C . GLY A 1 436 ? -0.854 20.251 3.939 1.00 88.44 436 GLY A C 1
ATOM 3340 O O . GLY A 1 436 ? -0.618 20.279 5.148 1.00 88.44 436 GLY A O 1
ATOM 3341 N N . VAL A 1 437 ? -0.887 19.101 3.258 1.00 95.06 437 VAL A N 1
ATOM 3342 C CA . VAL A 1 437 ? -0.632 17.798 3.880 1.00 95.06 437 VAL A CA 1
ATOM 3343 C C . VAL A 1 437 ? 0.850 17.682 4.226 1.00 95.06 437 VAL A C 1
ATOM 3345 O O . VAL A 1 437 ? 1.724 17.856 3.380 1.00 95.06 437 VAL A O 1
ATOM 3348 N N . THR A 1 438 ? 1.143 17.330 5.475 1.00 95.69 438 THR A N 1
ATOM 3349 C CA . THR A 1 438 ? 2.515 17.134 5.971 1.00 95.69 438 THR A CA 1
ATOM 3350 C C . THR A 1 438 ? 2.820 15.674 6.285 1.00 95.69 438 THR A C 1
ATOM 3352 O O . THR A 1 438 ? 3.989 15.294 6.377 1.00 95.69 438 THR A O 1
ATOM 3355 N N . SER A 1 439 ? 1.779 14.853 6.434 1.00 97.25 439 SER A N 1
ATOM 3356 C CA . SER A 1 439 ? 1.853 13.495 6.961 1.00 97.25 439 SER A CA 1
ATOM 3357 C C . SER A 1 439 ? 0.979 12.534 6.158 1.00 97.25 439 SER A C 1
ATOM 3359 O O . SER A 1 439 ? -0.168 12.840 5.841 1.00 97.25 439 SER A O 1
ATOM 3361 N N . ILE A 1 440 ? 1.499 11.346 5.865 1.00 97.56 440 ILE A N 1
ATOM 3362 C CA . ILE A 1 440 ? 0.778 10.276 5.173 1.00 97.56 440 ILE A CA 1
ATOM 3363 C C . ILE A 1 440 ? 0.662 9.080 6.113 1.00 97.56 440 ILE A C 1
ATOM 3365 O O . ILE A 1 440 ? 1.668 8.515 6.539 1.00 97.56 440 ILE A O 1
ATOM 3369 N N . PHE A 1 441 ? -0.572 8.678 6.399 1.00 98.69 441 PHE A N 1
ATOM 3370 C CA . PHE A 1 441 ? -0.906 7.422 7.055 1.00 98.69 441 PHE A CA 1
ATOM 3371 C C . PHE A 1 441 ? -1.132 6.357 5.979 1.00 98.69 441 PHE A C 1
ATOM 3373 O O . PHE A 1 441 ? -2.148 6.379 5.285 1.00 98.69 441 PHE A O 1
ATOM 3380 N N . GLN A 1 442 ? -0.188 5.436 5.811 1.00 98.38 442 GLN A N 1
ATOM 3381 C CA . GLN A 1 442 ? -0.285 4.352 4.836 1.00 98.38 442 GLN A CA 1
ATOM 3382 C C . GLN A 1 442 ? -0.798 3.069 5.494 1.00 98.38 442 GLN A C 1
ATOM 3384 O O . GLN A 1 442 ? -0.364 2.719 6.588 1.00 98.38 442 GLN A O 1
ATOM 3389 N N . PHE A 1 443 ? -1.684 2.342 4.811 1.00 98.50 443 PHE A N 1
ATOM 3390 C CA . PHE A 1 443 ? -2.178 1.039 5.262 1.00 98.50 443 PHE A CA 1
ATOM 3391 C C . PHE A 1 443 ? -2.520 0.078 4.106 1.00 98.50 443 PHE A C 1
ATOM 3393 O O . PHE A 1 443 ? -2.632 0.484 2.944 1.00 98.50 443 PHE A O 1
ATOM 3400 N N . GLY A 1 444 ? -2.634 -1.217 4.412 1.00 97.06 444 GLY A N 1
ATOM 3401 C CA . GLY A 1 444 ? -3.069 -2.260 3.476 1.00 97.06 444 GLY A CA 1
ATOM 3402 C C . GLY A 1 444 ? -4.589 -2.461 3.468 1.00 97.06 444 GLY A C 1
ATOM 3403 O O . GLY A 1 444 ? -5.245 -2.362 4.503 1.00 97.06 444 GLY A O 1
ATOM 3404 N N . VAL A 1 445 ? -5.157 -2.786 2.301 1.00 97.25 445 VAL A N 1
ATOM 3405 C CA . VAL A 1 445 ? -6.617 -2.954 2.131 1.00 97.25 445 VAL A CA 1
ATOM 3406 C C . VAL A 1 445 ? -7.220 -4.110 2.922 1.00 97.25 445 VAL A C 1
ATOM 3408 O O . VAL A 1 445 ? -8.410 -4.096 3.227 1.00 97.25 445 VAL A O 1
ATOM 3411 N N . ASP A 1 446 ? -6.418 -5.112 3.256 1.00 95.88 446 ASP A N 1
ATOM 3412 C CA . ASP A 1 446 ? -6.897 -6.398 3.740 1.00 95.88 446 ASP A CA 1
ATOM 3413 C C . ASP A 1 446 ? -7.099 -6.492 5.247 1.00 95.88 446 ASP A C 1
ATOM 3415 O O . ASP A 1 446 ? -7.612 -7.506 5.710 1.00 95.88 446 ASP A O 1
ATOM 3419 N N . ASN A 1 447 ? -6.734 -5.463 6.004 1.00 97.56 447 ASN A N 1
ATOM 3420 C CA . ASN A 1 447 ? -6.947 -5.425 7.442 1.00 97.56 447 ASN A CA 1
ATOM 3421 C C . ASN A 1 447 ? -8.276 -4.736 7.786 1.00 97.56 447 ASN A C 1
ATOM 3423 O O . ASN A 1 447 ? -8.331 -3.510 7.888 1.00 97.56 447 ASN A O 1
ATOM 3427 N N . VAL A 1 448 ? -9.336 -5.512 8.036 1.00 97.31 448 VAL A N 1
ATOM 3428 C CA . VAL A 1 448 ? -10.665 -4.954 8.354 1.00 97.31 448 VAL A CA 1
ATOM 3429 C C . VAL A 1 448 ? -10.696 -4.187 9.681 1.00 97.31 448 VAL A C 1
ATOM 3431 O O . VAL A 1 448 ? -11.583 -3.365 9.877 1.00 97.31 448 VAL A O 1
ATOM 3434 N N . LEU A 1 449 ? -9.724 -4.377 10.580 1.00 97.69 449 LEU A N 1
ATOM 3435 C CA . LEU A 1 449 ? -9.622 -3.651 11.855 1.00 97.69 449 LEU A CA 1
ATOM 3436 C C . LEU A 1 449 ? -8.718 -2.409 11.806 1.00 97.69 449 LEU A C 1
ATOM 3438 O O . LEU A 1 449 ? -8.599 -1.710 12.805 1.00 97.69 449 LEU A O 1
ATOM 3442 N N . CYS A 1 450 ? -8.122 -2.078 10.656 1.00 98.00 450 CYS A N 1
ATOM 3443 C CA . CYS A 1 450 ? -7.223 -0.928 10.551 1.00 98.00 450 CYS A CA 1
ATOM 3444 C C . CYS A 1 450 ? -7.900 0.386 10.980 1.00 98.00 450 CYS A C 1
ATOM 3446 O O . CYS A 1 450 ? -8.828 0.852 10.318 1.00 98.00 450 CYS A O 1
ATOM 3448 N N . HIS A 1 451 ? -7.406 1.026 12.041 1.00 97.50 451 HIS A N 1
ATOM 3449 C CA . HIS A 1 451 ? -7.802 2.382 12.418 1.00 97.50 451 HIS A CA 1
ATOM 3450 C C . HIS A 1 451 ? -7.238 3.400 11.405 1.00 97.50 451 HIS A C 1
ATOM 3452 O O . HIS A 1 451 ? -6.150 3.946 11.588 1.00 97.50 451 HIS A O 1
ATOM 3458 N N . VAL A 1 452 ? -7.961 3.621 10.304 1.00 98.44 452 VAL A N 1
ATOM 3459 C CA . VAL A 1 452 ? -7.533 4.494 9.199 1.00 98.44 452 VAL A CA 1
ATOM 3460 C C . VAL A 1 452 ? -7.331 5.935 9.668 1.00 98.44 452 VAL A C 1
ATOM 3462 O O . VAL A 1 452 ? -8.272 6.573 10.129 1.00 98.44 452 VAL A O 1
ATOM 3465 N N . ALA A 1 453 ? -6.114 6.455 9.477 1.00 98.19 453 ALA A N 1
ATOM 3466 C CA . ALA A 1 453 ? -5.684 7.759 9.984 1.00 98.19 453 ALA A CA 1
ATOM 3467 C C . ALA A 1 453 ? -5.807 7.871 11.515 1.00 98.19 453 ALA A C 1
ATOM 3469 O O . ALA A 1 453 ? -6.236 8.896 12.040 1.00 98.19 453 ALA A O 1
ATOM 3470 N N . ASP A 1 454 ? -5.416 6.808 12.230 1.00 98.69 454 ASP A N 1
ATOM 3471 C CA . ASP A 1 454 ? -5.428 6.763 13.691 1.00 98.69 454 ASP A CA 1
ATOM 3472 C C . ASP A 1 454 ? -4.750 7.993 14.326 1.00 98.69 454 ASP A C 1
ATOM 3474 O O . ASP A 1 454 ? -3.528 8.149 14.207 1.00 98.69 454 ASP A O 1
ATOM 3478 N N . PRO A 1 455 ? -5.507 8.847 15.042 1.00 98.69 455 PRO A N 1
ATOM 3479 C CA . PRO A 1 455 ? -4.957 10.057 15.633 1.00 98.69 455 PRO A CA 1
ATOM 3480 C C . PRO A 1 455 ? -3.914 9.748 16.711 1.00 98.69 455 PRO A C 1
ATOM 3482 O O . PRO A 1 455 ? -2.955 10.501 16.847 1.00 98.69 455 PRO A O 1
ATOM 3485 N N . THR A 1 456 ? -4.030 8.635 17.441 1.00 98.69 456 THR A N 1
ATOM 3486 C CA . THR A 1 456 ? -3.032 8.274 18.459 1.00 98.69 456 THR A CA 1
ATOM 3487 C C . THR A 1 456 ? -1.674 8.011 17.812 1.00 98.69 456 THR A C 1
ATOM 3489 O O . THR A 1 456 ? -0.667 8.578 18.231 1.00 98.69 456 THR A O 1
ATOM 3492 N N . PHE A 1 457 ? -1.636 7.227 16.733 1.00 98.81 457 PHE A N 1
ATOM 3493 C CA . PHE A 1 457 ? -0.401 6.961 15.999 1.00 98.81 457 PHE A CA 1
ATOM 3494 C C . PHE A 1 457 ? 0.141 8.171 15.239 1.00 98.81 457 PHE A C 1
ATOM 3496 O O . PHE A 1 457 ? 1.345 8.417 15.269 1.00 98.81 457 PHE A O 1
ATOM 3503 N N . VAL A 1 458 ? -0.718 8.964 14.596 1.00 98.75 458 VAL A N 1
ATOM 3504 C CA . VAL A 1 458 ? -0.292 10.212 13.940 1.00 98.75 458 VAL A CA 1
ATOM 3505 C C . VAL A 1 458 ? 0.324 11.172 14.964 1.00 98.75 458 VAL A C 1
ATOM 3507 O O . VAL A 1 458 ? 1.404 11.722 14.737 1.00 98.75 458 VAL A O 1
ATOM 3510 N N . GLY A 1 459 ? -0.323 11.335 16.119 1.00 98.75 459 GLY A N 1
ATOM 3511 C CA . GLY A 1 459 ? 0.184 12.154 17.213 1.00 98.75 459 GLY A CA 1
ATOM 3512 C C . GLY A 1 459 ? 1.477 11.614 17.815 1.00 98.75 459 GLY A C 1
ATOM 3513 O O . GLY A 1 459 ? 2.384 12.404 18.070 1.00 98.75 459 GLY A O 1
ATOM 3514 N N . PHE A 1 460 ? 1.606 10.292 17.967 1.00 98.81 460 PHE A N 1
ATOM 3515 C CA . PHE A 1 460 ? 2.850 9.618 18.355 1.00 98.81 460 PHE A CA 1
ATOM 3516 C C . PHE A 1 460 ? 3.997 9.966 17.402 1.00 98.81 460 PHE A C 1
ATOM 3518 O O . PHE A 1 460 ? 5.032 10.467 17.841 1.00 98.81 460 PHE A O 1
ATOM 3525 N N . CYS A 1 461 ? 3.794 9.789 16.095 1.00 98.69 461 CYS A N 1
ATOM 3526 C CA . CYS A 1 461 ? 4.813 10.079 15.087 1.00 98.69 461 CYS A CA 1
ATOM 3527 C C . CYS A 1 461 ? 5.237 11.552 15.130 1.00 98.69 461 CYS A C 1
ATOM 3529 O O . CYS A 1 461 ? 6.428 11.862 15.141 1.00 98.69 461 CYS A O 1
ATOM 3531 N N . SER A 1 462 ? 4.268 12.463 15.248 1.00 98.38 462 SER A N 1
ATOM 3532 C CA . SER A 1 462 ? 4.528 13.895 15.414 1.00 98.38 462 SER A CA 1
ATOM 3533 C C . SER A 1 462 ? 5.312 14.205 16.696 1.00 98.38 462 SER A C 1
ATOM 3535 O O . SER A 1 462 ? 6.274 14.971 16.665 1.00 98.38 462 SER A O 1
ATOM 3537 N N . ALA A 1 463 ? 4.939 13.599 17.827 1.00 98.25 463 ALA A N 1
ATOM 3538 C CA . ALA A 1 463 ? 5.600 13.799 19.116 1.00 98.25 463 ALA A CA 1
ATOM 3539 C C . ALA A 1 463 ? 7.030 13.278 19.164 1.00 98.25 463 ALA A C 1
ATOM 3541 O O . ALA A 1 463 ? 7.861 13.862 19.854 1.00 98.25 463 ALA A O 1
ATOM 3542 N N . ARG A 1 464 ? 7.330 12.224 18.405 1.00 97.69 464 ARG A N 1
ATOM 3543 C CA . ARG A 1 464 ? 8.686 11.675 18.294 1.00 97.69 464 ARG A CA 1
ATOM 3544 C C . ARG A 1 464 ? 9.480 12.259 17.134 1.00 97.69 464 ARG A C 1
ATOM 3546 O O . ARG A 1 464 ? 10.586 11.795 16.873 1.00 97.69 464 ARG A O 1
ATOM 3553 N N . HIS A 1 465 ? 8.935 13.280 16.464 1.00 97.75 465 HIS A N 1
ATOM 3554 C CA . HIS A 1 465 ? 9.526 13.899 15.279 1.00 97.75 465 HIS A CA 1
ATOM 3555 C C . HIS A 1 465 ? 9.915 12.862 14.213 1.00 97.75 465 HIS A C 1
ATOM 3557 O O . HIS A 1 465 ? 10.925 13.015 13.527 1.00 97.75 465 HIS A O 1
ATOM 3563 N N . ALA A 1 466 ? 9.123 11.792 14.108 1.00 98.12 466 ALA A N 1
ATOM 3564 C CA . ALA A 1 466 ? 9.400 10.682 13.221 1.00 98.12 466 ALA A CA 1
ATOM 3565 C C . ALA A 1 466 ? 9.199 11.116 11.768 1.00 98.12 466 ALA A C 1
ATOM 3567 O O . ALA A 1 466 ? 8.159 11.675 11.409 1.00 98.12 466 ALA A O 1
ATOM 3568 N N . ASP A 1 467 ? 10.188 10.850 10.922 1.00 97.88 467 ASP A N 1
ATOM 3569 C CA . ASP A 1 467 ? 10.077 11.084 9.484 1.00 97.88 467 ASP A CA 1
ATOM 3570 C C . ASP A 1 467 ? 9.523 9.851 8.749 1.00 97.88 467 ASP A C 1
ATOM 3572 O O . ASP A 1 467 ? 8.887 9.997 7.699 1.00 97.88 467 ASP A O 1
ATOM 3576 N N . CYS A 1 468 ? 9.677 8.676 9.366 1.00 98.12 468 CYS A N 1
ATOM 3577 C CA . CYS A 1 468 ? 9.074 7.395 9.022 1.00 98.12 468 CYS A CA 1
ATOM 3578 C C . CYS A 1 468 ? 8.710 6.643 10.316 1.00 98.12 468 CYS A C 1
ATOM 3580 O O . CYS A 1 468 ? 9.460 6.686 11.291 1.00 98.12 468 CYS A O 1
ATOM 3582 N N . ALA A 1 469 ? 7.581 5.937 10.352 1.00 98.44 469 ALA A N 1
ATOM 3583 C CA . ALA A 1 469 ? 7.255 5.064 11.478 1.00 98.44 469 ALA A CA 1
ATOM 3584 C C . ALA A 1 469 ? 6.395 3.869 11.068 1.00 98.44 469 ALA A C 1
ATOM 3586 O O . ALA A 1 469 ? 5.744 3.895 10.025 1.00 98.44 469 ALA A O 1
ATOM 3587 N N . SER A 1 470 ? 6.346 2.849 11.922 1.00 98.31 470 SER A N 1
ATOM 3588 C CA . SER A 1 470 ? 5.510 1.660 11.729 1.00 98.31 470 SER A CA 1
ATOM 3589 C C . SER A 1 470 ? 4.610 1.404 12.930 1.00 98.31 470 SER A C 1
ATOM 3591 O O . SER A 1 470 ? 5.046 1.536 14.073 1.00 98.31 470 SER A O 1
ATOM 3593 N N . LYS A 1 471 ? 3.382 0.943 12.691 1.00 98.44 471 LYS A N 1
ATOM 3594 C CA . LYS A 1 471 ? 2.655 0.197 13.721 1.00 98.44 471 LYS A CA 1
ATOM 3595 C C . LYS A 1 471 ? 3.096 -1.257 13.729 1.00 98.44 471 LYS A C 1
ATOM 3597 O O . LYS A 1 471 ? 3.371 -1.834 12.672 1.00 98.44 471 LYS A O 1
ATOM 3602 N N . THR A 1 472 ? 3.113 -1.842 14.915 1.00 98.12 472 THR A N 1
ATOM 3603 C CA . THR A 1 472 ? 3.355 -3.269 15.125 1.00 98.12 472 THR A CA 1
ATOM 3604 C C . THR A 1 472 ? 2.292 -3.854 16.044 1.00 98.12 472 THR A C 1
ATOM 3606 O O . THR A 1 472 ? 1.553 -3.133 16.713 1.00 98.12 472 THR A O 1
ATOM 3609 N N . VAL A 1 473 ? 2.192 -5.176 16.074 1.00 97.62 473 VAL A N 1
ATOM 3610 C CA . VAL A 1 473 ? 1.403 -5.907 17.072 1.00 97.62 473 VAL A CA 1
ATOM 3611 C C . VAL A 1 473 ? 2.278 -6.988 17.694 1.00 97.62 473 VAL A C 1
ATOM 3613 O O . VAL A 1 473 ? 3.208 -7.458 17.033 1.00 97.62 473 VAL A O 1
ATOM 3616 N N . PRO A 1 474 ? 1.998 -7.440 18.926 1.00 95.81 474 PRO A N 1
ATOM 3617 C CA . PRO A 1 474 ? 2.713 -8.584 19.471 1.00 95.81 474 PRO A CA 1
ATOM 3618 C C . PRO A 1 474 ? 2.504 -9.819 18.579 1.00 95.81 474 PRO A C 1
ATOM 3620 O O . PRO A 1 474 ? 1.377 -10.109 18.145 1.00 95.81 474 PRO A O 1
ATOM 3623 N N . LYS A 1 475 ? 3.583 -10.555 18.292 1.00 94.62 475 LYS A N 1
ATOM 3624 C CA . LYS A 1 475 ? 3.511 -11.892 17.682 1.00 94.62 475 LYS A CA 1
ATOM 3625 C C . LYS A 1 475 ? 2.683 -12.835 18.558 1.00 94.62 475 LYS A C 1
ATOM 3627 O O . LYS A 1 475 ? 2.757 -12.774 19.784 1.00 94.62 475 LYS A O 1
ATOM 3632 N N . ARG A 1 476 ? 1.903 -13.715 17.923 1.00 91.06 476 ARG A N 1
ATOM 3633 C CA . ARG A 1 476 ? 1.127 -14.766 18.610 1.00 91.06 476 ARG A CA 1
ATOM 3634 C C . ARG A 1 476 ? 2.042 -15.777 19.292 1.00 91.06 476 ARG A C 1
ATOM 3636 O O . ARG A 1 476 ? 1.783 -16.189 20.417 1.00 91.06 476 ARG A O 1
ATOM 3643 N N . ASP A 1 477 ? 3.113 -16.141 18.602 1.00 92.94 477 ASP A N 1
ATOM 3644 C CA . ASP A 1 477 ? 4.144 -17.060 19.058 1.00 92.94 477 ASP A CA 1
ATOM 3645 C C . ASP A 1 477 ? 5.438 -16.831 18.257 1.00 92.94 477 ASP A C 1
ATOM 3647 O O . ASP A 1 477 ? 5.461 -16.058 17.295 1.00 92.94 477 ASP A O 1
ATOM 3651 N N . ALA A 1 478 ? 6.527 -17.485 18.666 1.00 93.06 478 ALA A N 1
ATOM 3652 C CA . ALA A 1 478 ? 7.848 -17.347 18.046 1.00 93.06 478 ALA A CA 1
ATOM 3653 C C . ALA A 1 478 ? 7.846 -17.667 16.539 1.00 93.06 478 ALA A C 1
ATOM 3655 O O . ALA A 1 478 ? 8.555 -17.022 15.766 1.00 93.06 478 ALA A O 1
ATOM 3656 N N . HIS A 1 479 ? 6.995 -18.599 16.110 1.00 92.00 479 HIS A N 1
ATOM 3657 C CA . HIS A 1 479 ? 6.977 -19.185 14.771 1.00 92.00 479 HIS A CA 1
ATOM 3658 C C . HIS A 1 479 ? 5.860 -18.625 13.884 1.00 92.00 479 HIS A C 1
ATOM 3660 O O . HIS A 1 479 ? 5.644 -19.119 12.777 1.00 92.00 479 HIS A O 1
ATOM 3666 N N . GLU A 1 480 ? 5.167 -17.569 14.326 1.00 91.44 480 GLU A N 1
ATOM 3667 C CA . GLU A 1 480 ? 4.215 -16.856 13.476 1.00 91.44 480 GLU A CA 1
ATOM 3668 C C . GLU A 1 480 ? 4.930 -16.324 12.211 1.00 91.44 480 GLU A C 1
ATOM 3670 O O . GLU A 1 480 ? 5.909 -15.579 12.348 1.00 91.44 480 GLU A O 1
ATOM 3675 N N . PRO A 1 481 ? 4.448 -16.657 10.991 1.00 89.88 481 PRO A N 1
ATOM 3676 C CA . PRO A 1 481 ? 5.103 -16.310 9.728 1.00 89.88 481 PRO A CA 1
ATOM 3677 C C . PRO A 1 481 ? 4.801 -14.859 9.333 1.00 89.88 481 PRO A C 1
ATOM 3679 O O . PRO A 1 481 ? 4.052 -14.578 8.396 1.00 89.88 481 PRO A O 1
ATOM 3682 N N . VAL A 1 482 ? 5.349 -13.927 10.106 1.00 90.88 482 VAL A N 1
ATOM 3683 C CA . VAL A 1 482 ? 5.196 -12.485 9.918 1.00 90.88 482 VAL A CA 1
ATOM 3684 C C . VAL A 1 482 ? 6.554 -11.806 10.040 1.00 90.88 482 VAL A C 1
ATOM 3686 O O . VAL A 1 482 ? 7.333 -12.137 10.936 1.00 90.88 482 VAL A O 1
ATOM 3689 N N . GLY A 1 483 ? 6.828 -10.862 9.139 1.00 92.62 483 GLY A N 1
ATOM 3690 C CA . GLY A 1 483 ? 7.996 -9.998 9.244 1.00 92.62 483 GLY A CA 1
ATOM 3691 C C . GLY A 1 483 ? 7.940 -9.143 10.510 1.00 92.62 483 GLY A C 1
ATOM 3692 O O . GLY A 1 483 ? 6.864 -8.728 10.957 1.00 92.62 483 GLY A O 1
ATOM 3693 N N . VAL A 1 484 ? 9.100 -8.886 11.103 1.00 94.94 484 VAL A N 1
ATOM 3694 C CA . VAL A 1 484 ? 9.225 -8.118 12.349 1.00 94.94 484 VAL A CA 1
ATOM 3695 C C . VAL A 1 484 ? 10.015 -6.847 12.111 1.00 94.94 484 VAL A C 1
ATOM 3697 O O . VAL A 1 484 ? 10.959 -6.833 11.322 1.00 94.94 484 VAL A O 1
ATOM 3700 N N . VAL A 1 485 ? 9.652 -5.774 12.806 1.00 96.31 485 VAL A N 1
ATOM 3701 C CA . VAL A 1 485 ? 10.458 -4.551 12.793 1.00 96.31 485 VAL A CA 1
ATOM 3702 C C . VAL A 1 485 ? 11.707 -4.791 13.641 1.00 96.31 485 VAL A C 1
ATOM 3704 O O . VAL A 1 485 ? 11.614 -5.117 14.822 1.00 96.31 485 VAL A O 1
ATOM 3707 N N . ALA A 1 486 ? 12.878 -4.649 13.027 1.00 95.00 486 ALA A N 1
ATOM 3708 C CA . ALA A 1 486 ? 14.177 -4.923 13.633 1.00 95.00 486 ALA A CA 1
ATOM 3709 C C . ALA A 1 486 ? 15.240 -3.938 13.117 1.00 95.00 486 ALA A C 1
ATOM 3711 O O . ALA A 1 486 ? 14.974 -3.087 12.264 1.00 95.00 486 ALA A O 1
ATOM 3712 N N . LEU A 1 487 ? 16.456 -4.044 13.644 1.00 93.19 487 LEU A N 1
ATOM 3713 C CA . LEU A 1 487 ? 17.641 -3.415 13.077 1.00 93.19 487 LEU A CA 1
ATOM 3714 C C . LEU A 1 487 ? 18.425 -4.471 12.293 1.00 93.19 487 LEU A C 1
ATOM 3716 O O . LEU A 1 487 ? 18.847 -5.469 12.867 1.00 93.19 487 LEU A O 1
ATOM 3720 N N . ALA A 1 488 ? 18.653 -4.245 11.002 1.00 89.25 488 ALA A N 1
ATOM 3721 C CA . ALA A 1 488 ? 19.508 -5.082 10.165 1.00 89.25 488 ALA A CA 1
ATOM 3722 C C . ALA A 1 488 ? 20.765 -4.289 9.788 1.00 89.25 488 ALA A C 1
ATOM 3724 O O . ALA A 1 488 ? 20.684 -3.263 9.106 1.00 89.25 488 ALA A O 1
ATOM 3725 N N . GLY A 1 489 ? 21.935 -4.723 10.267 1.00 87.75 489 GLY A N 1
ATOM 3726 C CA . GLY A 1 489 ? 23.184 -3.972 10.093 1.00 87.75 489 GLY A CA 1
ATOM 3727 C C . GLY A 1 489 ? 23.122 -2.566 10.708 1.00 87.75 489 GLY A C 1
ATOM 3728 O O . GLY A 1 489 ? 23.584 -1.598 10.102 1.00 87.75 489 GLY A O 1
ATOM 3729 N N . GLY A 1 490 ? 22.471 -2.440 11.870 1.00 89.69 490 GLY A N 1
ATOM 3730 C CA . GLY A 1 490 ? 22.304 -1.178 12.598 1.00 89.69 490 GLY A CA 1
ATOM 3731 C C . GLY A 1 490 ? 21.296 -0.194 11.991 1.00 89.69 490 GLY A C 1
ATOM 3732 O O . GLY A 1 490 ? 21.195 0.936 12.466 1.00 89.69 490 GLY A O 1
ATOM 3733 N N . ARG A 1 491 ? 20.545 -0.582 10.950 1.00 91.25 491 ARG A N 1
ATOM 3734 C CA . ARG A 1 491 ? 19.509 0.262 10.332 1.00 91.25 491 ARG A CA 1
ATOM 3735 C C . ARG A 1 491 ? 18.116 -0.341 10.498 1.00 91.25 491 ARG A C 1
ATOM 3737 O O . ARG A 1 491 ? 17.995 -1.559 10.392 1.00 91.25 491 ARG A O 1
ATOM 3744 N N . PRO A 1 492 ? 17.066 0.474 10.697 1.00 94.25 492 PRO A N 1
ATOM 3745 C CA . PRO A 1 492 ? 15.699 -0.027 10.779 1.00 94.25 492 PRO A CA 1
ATOM 3746 C C . PRO A 1 492 ? 15.282 -0.751 9.501 1.00 94.25 492 PRO A C 1
ATOM 3748 O O . PRO A 1 492 ? 15.498 -0.246 8.402 1.00 94.25 492 PRO A O 1
ATOM 3751 N N . ALA A 1 493 ? 14.669 -1.917 9.655 1.00 93.19 493 ALA A N 1
ATOM 3752 C CA . ALA A 1 493 ? 14.174 -2.749 8.570 1.00 93.19 493 ALA A CA 1
ATOM 3753 C C . ALA A 1 493 ? 12.977 -3.582 9.050 1.00 93.19 493 ALA A C 1
ATOM 3755 O O . ALA A 1 493 ? 12.721 -3.695 10.252 1.00 93.19 493 ALA A O 1
ATOM 3756 N N . VAL A 1 494 ? 12.256 -4.180 8.106 1.00 93.31 494 VAL A N 1
ATOM 3757 C CA . VAL A 1 494 ? 11.419 -5.346 8.397 1.00 93.31 494 VAL A CA 1
ATOM 3758 C C . VAL A 1 494 ? 12.223 -6.567 7.985 1.00 93.31 494 VAL A C 1
ATOM 3760 O O . VAL A 1 494 ? 12.665 -6.642 6.842 1.00 93.31 494 VAL A O 1
ATOM 3763 N N . VAL A 1 495 ? 12.452 -7.473 8.929 1.00 90.19 495 VAL A N 1
ATOM 3764 C CA . VAL A 1 495 ? 13.151 -8.739 8.691 1.00 90.19 495 VAL A CA 1
ATOM 3765 C C . VAL A 1 495 ? 12.092 -9.819 8.553 1.00 90.19 495 VAL A C 1
ATOM 3767 O O . VAL A 1 495 ? 11.254 -9.991 9.445 1.00 90.19 495 VAL A O 1
ATOM 3770 N N . GLU A 1 496 ? 12.090 -10.505 7.415 1.00 87.19 496 GLU A N 1
ATOM 3771 C CA . GLU A 1 496 ? 11.094 -11.535 7.132 1.00 87.19 496 GLU A CA 1
ATOM 3772 C C . GLU A 1 496 ? 11.322 -12.772 8.003 1.00 87.19 496 GLU A C 1
ATOM 3774 O O . GLU A 1 496 ? 12.439 -13.092 8.402 1.00 87.19 496 GLU A O 1
ATOM 3779 N N . TYR A 1 497 ? 10.253 -13.515 8.293 1.00 83.00 497 TYR A N 1
ATOM 3780 C CA . TYR A 1 497 ? 10.329 -14.680 9.186 1.00 83.00 497 TYR A CA 1
ATOM 3781 C C . TYR A 1 497 ? 11.321 -15.754 8.700 1.00 83.00 497 TYR A C 1
ATOM 3783 O O . TYR A 1 497 ? 11.859 -16.499 9.511 1.00 83.00 497 TYR A O 1
ATOM 3791 N N . SER A 1 498 ? 11.562 -15.841 7.386 1.00 79.38 498 SER A N 1
ATOM 3792 C CA . SER A 1 498 ? 12.532 -16.761 6.779 1.00 79.38 498 SER A CA 1
ATOM 3793 C C . SER A 1 498 ? 13.991 -16.351 6.988 1.00 79.38 498 SER A C 1
ATOM 3795 O O . SER A 1 498 ? 14.882 -17.154 6.731 1.00 79.38 498 SER A O 1
ATOM 3797 N N . GLU A 1 499 ? 14.236 -15.117 7.426 1.00 80.00 499 GLU A N 1
ATOM 3798 C CA . GLU A 1 499 ? 15.567 -14.540 7.654 1.00 80.00 499 GLU A CA 1
ATOM 3799 C C . GLU A 1 499 ? 15.954 -14.555 9.143 1.00 80.00 499 GLU A C 1
ATOM 3801 O O . GLU A 1 499 ? 17.085 -14.238 9.505 1.00 80.00 499 GLU A O 1
ATOM 3806 N N . ILE A 1 500 ? 15.026 -14.943 10.022 1.00 82.56 500 ILE A N 1
ATOM 3807 C CA . ILE A 1 500 ? 15.242 -15.028 11.466 1.00 82.56 500 ILE A CA 1
ATOM 3808 C C . ILE A 1 500 ? 15.539 -16.482 11.831 1.00 82.56 500 ILE A C 1
ATOM 3810 O O . ILE A 1 500 ? 14.740 -17.382 11.573 1.00 82.56 500 ILE A O 1
ATOM 3814 N N . SER A 1 501 ? 16.688 -16.720 12.466 1.00 87.25 501 SER A N 1
ATOM 3815 C CA . SER A 1 501 ? 17.028 -18.035 13.016 1.00 87.25 501 SER A CA 1
ATOM 3816 C C . SER A 1 501 ? 16.045 -18.444 14.113 1.00 87.25 501 SER A C 1
ATOM 3818 O O . SER A 1 501 ? 15.421 -17.611 14.775 1.00 87.25 501 SER A O 1
ATOM 3820 N N . ARG A 1 502 ? 15.936 -19.748 14.359 1.00 89.31 502 ARG A N 1
ATOM 3821 C CA . ARG A 1 502 ? 15.064 -20.276 15.410 1.00 89.31 502 ARG A CA 1
ATOM 3822 C C . ARG A 1 502 ? 15.403 -19.699 16.786 1.00 89.31 502 ARG A C 1
ATOM 3824 O O . ARG A 1 502 ? 14.501 -19.342 17.537 1.00 89.31 502 ARG A O 1
ATOM 3831 N N . GLU A 1 503 ? 16.690 -19.588 17.096 1.00 90.69 503 GLU A N 1
ATOM 3832 C CA . GLU A 1 503 ? 17.188 -19.051 18.362 1.00 90.69 503 GLU A CA 1
ATOM 3833 C C . GLU A 1 503 ? 16.757 -17.594 18.541 1.00 90.69 503 GLU A C 1
ATOM 3835 O O . GLU A 1 503 ? 16.278 -17.227 19.611 1.00 90.69 503 GLU A O 1
ATOM 3840 N N . MET A 1 504 ? 16.865 -16.777 17.486 1.00 90.56 504 MET A N 1
ATOM 3841 C CA . MET A 1 504 ? 16.391 -15.392 17.506 1.00 90.56 504 MET A CA 1
ATOM 3842 C C . MET A 1 504 ? 14.868 -15.320 17.657 1.00 90.56 504 MET A C 1
ATOM 3844 O O . MET A 1 504 ? 14.368 -14.550 18.475 1.00 90.56 504 MET A O 1
ATOM 3848 N N . ALA A 1 505 ? 14.124 -16.142 16.913 1.00 91.38 505 ALA A N 1
ATOM 3849 C CA . ALA A 1 505 ? 12.664 -16.165 16.955 1.00 91.38 505 ALA A CA 1
ATOM 3850 C C . ALA A 1 505 ? 12.116 -16.543 18.343 1.00 91.38 505 ALA A C 1
ATOM 3852 O O . ALA A 1 505 ? 11.084 -16.017 18.760 1.00 91.38 505 ALA A O 1
ATOM 3853 N N . GLU A 1 506 ? 12.803 -17.435 19.063 1.00 95.06 506 GLU A N 1
ATOM 3854 C CA . GLU A 1 506 ? 12.429 -17.903 20.404 1.00 95.06 506 GLU A CA 1
ATOM 3855 C C . GLU A 1 506 ? 13.012 -17.038 21.542 1.00 95.06 506 GLU A C 1
ATOM 3857 O O . GLU A 1 506 ? 12.611 -17.202 22.699 1.00 95.06 506 GLU A O 1
ATOM 3862 N N . ALA A 1 507 ? 13.920 -16.101 21.238 1.00 93.75 507 ALA A N 1
ATOM 3863 C CA . ALA A 1 507 ? 14.595 -15.269 22.230 1.00 93.75 507 ALA A CA 1
ATOM 3864 C C . ALA A 1 507 ? 13.623 -14.339 22.973 1.00 93.75 507 ALA A C 1
ATOM 3866 O O . ALA A 1 507 ? 12.736 -13.724 22.373 1.00 93.75 507 ALA A O 1
ATOM 3867 N N . LYS A 1 508 ? 13.813 -14.202 24.292 1.00 95.06 508 LYS A N 1
ATOM 3868 C CA . LYS A 1 508 ? 12.920 -13.449 25.184 1.00 95.06 508 LYS A CA 1
ATOM 3869 C C . LYS A 1 508 ? 13.652 -12.416 26.035 1.00 95.06 508 LYS A C 1
ATOM 3871 O O . LYS A 1 508 ? 14.812 -12.603 26.390 1.00 95.06 508 LYS A O 1
ATOM 3876 N N . ASP A 1 509 ? 12.953 -11.339 26.375 1.00 90.00 509 ASP A N 1
ATOM 3877 C CA . ASP A 1 509 ? 13.399 -10.349 27.349 1.00 90.00 509 ASP A CA 1
ATOM 3878 C C . ASP A 1 509 ? 13.223 -10.847 28.797 1.00 90.00 509 ASP A C 1
ATOM 3880 O O . ASP A 1 509 ? 12.668 -11.918 29.057 1.00 90.00 509 ASP A O 1
ATOM 3884 N N . ALA A 1 510 ? 13.661 -10.035 29.764 1.00 91.19 510 ALA A N 1
ATOM 3885 C CA . ALA A 1 510 ? 13.558 -10.345 31.193 1.00 91.19 510 ALA A CA 1
ATOM 3886 C C . ALA A 1 510 ? 12.113 -10.545 31.704 1.00 91.19 510 ALA A C 1
ATOM 3888 O O . ALA A 1 510 ? 11.921 -11.065 32.799 1.00 91.19 510 ALA A O 1
ATOM 3889 N N . HIS A 1 511 ? 11.102 -10.149 30.927 1.00 88.44 511 HIS A N 1
ATOM 3890 C CA . HIS A 1 511 ? 9.683 -10.287 31.258 1.00 88.44 511 HIS A CA 1
ATOM 3891 C C . HIS A 1 511 ? 9.033 -11.464 30.507 1.00 88.44 511 HIS A C 1
ATOM 3893 O O . HIS A 1 511 ? 7.813 -11.614 30.530 1.00 88.44 511 HIS A O 1
ATOM 3899 N N . GLY A 1 512 ? 9.825 -12.294 29.817 1.00 91.00 512 GLY A N 1
ATOM 3900 C CA . GLY A 1 512 ? 9.347 -13.457 29.069 1.00 91.00 512 GLY A CA 1
ATOM 3901 C C . GLY A 1 512 ? 8.707 -13.128 27.716 1.00 91.00 512 GLY A C 1
ATOM 3902 O O . GLY A 1 512 ? 8.098 -14.013 27.106 1.00 91.00 512 GLY A O 1
ATOM 3903 N N . ARG A 1 513 ? 8.838 -11.887 27.231 1.00 91.00 513 ARG A N 1
ATOM 3904 C CA . ARG A 1 513 ? 8.294 -11.436 25.940 1.00 91.00 513 ARG A CA 1
ATOM 3905 C C . ARG A 1 513 ? 9.306 -11.674 24.835 1.00 91.00 513 ARG A C 1
ATOM 3907 O O . ARG A 1 513 ? 10.497 -11.532 25.075 1.00 91.00 513 ARG A O 1
ATOM 3914 N N . LEU A 1 514 ? 8.849 -11.993 23.627 1.00 94.50 514 LEU A N 1
ATOM 3915 C CA . LEU A 1 514 ? 9.742 -12.194 22.483 1.00 94.50 514 LEU A CA 1
ATOM 3916 C C . LEU A 1 514 ? 10.534 -10.914 22.179 1.00 94.50 514 LEU A C 1
ATOM 3918 O O . LEU A 1 514 ? 9.937 -9.846 22.051 1.00 94.50 514 LEU A O 1
ATOM 3922 N N . LEU A 1 515 ? 11.856 -11.031 22.032 1.00 93.44 515 LEU A N 1
ATOM 3923 C CA . LEU A 1 515 ? 12.724 -9.914 21.639 1.00 93.44 515 LEU A CA 1
ATOM 3924 C C . LEU A 1 515 ? 12.408 -9.441 20.218 1.00 93.44 515 LEU A C 1
ATOM 3926 O O . LEU A 1 515 ? 12.354 -8.245 19.961 1.00 93.44 515 LEU A O 1
ATOM 3930 N N . PHE A 1 516 ? 12.120 -10.382 19.321 1.00 94.12 516 PHE A N 1
ATOM 3931 C CA . PHE A 1 516 ? 11.635 -10.128 17.964 1.00 94.12 516 PHE A CA 1
ATOM 3932 C C . PHE A 1 516 ? 10.114 -10.323 17.900 1.00 94.12 516 PHE A C 1
ATOM 3934 O O . PHE A 1 516 ? 9.591 -11.091 17.094 1.00 94.12 516 PHE A O 1
ATOM 3941 N N . GLY A 1 517 ? 9.401 -9.680 18.831 1.00 94.19 517 GLY A N 1
ATOM 3942 C CA . GLY A 1 517 ? 7.951 -9.805 19.003 1.00 94.19 517 GLY A CA 1
ATOM 3943 C C . GLY A 1 517 ? 7.114 -8.773 18.244 1.00 94.19 517 GLY A C 1
ATOM 3944 O O . GLY A 1 517 ? 5.890 -8.876 18.259 1.00 94.19 517 GLY A O 1
ATOM 3945 N N . ASP A 1 518 ? 7.746 -7.793 17.602 1.00 95.88 518 ASP A N 1
ATOM 3946 C CA . ASP A 1 518 ? 7.101 -6.652 16.951 1.00 95.88 518 ASP A CA 1
ATOM 3947 C C . ASP A 1 518 ? 6.703 -6.949 15.501 1.00 95.88 518 ASP A C 1
ATOM 3949 O O . ASP A 1 518 ? 7.389 -6.566 14.551 1.00 95.88 518 ASP A O 1
ATOM 3953 N N . ALA A 1 519 ? 5.574 -7.640 15.327 1.00 96.44 519 ALA A N 1
ATOM 3954 C CA . ALA A 1 519 ? 5.058 -8.025 14.017 1.00 96.44 519 ALA A CA 1
ATOM 3955 C C . ALA A 1 519 ? 4.602 -6.804 13.207 1.00 96.44 519 ALA A C 1
ATOM 3957 O O . ALA A 1 519 ? 3.758 -6.026 13.662 1.00 96.44 519 ALA A O 1
ATOM 3958 N N . HIS A 1 520 ? 5.112 -6.665 11.982 1.00 96.69 520 HIS A N 1
ATOM 3959 C CA . HIS A 1 520 ? 4.696 -5.624 11.045 1.00 96.69 520 HIS A CA 1
ATOM 3960 C C . HIS A 1 520 ? 3.282 -5.893 10.523 1.00 96.69 520 HIS A C 1
ATOM 3962 O O . HIS A 1 520 ? 2.980 -6.986 10.042 1.00 96.69 520 HIS A O 1
ATOM 3968 N N . ILE A 1 521 ? 2.407 -4.885 10.583 1.00 96.69 521 ILE A N 1
ATOM 3969 C CA . ILE A 1 521 ? 1.002 -5.010 10.150 1.00 96.69 521 ILE A CA 1
ATOM 3970 C C . ILE A 1 521 ? 0.672 -4.214 8.883 1.00 96.69 521 ILE A C 1
ATOM 3972 O O . ILE A 1 521 ? -0.499 -3.977 8.592 1.00 96.69 521 ILE A O 1
ATOM 3976 N N . CYS A 1 522 ? 1.687 -3.799 8.115 1.00 96.19 522 CYS A N 1
ATOM 3977 C CA . CYS A 1 522 ? 1.514 -2.979 6.910 1.00 96.19 522 CYS A CA 1
ATOM 3978 C C . CYS A 1 522 ? 0.766 -1.657 7.166 1.00 96.19 522 CYS A C 1
ATOM 3980 O O . CYS A 1 522 ? -0.014 -1.209 6.326 1.00 96.19 522 CYS A O 1
ATOM 3982 N N . VAL A 1 523 ? 1.011 -1.037 8.326 1.00 98.50 523 VAL A N 1
ATOM 3983 C CA . VAL A 1 523 ? 0.529 0.305 8.671 1.00 98.50 523 VAL A CA 1
ATOM 3984 C C . VAL A 1 523 ? 1.729 1.172 9.019 1.00 98.50 523 VAL A C 1
ATOM 3986 O O . VAL A 1 523 ? 2.443 0.888 9.980 1.00 98.50 523 VAL A O 1
ATOM 3989 N N . ASN A 1 524 ? 1.943 2.223 8.235 1.00 98.56 524 ASN A N 1
ATOM 3990 C CA . ASN A 1 524 ? 3.119 3.076 8.321 1.00 98.56 524 ASN A CA 1
ATOM 3991 C C . ASN A 1 524 ? 2.733 4.557 8.343 1.00 98.56 524 ASN A C 1
ATOM 3993 O O . ASN A 1 524 ? 1.666 4.960 7.879 1.00 98.56 524 ASN A O 1
ATOM 3997 N N . PHE A 1 525 ? 3.640 5.376 8.855 1.00 98.56 525 PHE A N 1
ATOM 3998 C CA . PHE A 1 525 ? 3.589 6.826 8.772 1.00 98.56 525 PHE A CA 1
ATOM 3999 C C . PHE A 1 525 ? 4.778 7.316 7.955 1.00 98.56 525 PHE A C 1
ATOM 4001 O O . PHE A 1 525 ? 5.906 6.877 8.178 1.00 98.56 525 PHE A O 1
ATOM 4008 N N . PHE A 1 526 ? 4.538 8.273 7.066 1.00 97.94 526 PHE A N 1
ATOM 4009 C CA . PHE A 1 526 ? 5.590 8.977 6.346 1.00 97.94 526 PHE A CA 1
ATOM 4010 C C . PHE A 1 526 ? 5.361 10.478 6.444 1.00 97.94 526 PHE A C 1
ATOM 4012 O O . PHE A 1 526 ? 4.274 10.967 6.131 1.00 97.94 526 PHE A O 1
ATOM 4019 N N . SER A 1 527 ? 6.397 11.232 6.805 1.00 96.81 527 SER A N 1
ATOM 4020 C CA . SER A 1 527 ? 6.366 12.673 6.563 1.00 96.81 527 SER A CA 1
ATOM 4021 C C . SER A 1 527 ? 6.462 12.934 5.054 1.00 96.81 527 SER A C 1
ATOM 4023 O O . SER A 1 527 ? 7.220 12.270 4.338 1.00 96.81 527 SER A O 1
ATOM 4025 N N . VAL A 1 528 ? 5.712 13.913 4.548 1.00 94.12 528 VAL A N 1
ATOM 4026 C CA . VAL A 1 528 ? 5.765 14.296 3.127 1.00 94.12 528 VAL A CA 1
ATOM 4027 C C . VAL A 1 528 ? 7.190 14.689 2.692 1.00 94.12 528 VAL A C 1
ATOM 4029 O O . VAL A 1 528 ? 7.624 14.215 1.638 1.00 94.12 528 VAL A O 1
ATOM 4032 N N . PRO A 1 529 ? 7.983 15.451 3.480 1.00 92.62 529 PRO A N 1
ATOM 4033 C CA . PRO A 1 529 ? 9.375 15.747 3.130 1.00 92.62 529 PRO A CA 1
ATOM 4034 C C . PRO A 1 529 ? 10.259 14.501 2.995 1.00 92.62 529 PRO A C 1
ATOM 4036 O O . PRO A 1 529 ? 11.060 14.417 2.059 1.00 92.62 529 PRO A O 1
ATOM 4039 N N . PHE A 1 530 ? 10.111 13.522 3.897 1.00 94.00 530 PHE A N 1
ATOM 4040 C CA . PHE A 1 530 ? 10.827 12.249 3.801 1.00 94.00 530 PHE A CA 1
ATOM 4041 C C . PHE A 1 530 ? 10.463 11.516 2.516 1.00 94.00 530 PHE A C 1
ATOM 4043 O O . PHE A 1 530 ? 11.354 11.145 1.750 1.00 94.00 530 PHE A O 1
ATOM 4050 N N . LEU A 1 531 ? 9.164 11.367 2.251 1.00 91.69 531 LEU A N 1
ATOM 4051 C CA . LEU A 1 531 ? 8.684 10.601 1.111 1.00 91.69 531 LEU A CA 1
ATOM 4052 C C . LEU A 1 531 ? 9.105 11.234 -0.215 1.00 91.69 531 LEU A C 1
ATOM 4054 O O . LEU A 1 531 ? 9.558 10.522 -1.105 1.00 91.69 531 LEU A O 1
ATOM 4058 N N . LYS A 1 532 ? 9.057 12.565 -0.329 1.00 89.19 532 LYS A N 1
ATOM 4059 C CA . LYS A 1 532 ? 9.584 13.293 -1.493 1.00 89.19 532 LYS A CA 1
ATOM 4060 C C . LYS A 1 532 ? 11.074 13.072 -1.685 1.00 89.19 532 LYS A C 1
ATOM 4062 O O . LYS A 1 532 ? 11.511 12.740 -2.782 1.00 89.19 532 LYS A O 1
ATOM 4067 N N . SER A 1 533 ? 11.853 13.220 -0.613 1.00 88.12 533 SER A N 1
ATOM 4068 C CA . SER A 1 533 ? 13.298 12.993 -0.661 1.00 88.12 533 SER A CA 1
ATOM 4069 C C . SER A 1 533 ? 13.624 11.557 -1.070 1.00 88.12 533 SER A C 1
ATOM 4071 O O . SER A 1 533 ? 14.565 11.337 -1.828 1.00 88.12 533 SER A O 1
ATOM 4073 N N . PHE A 1 534 ? 12.846 10.585 -0.595 1.00 88.12 534 PHE A N 1
ATOM 4074 C CA . PHE A 1 534 ? 12.984 9.188 -0.975 1.00 88.12 534 PHE A CA 1
ATOM 4075 C C . PHE A 1 534 ? 12.608 8.952 -2.441 1.00 88.12 534 PHE A C 1
ATOM 4077 O O . PHE A 1 534 ? 13.416 8.410 -3.188 1.00 88.12 534 PHE A O 1
ATOM 4084 N N . CYS A 1 535 ? 11.442 9.426 -2.880 1.00 86.19 535 CYS A N 1
ATOM 4085 C CA . CYS A 1 535 ? 10.963 9.267 -4.252 1.00 86.19 535 CYS A CA 1
ATOM 4086 C C . CYS A 1 535 ? 11.899 9.926 -5.278 1.00 86.19 535 CYS A C 1
ATOM 4088 O O . CYS A 1 535 ? 12.146 9.350 -6.333 1.00 86.19 535 CYS A O 1
ATOM 4090 N N . ALA A 1 536 ? 12.485 11.084 -4.956 1.00 81.56 536 ALA A N 1
ATOM 4091 C CA . ALA A 1 536 ? 13.452 11.772 -5.814 1.00 81.56 536 ALA A CA 1
ATOM 4092 C C . ALA A 1 536 ? 14.786 11.015 -5.975 1.00 81.56 536 ALA A C 1
ATOM 4094 O O . ALA A 1 536 ? 15.510 11.256 -6.938 1.00 81.56 536 ALA A O 1
ATOM 4095 N N . ARG A 1 537 ? 15.123 10.101 -5.051 1.00 76.00 537 ARG A N 1
ATOM 4096 C CA . ARG A 1 537 ? 16.298 9.219 -5.172 1.00 76.00 537 ARG A CA 1
ATOM 4097 C C . ARG A 1 537 ? 16.041 8.022 -6.085 1.00 76.00 537 ARG A C 1
ATOM 4099 O O . ARG A 1 537 ? 16.990 7.415 -6.567 1.00 76.00 537 ARG A O 1
ATOM 4106 N N . LEU A 1 538 ? 14.782 7.667 -6.326 1.00 70.81 538 LEU A N 1
ATOM 4107 C CA . LEU A 1 538 ? 14.455 6.528 -7.170 1.00 70.81 538 LEU A CA 1
ATOM 4108 C C . LEU A 1 538 ? 14.843 6.835 -8.618 1.00 70.81 538 LEU A C 1
ATOM 4110 O O . LEU A 1 538 ? 14.351 7.796 -9.208 1.00 70.81 538 LEU A O 1
ATOM 4114 N N . GLY A 1 539 ? 15.693 5.988 -9.205 1.00 60.03 539 GLY A N 1
ATOM 4115 C CA . GLY A 1 539 ? 15.954 6.004 -10.646 1.00 60.03 539 GLY A CA 1
ATOM 4116 C C . GLY A 1 539 ? 14.690 5.686 -11.465 1.00 60.03 539 GLY A C 1
ATOM 4117 O O . GLY A 1 539 ? 13.612 5.454 -10.893 1.00 60.03 539 GLY A O 1
ATOM 4118 N N . PRO A 1 540 ? 14.789 5.626 -12.806 1.00 51.56 540 PRO A N 1
ATOM 4119 C CA . PRO A 1 540 ? 13.707 5.097 -13.638 1.00 51.56 540 PRO A CA 1
ATOM 4120 C C . PRO A 1 540 ? 13.241 3.752 -13.048 1.00 51.56 540 PRO A C 1
ATOM 4122 O O . PRO A 1 540 ? 14.075 2.935 -12.673 1.00 51.56 540 PRO A O 1
ATOM 4125 N N . PHE A 1 541 ? 11.933 3.544 -12.868 1.00 51.03 541 PHE A N 1
ATOM 4126 C CA . PHE A 1 541 ? 11.330 2.310 -12.313 1.00 51.03 541 PHE A CA 1
ATOM 4127 C C . PHE A 1 541 ? 11.630 1.916 -10.846 1.00 51.03 541 PHE A C 1
ATOM 4129 O O . PHE A 1 541 ? 11.235 0.826 -10.442 1.00 51.03 541 PHE A O 1
ATOM 4136 N N . GLY A 1 542 ? 12.278 2.749 -10.020 1.00 51.84 542 GLY A N 1
ATOM 4137 C CA . GLY A 1 542 ? 12.561 2.386 -8.612 1.00 51.84 542 GLY A CA 1
ATOM 4138 C C . GLY A 1 542 ? 13.819 1.530 -8.403 1.00 51.84 542 GLY A C 1
ATOM 4139 O O . GLY A 1 542 ? 14.054 1.022 -7.313 1.00 51.84 542 GLY A O 1
ATOM 4140 N N . ILE A 1 543 ? 14.656 1.436 -9.440 1.00 50.81 543 ILE A N 1
ATOM 4141 C CA . ILE A 1 543 ? 15.816 0.542 -9.639 1.00 50.81 543 ILE A CA 1
ATOM 4142 C C . ILE A 1 543 ? 16.966 0.674 -8.607 1.00 50.81 543 ILE A C 1
ATOM 4144 O O . ILE A 1 543 ? 17.939 -0.069 -8.667 1.00 50.81 543 ILE A O 1
ATOM 4148 N N . GLN A 1 544 ? 16.874 1.585 -7.633 1.00 60.44 544 GLN A N 1
ATOM 4149 C CA . GLN A 1 544 ? 17.857 1.699 -6.539 1.00 60.44 544 GLN A CA 1
ATOM 4150 C C . GLN A 1 544 ? 17.449 0.970 -5.248 1.00 60.44 544 GLN A C 1
ATOM 4152 O O . GLN A 1 544 ? 18.241 0.919 -4.309 1.00 60.44 544 GLN A O 1
ATOM 4157 N N . LEU A 1 545 ? 16.234 0.421 -5.182 1.00 64.44 545 LEU A N 1
ATOM 4158 C CA . LEU A 1 545 ? 15.783 -0.410 -4.066 1.00 64.44 545 LEU A CA 1
ATOM 4159 C C . LEU A 1 545 ? 16.033 -1.894 -4.369 1.00 64.44 545 LEU A C 1
ATOM 4161 O O . LEU A 1 545 ? 15.971 -2.287 -5.537 1.00 64.44 545 LEU A O 1
ATOM 4165 N N . PRO A 1 546 ? 16.315 -2.726 -3.349 1.00 68.81 546 PRO A N 1
ATOM 4166 C CA . PRO A 1 546 ? 16.426 -4.164 -3.547 1.00 68.81 546 PRO A CA 1
ATOM 4167 C C . PRO A 1 546 ? 15.083 -4.706 -4.054 1.00 68.81 546 PRO A C 1
ATOM 4169 O O . PRO A 1 546 ? 14.060 -4.553 -3.396 1.00 68.81 546 PRO A O 1
ATOM 4172 N N . LEU A 1 547 ? 15.073 -5.321 -5.240 1.00 77.62 547 LEU A N 1
ATOM 4173 C CA . LEU A 1 547 ? 13.888 -6.033 -5.717 1.00 77.62 547 LEU A CA 1
ATOM 4174 C C . LEU A 1 547 ? 13.841 -7.402 -5.047 1.00 77.62 547 LEU A C 1
ATOM 4176 O O . LEU A 1 547 ? 14.798 -8.172 -5.137 1.00 77.62 547 LEU A O 1
ATOM 4180 N N . HIS A 1 548 ? 12.720 -7.713 -4.418 1.00 81.88 548 HIS A N 1
ATOM 4181 C CA . HIS A 1 548 ? 12.462 -8.999 -3.788 1.00 81.88 548 HIS A CA 1
ATOM 4182 C C . HIS A 1 548 ? 12.008 -10.012 -4.839 1.00 81.88 548 HIS A C 1
ATOM 4184 O O . HIS A 1 548 ? 11.214 -9.695 -5.730 1.00 81.88 548 HIS A O 1
ATOM 4190 N N . VAL A 1 549 ? 12.530 -11.238 -4.757 1.00 83.38 549 VAL A N 1
ATOM 4191 C CA . VAL A 1 549 ? 12.312 -12.288 -5.763 1.00 83.38 549 VAL A CA 1
ATOM 4192 C C . VAL A 1 549 ? 11.247 -13.270 -5.284 1.00 83.38 549 VAL A C 1
ATOM 4194 O O . VAL A 1 549 ? 11.452 -14.022 -4.334 1.00 83.38 549 VAL A O 1
ATOM 4197 N N . ALA A 1 550 ? 10.122 -13.334 -5.996 1.00 83.56 550 ALA A N 1
ATOM 4198 C CA . ALA A 1 550 ? 9.039 -14.265 -5.703 1.00 83.56 550 ALA A CA 1
ATOM 4199 C C . ALA A 1 550 ? 8.891 -15.322 -6.808 1.00 83.56 550 ALA A C 1
ATOM 4201 O O . ALA A 1 550 ? 8.456 -15.023 -7.920 1.00 83.56 550 ALA A O 1
ATOM 4202 N N . HIS A 1 551 ? 9.173 -16.587 -6.486 1.00 85.12 551 HIS A N 1
ATOM 4203 C CA . HIS A 1 551 ? 8.992 -17.711 -7.410 1.00 85.12 551 HIS A CA 1
ATOM 4204 C C . HIS A 1 551 ? 7.505 -18.054 -7.570 1.00 85.12 551 HIS A C 1
ATOM 4206 O O . HIS A 1 551 ? 6.787 -18.240 -6.581 1.00 85.12 551 HIS A O 1
ATOM 4212 N N . LYS A 1 552 ? 7.024 -18.128 -8.815 1.00 87.75 552 LYS A N 1
ATOM 4213 C CA . LYS A 1 552 ? 5.609 -18.342 -9.149 1.00 87.75 552 LYS A CA 1
ATOM 4214 C C . LYS A 1 552 ? 5.434 -19.284 -10.341 1.00 87.75 552 LYS A C 1
ATOM 4216 O O . LYS A 1 552 ? 6.326 -19.487 -11.161 1.00 87.75 552 LYS A O 1
ATOM 4221 N N . LYS A 1 553 ? 4.214 -19.811 -10.450 1.00 91.50 553 LYS A N 1
ATOM 4222 C CA . LYS A 1 553 ? 3.677 -20.469 -11.645 1.00 91.50 553 LYS A CA 1
ATOM 4223 C C . LYS A 1 553 ? 3.157 -19.385 -12.587 1.00 91.50 553 LYS A C 1
ATOM 4225 O O . LYS A 1 553 ? 2.097 -18.813 -12.333 1.00 91.50 553 LYS A O 1
ATOM 4230 N N . ILE A 1 554 ? 3.927 -19.047 -13.614 1.00 89.06 554 ILE A N 1
ATOM 4231 C CA . ILE A 1 554 ? 3.639 -17.952 -14.544 1.00 89.06 554 ILE A CA 1
ATOM 4232 C C . ILE A 1 554 ? 3.210 -18.564 -15.883 1.00 89.06 554 ILE A C 1
ATOM 4234 O O . ILE A 1 554 ? 4.026 -19.241 -16.516 1.00 89.06 554 ILE A O 1
ATOM 4238 N N . PRO A 1 555 ? 1.944 -18.383 -16.310 1.00 90.38 555 PRO A N 1
ATOM 4239 C CA . PRO A 1 555 ? 1.514 -18.782 -17.645 1.00 90.38 555 PRO A CA 1
ATOM 4240 C C . PRO A 1 555 ? 2.443 -18.204 -18.710 1.00 90.38 555 PRO A C 1
ATOM 4242 O O . PRO A 1 555 ? 2.875 -17.058 -18.590 1.00 90.38 555 PRO A O 1
ATOM 4245 N N . TYR A 1 556 ? 2.770 -19.010 -19.715 1.00 86.94 556 TYR A N 1
ATOM 4246 C CA . TYR A 1 556 ? 3.736 -18.628 -20.737 1.00 86.94 556 TYR A CA 1
ATOM 4247 C C . TYR A 1 556 ? 3.350 -19.161 -22.112 1.00 86.94 556 TYR A C 1
ATOM 4249 O O . TYR A 1 556 ? 2.593 -20.121 -22.216 1.00 86.94 556 TYR A O 1
ATOM 4257 N N . THR A 1 557 ? 3.889 -18.562 -23.163 1.00 82.75 557 THR A N 1
ATOM 4258 C CA . THR A 1 557 ? 3.806 -19.069 -24.534 1.00 82.75 557 THR A CA 1
ATOM 4259 C C . THR A 1 557 ? 5.057 -19.871 -24.858 1.00 82.75 557 THR A C 1
ATOM 4261 O O . THR A 1 557 ? 6.168 -19.371 -24.692 1.00 82.75 557 THR A O 1
ATOM 4264 N N . ASP A 1 558 ? 4.880 -21.128 -25.268 1.00 79.94 558 ASP A N 1
ATOM 4265 C CA . ASP A 1 558 ? 5.990 -21.986 -25.685 1.00 79.94 558 ASP A CA 1
ATOM 4266 C C . ASP A 1 558 ? 6.474 -21.649 -27.110 1.00 79.94 558 ASP A C 1
ATOM 4268 O O . ASP A 1 558 ? 5.867 -20.846 -27.819 1.00 79.94 558 ASP A O 1
ATOM 4272 N N . ALA A 1 559 ? 7.563 -22.285 -27.551 1.00 74.62 559 ALA A N 1
ATOM 4273 C CA . ALA A 1 559 ? 8.145 -22.061 -28.878 1.00 74.62 559 ALA A CA 1
ATOM 4274 C C . ALA A 1 559 ? 7.196 -22.398 -30.049 1.00 74.62 559 ALA A C 1
ATOM 4276 O O . ALA A 1 559 ? 7.458 -22.001 -31.177 1.00 74.62 559 ALA A O 1
ATOM 4277 N N . SER A 1 560 ? 6.090 -23.111 -29.800 1.00 73.38 560 SER A N 1
ATOM 4278 C CA . SER A 1 560 ? 5.057 -23.375 -30.813 1.00 73.38 560 SER A CA 1
ATOM 4279 C C . SER A 1 560 ? 4.002 -22.267 -30.908 1.00 73.38 560 SER A C 1
ATOM 4281 O O . SER A 1 560 ? 3.057 -22.385 -31.685 1.00 73.38 560 SER A O 1
ATOM 4283 N N . GLY A 1 561 ? 4.109 -21.215 -30.089 1.00 71.31 561 GLY A N 1
ATOM 4284 C CA . GLY A 1 561 ? 3.097 -20.167 -29.975 1.00 71.31 561 GLY A CA 1
ATOM 4285 C C . GLY A 1 561 ? 1.898 -20.558 -29.103 1.00 71.31 561 GLY A C 1
ATOM 4286 O O . GLY A 1 561 ? 0.922 -19.810 -29.031 1.00 71.31 561 GLY A O 1
ATOM 4287 N N . THR A 1 562 ? 1.948 -21.704 -28.411 1.00 80.81 562 THR A N 1
ATOM 4288 C CA . THR A 1 562 ? 0.840 -22.187 -27.578 1.00 80.81 562 THR A CA 1
ATOM 4289 C C . THR A 1 562 ? 0.979 -21.689 -26.143 1.00 80.81 562 THR A C 1
ATOM 4291 O O . THR A 1 562 ? 2.009 -21.890 -25.497 1.00 80.81 562 THR A O 1
ATOM 4294 N N . ARG A 1 563 ? -0.090 -21.098 -25.593 1.00 87.88 563 ARG A N 1
ATOM 4295 C CA . ARG A 1 563 ? -0.130 -20.689 -24.183 1.00 87.88 563 ARG A CA 1
ATOM 4296 C C . ARG A 1 563 ? -0.268 -21.902 -23.258 1.00 87.88 563 ARG A C 1
ATOM 4298 O O . ARG A 1 563 ? -1.191 -22.705 -23.388 1.00 87.88 563 ARG A O 1
ATOM 4305 N N . ARG A 1 564 ? 0.624 -22.010 -22.280 1.00 89.50 564 ARG A N 1
ATOM 4306 C CA . ARG A 1 564 ? 0.716 -23.083 -21.288 1.00 89.50 564 ARG A CA 1
ATOM 4307 C C . ARG A 1 564 ? 0.510 -22.536 -19.883 1.00 89.50 564 ARG A C 1
ATOM 4309 O O . ARG A 1 564 ? 0.910 -21.420 -19.558 1.00 89.50 564 ARG A O 1
ATOM 4316 N N . THR A 1 565 ? -0.094 -23.351 -19.022 1.00 92.56 565 THR A N 1
ATOM 4317 C CA . THR A 1 565 ? -0.123 -23.112 -17.574 1.00 92.56 565 THR A CA 1
ATOM 4318 C C . THR A 1 565 ? 0.814 -24.112 -16.900 1.00 92.56 565 THR A C 1
ATOM 4320 O O . THR A 1 565 ? 0.606 -25.317 -17.040 1.00 92.56 565 THR A O 1
ATOM 4323 N N . PRO A 1 566 ? 1.864 -23.647 -16.210 1.00 90.06 566 PRO A N 1
ATOM 4324 C CA . PRO A 1 566 ? 2.875 -24.524 -15.634 1.00 90.06 566 PRO A CA 1
ATOM 4325 C C . PRO A 1 566 ? 2.356 -25.239 -14.378 1.00 90.06 566 PRO A C 1
ATOM 4327 O O . PRO A 1 566 ? 1.590 -24.681 -13.588 1.00 90.06 566 PRO A O 1
ATOM 4330 N N . THR A 1 567 ? 2.799 -26.480 -14.172 1.00 90.75 567 THR A N 1
ATOM 4331 C CA . THR A 1 567 ? 2.439 -27.302 -13.002 1.00 90.75 567 THR A CA 1
ATOM 4332 C C . THR A 1 567 ? 3.352 -27.045 -11.797 1.00 90.75 567 THR A C 1
ATOM 4334 O O . THR A 1 567 ? 2.909 -27.194 -10.654 1.00 90.75 567 THR A O 1
ATOM 4337 N N . SER A 1 568 ? 4.579 -26.571 -12.027 1.00 90.81 568 SER A N 1
ATOM 4338 C CA . SER A 1 568 ? 5.577 -26.150 -11.032 1.00 90.81 568 SER A CA 1
ATOM 4339 C C . SER A 1 568 ? 5.979 -24.677 -11.225 1.00 90.81 568 SER A C 1
ATOM 4341 O O . SER A 1 568 ? 5.569 -24.038 -12.194 1.00 90.81 568 SER A O 1
ATOM 4343 N N . ASN A 1 569 ? 6.731 -24.104 -10.277 1.00 90.62 569 ASN A N 1
ATOM 4344 C CA . ASN A 1 569 ? 7.264 -22.747 -10.433 1.00 90.62 569 ASN A CA 1
ATOM 4345 C C . ASN A 1 569 ? 8.244 -22.718 -11.615 1.00 90.62 569 ASN A C 1
ATOM 4347 O O . ASN A 1 569 ? 9.229 -23.447 -11.611 1.00 90.62 569 ASN A O 1
ATOM 4351 N N . ASN A 1 570 ? 7.960 -21.877 -12.606 1.00 89.88 570 ASN A N 1
ATOM 4352 C CA . ASN A 1 570 ? 8.737 -21.728 -13.842 1.00 89.88 570 ASN A CA 1
ATOM 4353 C C . ASN A 1 570 ? 9.247 -20.295 -14.045 1.00 89.88 570 ASN A C 1
ATOM 4355 O O . ASN A 1 570 ? 9.891 -20.013 -15.052 1.00 89.88 570 ASN A O 1
ATOM 4359 N N . GLY A 1 571 ? 8.910 -19.378 -13.139 1.00 88.31 571 GLY A N 1
ATOM 4360 C CA . GLY A 1 571 ? 9.291 -17.985 -13.264 1.00 88.31 571 GLY A CA 1
ATOM 4361 C C . GLY A 1 571 ? 9.334 -17.252 -11.936 1.00 88.31 571 GLY A C 1
ATOM 4362 O O . GLY A 1 571 ? 8.908 -17.756 -10.893 1.00 88.31 571 GLY A O 1
ATOM 4363 N N . ILE A 1 572 ? 9.852 -16.038 -12.002 1.00 85.88 572 ILE A N 1
ATOM 4364 C CA . ILE A 1 572 ? 10.046 -15.118 -10.899 1.00 85.88 572 ILE A CA 1
ATOM 4365 C C . ILE A 1 572 ? 9.315 -13.806 -11.185 1.00 85.88 572 ILE A C 1
ATOM 4367 O O . ILE A 1 572 ? 9.254 -13.320 -12.319 1.00 85.88 572 ILE A O 1
ATOM 4371 N N . LYS A 1 573 ? 8.746 -13.243 -10.124 1.00 87.19 573 LYS A N 1
ATOM 4372 C CA . LYS A 1 573 ? 8.232 -11.876 -10.072 1.00 87.19 573 LYS A CA 1
ATOM 4373 C C . LYS A 1 573 ? 9.168 -11.046 -9.209 1.00 87.19 573 LYS A C 1
ATOM 4375 O O . LYS A 1 573 ? 9.669 -11.548 -8.204 1.00 87.19 573 LYS A O 1
ATOM 4380 N N . LEU A 1 574 ? 9.379 -9.802 -9.616 1.00 83.06 574 LEU A N 1
ATOM 4381 C CA . LEU A 1 574 ? 10.180 -8.830 -8.886 1.00 83.06 574 LEU A CA 1
ATOM 4382 C C . LEU A 1 574 ? 9.244 -7.836 -8.205 1.00 83.06 574 LEU A C 1
ATOM 4384 O O . LEU A 1 574 ? 8.364 -7.270 -8.857 1.00 83.06 574 LEU A O 1
ATOM 4388 N N . GLU A 1 575 ? 9.421 -7.648 -6.903 1.00 84.25 575 GLU A N 1
ATOM 4389 C CA . GLU A 1 575 ? 8.538 -6.829 -6.075 1.00 84.25 575 GLU A CA 1
ATOM 4390 C C . GLU A 1 575 ? 9.349 -5.850 -5.219 1.00 84.25 575 GLU A C 1
ATOM 4392 O O . GLU A 1 575 ? 10.400 -6.192 -4.687 1.00 84.25 575 GLU A O 1
ATOM 4397 N N . LEU A 1 576 ? 8.858 -4.620 -5.091 1.00 85.56 576 LEU A N 1
ATOM 4398 C CA . LEU A 1 576 ? 9.309 -3.661 -4.085 1.00 85.56 576 LEU A CA 1
ATOM 4399 C C . LEU A 1 576 ? 8.419 -3.769 -2.852 1.00 85.56 576 LEU A C 1
ATOM 4401 O O . LEU A 1 576 ? 7.198 -3.933 -2.993 1.00 85.56 576 LEU A O 1
ATOM 4405 N N . PHE A 1 577 ? 8.993 -3.587 -1.664 1.00 89.56 577 PHE A N 1
ATOM 4406 C CA . PHE A 1 577 ? 8.233 -3.559 -0.423 1.00 89.56 577 PHE A CA 1
ATOM 4407 C C . PHE A 1 577 ? 8.112 -2.153 0.173 1.00 89.56 577 PHE A C 1
ATOM 4409 O O . PHE A 1 577 ? 9.030 -1.339 0.155 1.00 89.56 577 PHE A O 1
ATOM 4416 N N . ILE A 1 578 ? 6.941 -1.865 0.745 1.00 91.88 578 ILE A N 1
ATOM 4417 C CA . ILE A 1 578 ? 6.596 -0.583 1.383 1.00 91.88 578 ILE A CA 1
ATOM 4418 C C . ILE A 1 578 ? 7.456 -0.262 2.621 1.00 91.88 578 ILE A C 1
ATOM 4420 O O . ILE A 1 578 ? 7.382 0.817 3.195 1.00 91.88 578 ILE A O 1
ATOM 4424 N N . PHE A 1 579 ? 8.237 -1.216 3.108 1.00 91.75 579 PHE A N 1
ATOM 4425 C CA . PHE A 1 579 ? 9.123 -1.019 4.252 1.00 91.75 579 PHE A CA 1
ATOM 4426 C C . PHE A 1 579 ? 10.597 -0.914 3.846 1.00 91.75 579 PHE A C 1
ATOM 4428 O O . PHE A 1 579 ? 11.430 -0.601 4.695 1.00 91.75 579 PHE A O 1
ATOM 4435 N N . ASP A 1 580 ? 10.927 -1.043 2.553 1.00 87.50 580 ASP A N 1
ATOM 4436 C CA . ASP A 1 580 ? 12.287 -0.806 2.039 1.00 87.50 580 ASP A CA 1
ATOM 4437 C C . ASP A 1 580 ? 12.729 0.664 2.220 1.00 87.50 580 ASP A C 1
ATOM 4439 O O . ASP A 1 580 ? 13.899 1.009 2.053 1.00 87.50 580 ASP A O 1
ATOM 4443 N N . THR A 1 581 ? 11.809 1.550 2.615 1.00 90.94 581 THR A N 1
ATOM 4444 C CA . THR A 1 581 ? 12.093 2.924 3.044 1.00 90.94 581 THR A CA 1
ATOM 4445 C C . THR A 1 581 ? 12.748 3.029 4.418 1.00 90.94 581 THR A C 1
ATOM 4447 O O . THR A 1 581 ? 13.425 4.024 4.675 1.00 90.94 581 THR A O 1
ATOM 4450 N N . PHE A 1 582 ? 12.547 2.060 5.319 1.00 94.19 582 PHE A N 1
ATOM 4451 C CA . PHE A 1 582 ? 12.936 2.183 6.734 1.00 94.19 582 PHE A CA 1
ATOM 4452 C C . PHE A 1 582 ? 14.434 2.469 6.939 1.00 94.19 582 PHE A C 1
ATOM 4454 O O . PHE A 1 582 ? 14.747 3.356 7.737 1.00 94.19 582 PHE A O 1
ATOM 4461 N N . PRO A 1 583 ? 15.369 1.858 6.178 1.00 91.38 583 PRO A N 1
ATOM 4462 C CA . PRO A 1 583 ? 16.796 2.144 6.329 1.00 91.38 583 PRO A CA 1
ATOM 4463 C C . PRO A 1 583 ? 17.205 3.577 5.957 1.00 91.38 583 PRO A C 1
ATOM 4465 O O . PRO A 1 583 ? 18.339 3.974 6.224 1.00 91.38 583 PRO A O 1
ATOM 4468 N N . PHE A 1 584 ? 16.323 4.333 5.297 1.00 91.88 584 PHE A N 1
ATOM 4469 C CA . PHE A 1 584 ? 16.567 5.708 4.857 1.00 91.88 584 PHE A CA 1
ATOM 4470 C C . PHE A 1 584 ? 15.968 6.755 5.800 1.00 91.88 584 PHE A C 1
ATOM 4472 O O . PHE A 1 584 ? 16.200 7.950 5.593 1.00 91.88 584 PHE A O 1
ATOM 4479 N N . ALA A 1 585 ? 15.185 6.326 6.792 1.00 93.75 585 ALA A N 1
ATOM 4480 C CA . ALA A 1 585 ? 14.616 7.201 7.805 1.00 93.75 585 ALA A CA 1
ATOM 4481 C C . ALA A 1 585 ? 15.730 7.825 8.652 1.00 93.75 585 ALA A C 1
ATOM 4483 O O . ALA A 1 585 ? 16.655 7.136 9.086 1.00 93.75 585 ALA A O 1
ATOM 4484 N N . LYS A 1 586 ? 15.646 9.132 8.903 1.00 94.19 586 LYS A N 1
ATOM 4485 C CA . LYS A 1 586 ? 16.548 9.807 9.847 1.00 94.19 586 LYS A CA 1
ATOM 4486 C C . LYS A 1 586 ? 16.099 9.586 11.285 1.00 94.19 586 LYS A C 1
ATOM 4488 O O . LYS A 1 586 ? 16.938 9.503 12.173 1.00 94.19 586 LYS A O 1
ATOM 4493 N N . GLN A 1 587 ? 14.789 9.501 11.493 1.00 95.69 587 GLN A N 1
ATOM 4494 C CA . GLN A 1 587 ? 14.143 9.341 12.784 1.00 95.69 587 GLN A CA 1
ATOM 4495 C C . GLN A 1 587 ? 13.023 8.303 12.634 1.00 95.69 587 GLN A C 1
ATOM 4497 O O . GLN A 1 587 ? 11.849 8.644 12.488 1.00 95.69 587 GLN A O 1
ATOM 4502 N N . MET A 1 588 ? 13.398 7.022 12.655 1.00 97.25 588 MET A N 1
ATOM 4503 C CA . MET A 1 588 ? 12.428 5.927 12.643 1.00 97.25 588 MET A CA 1
ATOM 4504 C C . MET A 1 588 ? 11.795 5.752 14.025 1.00 97.25 588 MET A C 1
ATOM 4506 O O . MET A 1 588 ? 12.506 5.706 15.029 1.00 97.25 588 MET A O 1
ATOM 4510 N N . ALA A 1 589 ? 10.477 5.577 14.074 1.00 98.06 589 ALA A N 1
ATOM 4511 C CA . ALA A 1 589 ? 9.759 5.176 15.283 1.00 98.06 589 ALA A CA 1
ATOM 4512 C C . ALA A 1 589 ? 8.891 3.933 15.033 1.00 98.06 589 ALA A C 1
ATOM 4514 O O . ALA A 1 589 ? 8.533 3.624 13.895 1.00 98.06 589 ALA A O 1
ATOM 4515 N N . ALA A 1 590 ? 8.514 3.220 16.092 1.00 98.19 590 ALA A N 1
ATOM 4516 C CA . ALA A 1 590 ? 7.509 2.168 15.998 1.00 98.19 590 ALA A CA 1
ATOM 4517 C C . ALA A 1 590 ? 6.602 2.171 17.228 1.00 98.19 590 ALA A C 1
ATOM 4519 O O . ALA A 1 590 ? 7.084 2.366 18.344 1.00 98.19 590 ALA A O 1
ATOM 4520 N N . LEU A 1 591 ? 5.305 1.955 17.002 1.00 98.56 591 LEU A N 1
ATOM 4521 C CA . LEU A 1 591 ? 4.291 1.869 18.050 1.00 98.56 591 LEU A CA 1
ATOM 4522 C C . LEU A 1 591 ? 3.608 0.501 17.990 1.00 98.56 591 LEU A C 1
ATOM 4524 O O . LEU A 1 591 ? 2.882 0.203 17.039 1.00 98.56 591 LEU A O 1
ATOM 4528 N N . GLN A 1 592 ? 3.814 -0.308 19.020 1.00 98.06 592 GLN A N 1
ATOM 4529 C CA . GLN A 1 592 ? 3.111 -1.564 19.214 1.00 98.06 592 GLN A CA 1
ATOM 4530 C C . GLN A 1 592 ? 1.722 -1.298 19.803 1.00 98.06 592 GLN A C 1
ATOM 4532 O O . GLN A 1 592 ? 1.582 -0.646 20.844 1.00 98.06 592 GLN A O 1
ATOM 4537 N N . VAL A 1 593 ? 0.698 -1.831 19.137 1.00 98.06 593 VAL A N 1
ATOM 4538 C CA . VAL A 1 593 ? -0.721 -1.696 19.494 1.00 98.06 593 VAL A CA 1
ATOM 4539 C C . VAL A 1 593 ? -1.363 -3.060 19.768 1.00 98.06 593 VAL A C 1
ATOM 4541 O O . VAL A 1 593 ? -0.787 -4.113 19.479 1.00 98.06 593 VAL A O 1
ATOM 4544 N N . ALA A 1 594 ? -2.566 -3.052 20.344 1.00 96.81 594 ALA A N 1
ATOM 4545 C CA . ALA A 1 594 ? -3.313 -4.269 20.640 1.00 96.81 594 ALA A CA 1
ATOM 4546 C C . ALA A 1 594 ? -3.746 -4.979 19.344 1.00 96.81 594 ALA A C 1
ATOM 4548 O O . ALA A 1 594 ? -4.454 -4.418 18.504 1.00 96.81 594 ALA A O 1
ATOM 4549 N N . ARG A 1 595 ? -3.318 -6.237 19.178 1.00 96.12 595 ARG A N 1
ATOM 4550 C CA . ARG A 1 595 ? -3.581 -7.031 17.965 1.00 96.12 595 ARG A CA 1
ATOM 4551 C C . ARG A 1 595 ? -5.071 -7.183 17.681 1.00 96.12 595 ARG A C 1
ATOM 4553 O O . ARG A 1 595 ? -5.509 -7.020 16.550 1.00 96.12 595 ARG A O 1
ATOM 4560 N N . ASP A 1 596 ? -5.822 -7.538 18.708 1.00 95.81 596 ASP A N 1
ATOM 4561 C CA . ASP A 1 596 ? -7.249 -7.836 18.654 1.00 95.81 596 ASP A CA 1
ATOM 4562 C C . ASP A 1 596 ? -8.133 -6.589 18.506 1.00 95.81 596 ASP A C 1
ATOM 4564 O O . ASP A 1 596 ? -9.342 -6.719 18.319 1.00 95.81 596 ASP A O 1
ATOM 4568 N N . GLU A 1 597 ? -7.538 -5.395 18.540 1.00 96.19 597 GLU A N 1
ATOM 4569 C CA . GLU A 1 597 ? -8.220 -4.139 18.234 1.00 96.19 597 GLU A CA 1
ATOM 4570 C C . GLU A 1 597 ? -7.886 -3.598 16.845 1.00 96.19 597 GLU A C 1
ATOM 4572 O O . GLU A 1 597 ? -8.737 -2.968 16.224 1.00 96.19 597 GLU A O 1
ATOM 4577 N N . GLU A 1 598 ? -6.671 -3.845 16.348 1.00 97.50 598 GLU A N 1
ATOM 4578 C CA . GLU A 1 598 ? -6.157 -3.164 15.154 1.00 97.50 598 GLU A CA 1
ATOM 4579 C C . GLU A 1 598 ? -5.789 -4.089 13.991 1.00 97.50 598 GLU A C 1
ATOM 4581 O O . GLU A 1 598 ? -5.499 -3.585 12.904 1.00 97.50 598 GLU A O 1
ATOM 4586 N N . PHE A 1 599 ? -5.772 -5.416 14.168 1.00 97.75 599 PHE A N 1
ATOM 4587 C CA . PHE A 1 599 ? -5.250 -6.335 13.153 1.00 97.75 599 PHE A CA 1
ATOM 4588 C C . PHE A 1 599 ? -6.103 -7.592 12.941 1.00 97.75 599 PHE A C 1
ATOM 4590 O O . PHE A 1 599 ? -6.027 -8.573 13.679 1.00 97.75 599 PHE A O 1
ATOM 4597 N N . ALA A 1 600 ? -6.866 -7.576 11.847 1.00 97.00 600 ALA A N 1
ATOM 4598 C CA . ALA A 1 600 ? -7.643 -8.700 11.330 1.00 97.00 600 ALA A CA 1
ATOM 4599 C C . ALA A 1 600 ? -7.479 -8.788 9.798 1.00 97.00 600 ALA A C 1
ATOM 4601 O O . ALA A 1 600 ? -8.321 -8.277 9.051 1.00 97.00 600 ALA A O 1
ATOM 4602 N N . PRO A 1 601 ? -6.370 -9.369 9.309 1.00 95.81 601 PRO A N 1
ATOM 4603 C CA . PRO A 1 601 ? -6.098 -9.469 7.882 1.00 95.81 601 PRO A CA 1
ATOM 4604 C C . PRO A 1 601 ? -6.968 -10.536 7.196 1.00 95.81 601 PRO A C 1
ATOM 4606 O O . PRO A 1 601 ? -7.247 -11.592 7.755 1.00 95.81 601 PRO A O 1
ATOM 4609 N N . VAL A 1 602 ? -7.331 -10.291 5.939 1.00 95.38 602 VAL A N 1
ATOM 4610 C CA . VAL A 1 602 ? -8.093 -11.212 5.081 1.00 95.38 602 VAL A CA 1
ATOM 4611 C C . VAL A 1 602 ? -7.196 -11.663 3.931 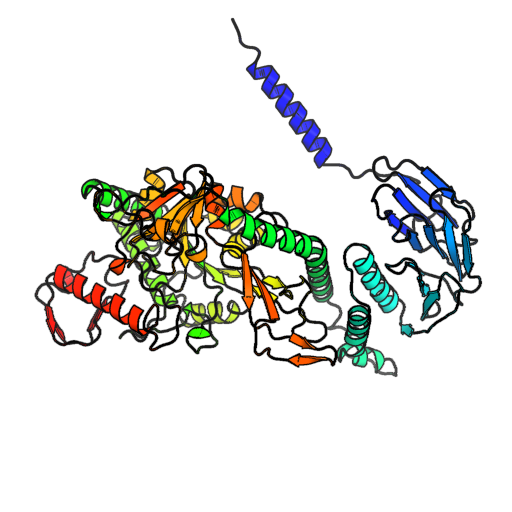1.00 95.38 602 VAL A C 1
ATOM 4613 O O . VAL A 1 602 ? -7.213 -11.063 2.870 1.00 95.38 602 VAL A O 1
ATOM 4616 N N . LYS A 1 603 ? -6.333 -12.659 4.107 1.00 90.94 603 LYS A N 1
ATOM 4617 C CA . LYS A 1 603 ? -5.317 -13.095 3.123 1.00 90.94 603 LYS A CA 1
ATOM 4618 C C . LYS A 1 603 ? -5.618 -14.432 2.446 1.00 90.94 603 LYS A C 1
ATOM 4620 O O . LYS A 1 603 ? -5.189 -14.625 1.304 1.00 90.94 603 LYS A O 1
ATOM 4625 N N . ASN A 1 604 ? -6.325 -15.317 3.137 1.00 93.38 604 ASN A N 1
ATOM 4626 C CA . ASN A 1 604 ? -6.577 -16.695 2.732 1.00 93.38 604 ASN A CA 1
ATOM 4627 C C . ASN A 1 604 ? -8.058 -16.912 2.402 1.00 93.38 604 ASN A C 1
ATOM 4629 O O . ASN A 1 604 ? -8.911 -16.094 2.744 1.00 93.38 604 ASN A O 1
ATOM 4633 N N . GLU A 1 605 ? -8.347 -18.011 1.720 1.00 92.88 605 GLU A N 1
ATOM 4634 C CA . GLU A 1 605 ? -9.686 -18.435 1.326 1.00 92.88 605 GLU A CA 1
ATOM 4635 C C . GLU A 1 605 ? -10.656 -18.590 2.520 1.00 92.88 605 GLU A C 1
ATOM 4637 O O . GLU A 1 605 ? -10.225 -18.849 3.652 1.00 92.88 605 GLU A O 1
ATOM 4642 N N . PRO A 1 606 ? -11.978 -18.458 2.290 1.00 94.56 606 PRO A N 1
ATOM 4643 C CA . PRO A 1 606 ? -12.991 -18.826 3.280 1.00 94.56 606 PRO A CA 1
ATOM 4644 C C . PRO A 1 606 ? -12.769 -20.240 3.837 1.00 94.56 606 PRO A C 1
ATOM 4646 O O . PRO A 1 606 ? -12.435 -21.165 3.098 1.00 94.56 606 PRO A O 1
ATOM 4649 N N . GLY A 1 607 ? -12.951 -20.408 5.145 1.00 94.06 607 GLY A N 1
ATOM 4650 C CA . GLY A 1 607 ? -12.717 -21.664 5.862 1.00 94.06 607 GLY A CA 1
ATOM 4651 C C . GLY A 1 607 ? -11.266 -21.916 6.292 1.00 94.06 607 GLY A C 1
ATOM 4652 O O . GLY A 1 607 ? -11.026 -22.826 7.088 1.00 94.06 607 GLY A O 1
ATOM 4653 N N . ALA A 1 608 ? -10.289 -21.120 5.839 1.00 94.75 608 ALA A N 1
ATOM 4654 C CA . ALA A 1 608 ? -8.915 -21.249 6.321 1.00 94.75 608 ALA A CA 1
ATOM 4655 C C . ALA A 1 608 ? -8.798 -20.884 7.817 1.00 94.75 608 ALA A C 1
ATOM 4657 O O . ALA A 1 608 ? -9.490 -19.997 8.324 1.00 94.75 608 ALA A O 1
ATOM 4658 N N . LYS A 1 609 ? -7.881 -21.566 8.524 1.00 93.62 609 LYS A N 1
ATOM 4659 C CA . LYS A 1 609 ? -7.703 -21.466 9.990 1.00 93.62 609 LYS A CA 1
ATOM 4660 C C . LYS A 1 609 ? -7.181 -20.110 10.478 1.00 93.62 609 LYS A C 1
ATOM 4662 O O . LYS A 1 609 ? -7.287 -19.811 11.663 1.00 93.62 609 LYS A O 1
ATOM 4667 N N . SER A 1 610 ? -6.577 -19.320 9.598 1.00 92.38 610 SER A N 1
ATOM 4668 C CA . SER A 1 610 ? -5.985 -18.024 9.925 1.00 92.38 610 SER A CA 1
ATOM 4669 C C . SER A 1 610 ? -6.113 -17.067 8.753 1.00 92.38 610 SER A C 1
ATOM 4671 O O . SER A 1 610 ? -6.044 -17.493 7.599 1.00 92.38 610 SER A O 1
ATOM 4673 N N . ASP A 1 611 ? -6.232 -15.780 9.064 1.00 93.69 611 ASP A N 1
ATOM 4674 C CA . ASP A 1 611 ? -6.276 -14.674 8.107 1.00 93.69 611 ASP A CA 1
ATOM 4675 C C . ASP A 1 611 ? -7.296 -14.903 6.975 1.00 93.69 611 ASP A C 1
ATOM 4677 O O . ASP A 1 611 ? -7.042 -14.593 5.815 1.00 93.69 611 ASP A O 1
ATOM 4681 N N . SER A 1 612 ? -8.434 -15.516 7.290 1.00 96.38 612 SER A N 1
ATOM 4682 C CA . SER A 1 612 ? -9.565 -15.752 6.386 1.00 96.38 612 SER A CA 1
ATOM 4683 C C . SER A 1 612 ? -10.705 -14.770 6.672 1.00 96.38 612 SER A C 1
ATOM 4685 O O . SER A 1 612 ? -10.752 -14.198 7.771 1.00 96.38 612 SER A O 1
ATOM 4687 N N . PRO A 1 613 ? -11.671 -14.602 5.747 1.00 97.00 613 PRO A N 1
ATOM 4688 C CA . PRO A 1 613 ? -12.887 -13.836 6.010 1.00 97.00 613 PRO A CA 1
ATOM 4689 C C . PRO A 1 613 ? -13.592 -14.239 7.312 1.00 97.00 613 PRO A C 1
ATOM 4691 O O . PRO A 1 613 ? -14.038 -13.372 8.057 1.00 97.00 613 PRO A O 1
ATOM 4694 N N . ASP A 1 614 ? -13.629 -15.536 7.634 1.00 96.94 614 ASP A N 1
ATOM 4695 C CA . ASP A 1 614 ? -14.277 -16.050 8.845 1.00 96.94 614 ASP A CA 1
ATOM 4696 C C . ASP A 1 614 ? -13.543 -15.626 10.119 1.00 96.94 614 ASP A C 1
ATOM 4698 O O . ASP A 1 614 ? -14.170 -15.153 11.069 1.00 96.94 614 ASP A O 1
ATOM 4702 N N . THR A 1 615 ? -12.209 -15.732 10.132 1.00 97.00 615 THR A N 1
ATOM 4703 C CA . THR A 1 615 ? -11.405 -15.281 11.281 1.00 97.00 615 THR A CA 1
ATOM 4704 C C . THR A 1 615 ? -11.474 -13.767 11.464 1.00 97.00 615 THR A C 1
ATOM 4706 O O . THR A 1 615 ? -11.604 -13.295 12.592 1.00 97.00 615 THR A O 1
ATOM 4709 N N . ALA A 1 616 ? -11.473 -12.996 10.371 1.00 97.69 616 ALA A N 1
ATOM 4710 C CA . ALA A 1 616 ? -11.598 -11.545 10.427 1.00 97.69 616 ALA A CA 1
ATOM 4711 C C . ALA A 1 616 ? -12.981 -11.119 10.944 1.00 97.69 616 ALA A C 1
ATOM 4713 O O . ALA A 1 616 ? -13.072 -10.282 11.842 1.00 97.69 616 ALA A O 1
ATOM 4714 N N . ARG A 1 617 ? -14.054 -11.755 10.454 1.00 97.38 617 ARG A N 1
ATOM 4715 C CA . ARG A 1 617 ? -15.428 -11.541 10.927 1.00 97.38 617 ARG A CA 1
ATOM 4716 C C . ARG A 1 617 ? -15.569 -11.858 12.416 1.00 97.38 617 ARG A C 1
ATOM 4718 O O . ARG A 1 617 ? -16.194 -11.093 13.151 1.00 97.38 617 ARG A O 1
ATOM 4725 N N . ALA A 1 618 ? -14.966 -12.953 12.879 1.00 97.25 618 ALA A N 1
ATOM 4726 C CA . ALA A 1 618 ? -14.969 -13.321 14.291 1.00 97.25 618 ALA A CA 1
ATOM 4727 C C . ALA A 1 618 ? -14.242 -12.282 15.165 1.00 97.25 618 ALA A C 1
ATOM 4729 O O . ALA A 1 618 ? -14.763 -11.913 16.217 1.00 97.25 618 ALA A O 1
ATOM 4730 N N . LEU A 1 619 ? -13.091 -11.767 14.718 1.00 97.50 619 LEU A N 1
ATOM 4731 C CA . LEU A 1 619 ? -12.339 -10.724 15.428 1.00 97.50 619 LEU A CA 1
ATOM 4732 C C . LEU A 1 619 ? -13.110 -9.400 15.502 1.00 97.50 619 LEU A C 1
ATOM 4734 O O . LEU A 1 619 ? -13.246 -8.840 16.590 1.00 97.50 619 LEU A O 1
ATOM 4738 N N . VAL A 1 620 ? -13.693 -8.939 14.386 1.00 97.75 620 VAL A N 1
ATOM 4739 C CA . VAL A 1 620 ? -14.575 -7.754 14.372 1.00 97.75 620 VAL A CA 1
ATOM 4740 C C . VAL A 1 620 ? -15.733 -7.940 15.348 1.00 97.75 620 VAL A C 1
ATOM 4742 O O . VAL A 1 620 ? -16.071 -7.027 16.108 1.00 97.75 620 VAL A O 1
ATOM 4745 N N . SER A 1 621 ? -16.315 -9.141 15.376 1.00 97.56 621 SER A N 1
ATOM 4746 C CA . SER A 1 621 ? -17.419 -9.419 16.278 1.00 97.56 621 SER A CA 1
ATOM 4747 C C . SER A 1 621 ? -17.015 -9.430 17.745 1.00 97.56 621 SER A C 1
ATOM 4749 O O . SER A 1 621 ? -17.704 -8.835 18.574 1.00 97.56 621 SER A O 1
ATOM 4751 N N . ALA A 1 622 ? -15.885 -10.052 18.073 1.00 97.19 622 ALA A N 1
ATOM 4752 C CA . ALA A 1 622 ? -15.350 -10.069 19.426 1.00 97.19 622 ALA A CA 1
ATOM 4753 C C . ALA A 1 622 ? -15.049 -8.649 19.933 1.00 97.19 622 ALA A C 1
ATOM 4755 O O . ALA A 1 622 ? -15.420 -8.310 21.060 1.00 97.19 622 ALA A O 1
ATOM 4756 N N . LEU A 1 623 ? -14.450 -7.799 19.092 1.00 97.31 623 LEU A N 1
ATOM 4757 C CA . LEU A 1 623 ? -14.185 -6.400 19.423 1.00 97.31 623 LEU A CA 1
ATOM 4758 C C . LEU A 1 623 ? -15.484 -5.611 19.639 1.00 97.31 623 LEU A C 1
ATOM 4760 O O . LEU A 1 623 ? -15.618 -4.898 20.634 1.00 97.31 623 LEU A O 1
ATOM 4764 N N . SER A 1 624 ? -16.470 -5.787 18.755 1.00 96.69 624 SER A N 1
ATOM 4765 C CA . SER A 1 624 ? -17.781 -5.132 18.868 1.00 96.69 624 SER A CA 1
ATOM 4766 C C . SER A 1 624 ? -18.492 -5.522 20.168 1.00 96.69 624 SER A C 1
ATOM 4768 O O . SER A 1 624 ? -18.969 -4.652 20.898 1.00 96.69 624 SER A O 1
ATOM 4770 N N . LYS A 1 625 ? -18.494 -6.819 20.515 1.00 95.75 625 LYS A N 1
ATOM 4771 C CA . LYS A 1 625 ? -19.041 -7.328 21.785 1.00 95.75 625 LYS A CA 1
ATOM 4772 C C . LYS A 1 625 ? -18.351 -6.673 22.981 1.00 95.75 625 LYS A C 1
ATOM 4774 O O . LYS A 1 625 ? -19.029 -6.147 23.859 1.00 95.75 625 LYS A O 1
ATOM 4779 N N . ARG A 1 626 ? -17.013 -6.650 22.991 1.00 96.38 626 ARG A N 1
ATOM 4780 C CA . ARG A 1 626 ? -16.218 -6.047 24.072 1.00 96.38 626 ARG A CA 1
ATOM 4781 C C . ARG A 1 626 ? -16.554 -4.572 24.277 1.00 96.38 626 ARG A C 1
ATOM 4783 O O . ARG A 1 626 ? -16.776 -4.163 25.410 1.00 96.38 626 ARG A O 1
ATOM 4790 N N . ARG A 1 627 ? -16.642 -3.793 23.194 1.00 96.12 627 ARG A N 1
ATOM 4791 C CA . ARG A 1 627 ? -16.950 -2.355 23.251 1.00 96.12 627 ARG A CA 1
ATOM 4792 C C . ARG A 1 627 ? -18.368 -2.079 23.758 1.00 96.12 627 ARG A C 1
ATOM 4794 O O . ARG A 1 627 ? -18.548 -1.199 24.592 1.00 96.12 627 ARG A O 1
ATOM 4801 N N . ILE A 1 628 ? -19.362 -2.854 23.318 1.00 95.00 628 ILE A N 1
ATOM 4802 C CA . ILE A 1 628 ? -20.749 -2.721 23.800 1.00 95.00 628 ILE A CA 1
ATOM 4803 C C . ILE A 1 628 ? -20.843 -3.039 25.298 1.00 95.00 628 ILE A C 1
ATOM 4805 O O . ILE A 1 628 ? -21.471 -2.286 26.040 1.00 95.00 628 ILE A O 1
ATOM 4809 N N . LEU A 1 629 ? -20.202 -4.126 25.745 1.00 94.94 629 LEU A N 1
ATOM 4810 C CA . LEU A 1 629 ? -20.181 -4.518 27.158 1.00 94.94 629 LEU A CA 1
ATOM 4811 C C . LEU A 1 629 ? -19.467 -3.467 28.020 1.00 94.94 629 LEU A C 1
ATOM 4813 O O . LEU A 1 629 ? -19.991 -3.070 29.058 1.00 94.94 629 LEU A O 1
ATOM 4817 N N . ALA A 1 630 ? -18.312 -2.967 27.569 1.00 95.38 630 ALA A N 1
ATOM 4818 C CA . ALA A 1 630 ? -17.564 -1.917 28.263 1.00 95.38 630 ALA A CA 1
ATOM 4819 C C . ALA A 1 630 ? -18.357 -0.602 28.383 1.00 95.38 630 ALA A C 1
ATOM 4821 O O . ALA A 1 630 ? -18.204 0.123 29.360 1.00 95.38 630 ALA A O 1
ATOM 4822 N N . ALA A 1 631 ? -19.242 -0.317 27.425 1.00 95.88 631 ALA A N 1
ATOM 4823 C CA . ALA A 1 631 ? -20.128 0.845 27.436 1.00 95.88 631 ALA A CA 1
ATOM 4824 C C . ALA A 1 631 ? -21.454 0.621 28.202 1.00 95.88 631 ALA A C 1
ATOM 4826 O O . ALA A 1 631 ? -22.364 1.445 28.111 1.00 95.88 631 ALA A O 1
ATOM 4827 N N . GLY A 1 632 ? -21.586 -0.480 28.952 1.00 95.81 632 GLY A N 1
ATOM 4828 C CA . GLY A 1 632 ? -22.746 -0.760 29.807 1.00 95.81 632 GLY A CA 1
ATOM 4829 C C . GLY A 1 632 ? -23.953 -1.375 29.091 1.00 95.81 632 GLY A C 1
ATOM 4830 O O . GLY A 1 632 ? -25.055 -1.376 29.645 1.00 95.81 632 GLY A O 1
ATOM 4831 N N . GLY A 1 633 ? -23.777 -1.870 27.864 1.00 95.19 633 GLY A N 1
ATOM 4832 C CA . GLY A 1 633 ? -24.786 -2.657 27.154 1.00 95.19 633 GLY A CA 1
ATOM 4833 C C . GLY A 1 633 ? -24.710 -4.149 27.487 1.00 95.19 633 GLY A C 1
ATOM 4834 O O . GLY A 1 633 ? -23.724 -4.634 28.038 1.00 95.19 633 GLY A O 1
ATOM 4835 N N . ALA A 1 634 ? -25.744 -4.900 27.115 1.00 94.50 634 ALA A N 1
ATOM 4836 C CA . ALA A 1 634 ? -25.800 -6.355 27.253 1.00 94.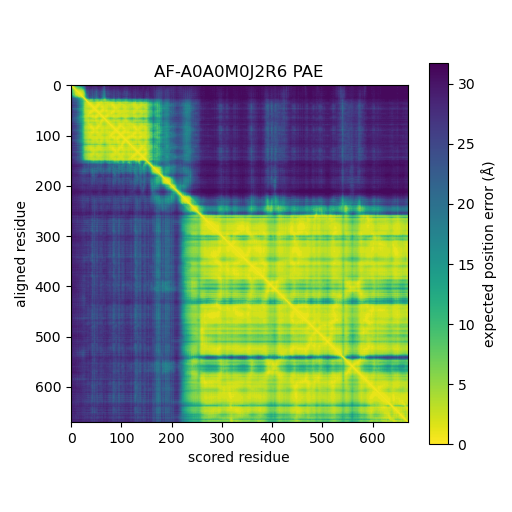50 634 ALA A CA 1
ATOM 4837 C C . ALA A 1 634 ? -26.119 -7.033 25.913 1.00 94.50 634 ALA A C 1
ATOM 4839 O O . ALA A 1 634 ? -26.825 -6.479 25.070 1.00 94.50 634 ALA A O 1
ATOM 4840 N N . ILE A 1 635 ? -25.622 -8.257 25.719 1.00 94.12 635 ILE A N 1
ATOM 4841 C CA . ILE A 1 635 ? -25.803 -9.036 24.485 1.00 94.12 635 ILE A CA 1
ATOM 4842 C C . ILE A 1 635 ? -26.370 -10.413 24.843 1.00 94.12 635 ILE A C 1
ATOM 4844 O O . ILE A 1 635 ? -25.874 -11.066 25.759 1.00 94.12 635 ILE A O 1
ATOM 4848 N N . ARG A 1 636 ? -27.409 -10.853 24.125 1.00 92.94 636 ARG A N 1
ATOM 4849 C CA . ARG A 1 636 ? -28.027 -12.183 24.245 1.00 92.94 636 ARG A CA 1
ATOM 4850 C C . ARG A 1 636 ? -27.855 -12.991 22.956 1.00 92.94 636 ARG A C 1
ATOM 4852 O O . ARG A 1 636 ? -28.116 -12.494 21.859 1.00 92.94 636 ARG A O 1
ATOM 4859 N N . GLY A 1 637 ? -27.483 -14.259 23.109 1.00 89.81 637 GLY A N 1
ATOM 4860 C CA . GLY A 1 637 ? -27.169 -15.175 22.008 1.00 89.81 637 GLY A CA 1
ATOM 4861 C C . GLY A 1 637 ? -25.691 -15.148 21.609 1.00 89.81 637 GLY A C 1
ATOM 4862 O O . GLY A 1 637 ? -24.898 -14.363 22.131 1.00 89.81 637 GLY A O 1
ATOM 4863 N N . ASP A 1 638 ? -25.317 -16.046 20.707 1.00 86.00 638 ASP A N 1
ATOM 4864 C CA . ASP A 1 638 ? -23.937 -16.341 20.312 1.00 86.00 638 ASP A CA 1
ATOM 4865 C C . ASP A 1 638 ? -23.575 -15.846 18.902 1.00 86.00 638 ASP A C 1
ATOM 4867 O O . ASP A 1 638 ? -22.386 -15.773 18.573 1.00 86.00 638 ASP A O 1
ATOM 4871 N N . ALA A 1 639 ? -24.561 -15.418 18.105 1.00 90.88 639 ALA A N 1
ATOM 4872 C CA . ALA A 1 639 ? -24.353 -14.976 16.731 1.00 90.88 639 ALA A CA 1
ATOM 4873 C C . ALA A 1 639 ? -23.517 -13.677 16.620 1.00 90.88 639 ALA A C 1
ATOM 4875 O O . ALA A 1 639 ? -23.061 -13.079 17.608 1.00 90.88 639 ALA A O 1
ATOM 4876 N N . ILE A 1 640 ? -23.248 -13.275 15.373 1.00 93.81 640 ILE A N 1
ATOM 4877 C CA . ILE A 1 640 ? -22.359 -12.157 15.042 1.00 93.81 640 ILE A CA 1
ATOM 4878 C C . ILE A 1 640 ? -22.958 -10.820 15.494 1.00 93.81 640 ILE A C 1
ATOM 4880 O O . ILE A 1 640 ? -24.139 -10.529 15.322 1.00 93.81 640 ILE A O 1
ATOM 4884 N N . VAL A 1 641 ? -22.091 -10.007 16.076 1.00 95.88 641 VAL A N 1
ATOM 4885 C CA . VAL A 1 641 ? -22.326 -8.625 16.495 1.00 95.88 641 VAL A CA 1
ATOM 4886 C C . VAL A 1 641 ? -21.386 -7.735 15.712 1.00 95.88 641 VAL A C 1
ATOM 4888 O O . VAL A 1 641 ? -20.198 -8.033 15.644 1.00 95.88 641 VAL A O 1
ATOM 4891 N N . GLU A 1 642 ? -21.900 -6.646 15.178 1.00 96.88 642 GLU A N 1
ATOM 4892 C CA . GLU A 1 642 ? -21.157 -5.670 14.404 1.00 96.88 642 GLU A CA 1
ATOM 4893 C C . GLU A 1 642 ? -21.454 -4.268 14.922 1.00 96.88 642 GLU A C 1
ATOM 4895 O O . GLU A 1 642 ? -22.611 -3.865 15.062 1.00 96.88 642 GLU A O 1
ATOM 4900 N N . LEU A 1 643 ? -20.386 -3.529 15.197 1.00 95.44 643 LEU A N 1
ATOM 4901 C CA . LEU A 1 643 ? -20.425 -2.106 15.473 1.00 95.44 643 LEU A CA 1
ATOM 4902 C C . LEU A 1 643 ? -19.824 -1.360 14.278 1.00 95.44 643 LEU A C 1
ATOM 4904 O O . LEU A 1 643 ? -18.637 -1.515 13.988 1.00 95.44 643 LEU A O 1
ATOM 4908 N N . SER A 1 644 ? -20.640 -0.552 13.604 1.00 94.75 644 SER A N 1
ATOM 4909 C CA . SER A 1 644 ? -20.219 0.275 12.476 1.00 94.75 644 SER A CA 1
ATOM 4910 C C . SER A 1 644 ? -19.123 1.262 12.897 1.00 94.75 644 SER A C 1
ATOM 4912 O O . SER A 1 644 ? -19.220 1.863 13.976 1.00 94.75 644 SER A O 1
ATOM 4914 N N . PRO A 1 645 ? -18.118 1.523 12.039 1.00 95.25 645 PRO A N 1
ATOM 4915 C CA . PRO A 1 645 ? -17.185 2.622 12.254 1.00 95.25 645 PRO A CA 1
ATOM 4916 C C . PRO A 1 645 ? -17.874 3.983 12.423 1.00 95.25 645 PRO A C 1
ATOM 4918 O O . PRO A 1 645 ? -17.345 4.847 13.119 1.00 95.25 645 PRO A O 1
ATOM 4921 N N . MET A 1 646 ? -19.055 4.189 11.823 1.00 95.69 646 MET A N 1
ATOM 4922 C CA . MET A 1 646 ? -19.818 5.434 11.975 1.00 95.69 646 MET A CA 1
ATOM 4923 C C . MET A 1 646 ? -20.442 5.582 13.366 1.00 95.69 646 MET A C 1
ATOM 4925 O O . MET A 1 646 ? -20.506 6.702 13.893 1.00 95.69 646 MET A O 1
ATOM 4929 N N . ALA A 1 647 ? -20.824 4.476 14.008 1.00 94.44 647 ALA A N 1
ATOM 4930 C CA . ALA A 1 647 ? -21.286 4.487 15.389 1.00 94.44 647 ALA A CA 1
ATOM 4931 C C . ALA A 1 647 ? -20.154 4.927 16.317 1.00 94.44 647 ALA A C 1
ATOM 4933 O O . ALA A 1 647 ? -20.313 5.873 17.096 1.00 94.44 647 ALA A O 1
ATOM 4934 N N . SER A 1 648 ? -18.993 4.283 16.190 1.00 95.31 648 SER A N 1
ATOM 4935 C CA . SER A 1 648 ? -17.825 4.552 17.019 1.00 95.31 648 SER A CA 1
ATOM 4936 C C . SER A 1 648 ? -16.531 4.108 16.341 1.00 95.31 648 SER A C 1
ATOM 4938 O O . SER A 1 648 ? -16.419 2.978 15.866 1.00 95.31 648 SER A O 1
ATOM 4940 N N . TYR A 1 649 ? -15.532 4.986 16.341 1.00 95.88 649 TYR A N 1
ATOM 4941 C CA . TYR A 1 649 ? -14.229 4.740 15.736 1.00 95.88 649 TYR A CA 1
ATOM 4942 C C . TYR A 1 649 ? -13.402 3.759 16.580 1.00 95.88 649 TYR A C 1
ATOM 4944 O O . TYR A 1 649 ? -12.946 2.722 16.093 1.00 95.88 649 TYR A O 1
ATOM 4952 N N . GLN A 1 650 ? -13.249 4.062 17.871 1.00 93.12 650 GLN A N 1
ATOM 4953 C CA . GLN A 1 650 ? -12.421 3.321 18.826 1.00 93.12 650 GLN A CA 1
ATOM 4954 C C . GLN A 1 650 ? -13.162 2.927 20.115 1.00 93.12 650 GLN A C 1
ATOM 4956 O O . GLN A 1 650 ? -12.556 2.373 21.025 1.00 93.12 650 GLN A O 1
ATOM 4961 N N . GLY A 1 651 ? -14.479 3.129 20.181 1.00 91.62 651 GLY A N 1
ATOM 4962 C CA . GLY A 1 651 ? -15.308 2.851 21.361 1.00 91.62 651 GLY A CA 1
ATOM 4963 C C . GLY A 1 651 ? -15.881 4.110 22.020 1.00 91.62 651 GLY A C 1
ATOM 4964 O O . GLY A 1 651 ? -16.724 4.005 22.909 1.00 91.62 651 GLY A O 1
ATOM 4965 N N . GLU A 1 652 ? -15.485 5.304 21.567 1.00 92.69 652 GLU A N 1
ATOM 4966 C CA . GLU A 1 652 ? -16.033 6.570 22.050 1.00 92.69 652 GLU A CA 1
ATOM 4967 C C . GLU A 1 652 ? -17.525 6.737 21.712 1.00 92.69 652 GLU A C 1
ATOM 4969 O O . GLU A 1 652 ? -18.001 6.250 20.684 1.00 92.69 652 GLU A O 1
ATOM 4974 N N . GLY A 1 653 ? -18.268 7.443 22.573 1.00 91.44 653 GLY A N 1
ATOM 4975 C CA . GLY A 1 653 ? -19.674 7.804 22.336 1.00 91.44 653 GLY A CA 1
ATOM 4976 C C . GLY A 1 653 ? -20.673 6.641 22.380 1.00 91.44 653 GLY A C 1
ATOM 4977 O O . GLY A 1 653 ? -21.830 6.810 21.998 1.00 91.44 653 GLY A O 1
ATOM 4978 N N . LEU A 1 654 ? -20.253 5.451 22.825 1.00 93.81 654 LEU A N 1
ATOM 4979 C CA . LEU A 1 654 ? -21.126 4.276 22.862 1.00 93.81 654 LEU A CA 1
ATOM 4980 C C . LEU A 1 654 ? -22.108 4.270 24.030 1.00 93.81 654 LEU A C 1
ATOM 4982 O O . LEU A 1 654 ? -23.215 3.762 23.858 1.00 93.81 654 LEU A O 1
ATOM 4986 N N . ALA A 1 655 ? -21.736 4.826 25.187 1.00 92.12 655 ALA A N 1
ATOM 4987 C CA . ALA A 1 655 ? -22.560 4.784 26.397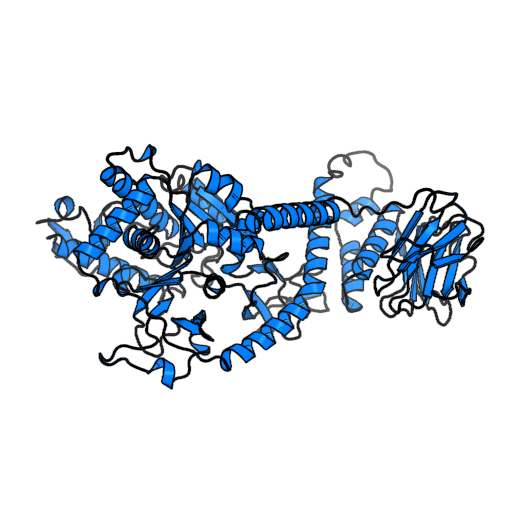 1.00 92.12 655 ALA A CA 1
ATOM 4988 C C . ALA A 1 655 ? -23.985 5.303 26.135 1.00 92.12 655 ALA A C 1
ATOM 4990 O O . ALA A 1 655 ? -24.955 4.609 26.430 1.00 92.12 655 ALA A O 1
ATOM 4991 N N . ASP A 1 656 ? -24.119 6.432 25.437 1.00 88.50 656 ASP A N 1
ATOM 4992 C CA . ASP A 1 656 ? -25.416 7.036 25.093 1.00 88.50 656 ASP A CA 1
ATOM 4993 C C . ASP A 1 656 ? -26.299 6.132 24.213 1.00 88.50 656 ASP A C 1
ATOM 4995 O O . ASP A 1 656 ? -27.527 6.257 24.182 1.00 88.50 656 ASP A O 1
ATOM 4999 N N . ARG A 1 657 ? -25.680 5.204 23.475 1.00 87.44 657 ARG A N 1
ATOM 5000 C CA . ARG A 1 657 ? -26.354 4.316 22.522 1.00 87.44 657 ARG A CA 1
ATOM 5001 C C . ARG A 1 657 ? -26.696 2.953 23.107 1.00 87.44 657 ARG A C 1
ATOM 5003 O O . ARG A 1 657 ? -27.678 2.353 22.662 1.00 87.44 657 ARG A O 1
ATOM 5010 N N . VAL A 1 658 ? -25.895 2.447 24.046 1.00 93.50 658 VAL A N 1
ATOM 5011 C CA . VAL A 1 658 ? -25.981 1.046 24.495 1.00 93.50 658 VAL A CA 1
ATOM 5012 C C . VAL A 1 658 ? -26.200 0.870 25.994 1.00 93.50 658 VAL A C 1
ATOM 5014 O O . VAL A 1 658 ? -26.680 -0.194 26.382 1.00 93.50 658 VAL A O 1
ATOM 5017 N N . ALA A 1 659 ? -25.902 1.871 26.827 1.00 93.75 659 ALA A N 1
ATOM 5018 C CA . ALA A 1 659 ? -25.990 1.732 28.278 1.00 93.75 659 ALA A CA 1
ATOM 5019 C C . ALA A 1 659 ? -27.408 1.341 28.723 1.00 93.75 659 ALA A C 1
ATOM 5021 O O . ALA A 1 659 ? -28.402 1.951 28.320 1.00 93.75 659 ALA A O 1
ATOM 5022 N N . GLY A 1 660 ? -27.505 0.283 29.532 1.00 93.81 660 GLY A N 1
ATOM 5023 C CA . GLY A 1 660 ? -28.775 -0.242 30.040 1.00 93.81 660 GLY A CA 1
ATOM 5024 C C . GLY A 1 660 ? -29.645 -0.958 28.998 1.00 93.81 660 GLY A C 1
ATOM 5025 O O . GLY A 1 660 ? -30.758 -1.376 29.319 1.00 93.81 660 GLY A O 1
ATOM 5026 N N . ARG A 1 661 ? -29.169 -1.127 27.757 1.00 93.88 661 ARG A N 1
ATOM 5027 C CA . ARG A 1 661 ? -29.900 -1.814 26.682 1.00 93.88 661 ARG A CA 1
ATOM 5028 C C . ARG A 1 661 ? -29.388 -3.238 26.501 1.00 93.88 661 ARG A C 1
ATOM 5030 O O . ARG A 1 661 ? -28.201 -3.513 26.653 1.00 93.88 661 ARG A O 1
ATOM 5037 N N . THR A 1 662 ? -30.292 -4.148 26.145 1.00 93.69 662 THR A N 1
ATOM 5038 C CA . THR A 1 662 ? -29.957 -5.534 25.791 1.00 93.69 662 THR A CA 1
ATOM 5039 C C . THR A 1 662 ? -30.243 -5.778 24.316 1.00 93.69 662 THR A C 1
ATOM 5041 O O . THR A 1 662 ? -31.356 -5.527 23.860 1.00 93.69 662 THR A O 1
ATOM 5044 N N . PHE A 1 663 ? -29.267 -6.313 23.591 1.00 91.75 663 PHE A N 1
ATOM 5045 C CA . PHE A 1 663 ? -29.372 -6.629 22.168 1.00 91.75 663 PHE A CA 1
ATOM 5046 C C . PHE A 1 663 ? -29.403 -8.146 21.958 1.00 91.75 663 PHE A C 1
ATOM 5048 O O . PHE A 1 663 ? -28.604 -8.866 22.555 1.00 91.75 663 PHE A O 1
ATOM 5055 N N . SER A 1 664 ? -30.311 -8.639 21.114 1.00 90.25 664 SER A N 1
ATOM 5056 C CA . SER A 1 664 ? -30.371 -10.061 20.737 1.00 90.25 664 SER A CA 1
ATOM 5057 C C . SER A 1 664 ? -29.676 -10.263 19.393 1.00 90.25 664 SER A C 1
ATOM 5059 O O . SER A 1 664 ? -29.927 -9.504 18.463 1.00 90.25 664 SER A O 1
ATOM 5061 N N . THR A 1 665 ? -28.781 -11.246 19.305 1.00 85.88 665 THR A N 1
ATOM 5062 C CA . THR A 1 665 ? -27.966 -11.493 18.101 1.00 85.88 665 THR A CA 1
ATOM 5063 C C . THR A 1 665 ? -28.773 -12.092 16.929 1.00 85.88 665 THR A C 1
ATOM 5065 O O . THR A 1 665 ? -29.734 -12.819 17.185 1.00 85.88 665 THR A O 1
ATOM 5068 N N . PRO A 1 666 ? -28.400 -11.820 15.654 1.00 84.62 666 PRO A N 1
ATOM 5069 C CA . PRO A 1 666 ? -27.285 -10.973 15.220 1.00 84.62 666 PRO A CA 1
ATOM 5070 C C . PRO A 1 666 ? -27.551 -9.480 15.463 1.00 84.62 666 PRO A C 1
ATOM 5072 O O . PRO A 1 666 ? -28.676 -9.010 15.336 1.00 84.62 666 PRO A O 1
ATOM 5075 N N . VAL A 1 667 ? -26.509 -8.736 15.836 1.00 88.12 667 VAL A N 1
ATOM 5076 C CA . VAL A 1 667 ? -26.607 -7.297 16.142 1.00 88.12 667 VAL A CA 1
ATOM 5077 C C . VAL A 1 667 ? -25.821 -6.509 15.109 1.00 88.12 667 VAL A C 1
ATOM 5079 O O . VAL A 1 667 ? -24.667 -6.833 14.847 1.00 88.12 667 VAL A O 1
ATOM 5082 N N . HIS A 1 668 ? -26.419 -5.439 14.597 1.00 92.44 668 HIS A N 1
ATOM 5083 C CA . HIS A 1 668 ? -25.735 -4.413 13.822 1.00 92.44 668 HIS A CA 1
ATOM 5084 C C . HIS A 1 668 ? -26.076 -3.045 14.418 1.00 92.44 668 HIS A C 1
ATOM 5086 O O . HIS A 1 668 ? -27.249 -2.676 14.484 1.00 92.44 668 HIS A O 1
ATOM 5092 N N . LEU A 1 669 ? -25.062 -2.321 14.893 1.00 90.62 669 LEU A N 1
ATOM 5093 C CA . LEU A 1 669 ? -25.198 -0.951 15.385 1.00 90.62 669 LEU A CA 1
ATOM 5094 C C . LEU A 1 669 ? -24.529 0.011 14.404 1.00 90.62 669 LEU A C 1
ATOM 5096 O O . LEU A 1 669 ? -23.305 -0.002 14.288 1.00 90.62 669 LEU A O 1
ATOM 5100 N N . GLU A 1 670 ? -25.335 0.836 13.737 1.00 88.69 670 GLU A N 1
ATOM 5101 C CA . GLU A 1 670 ? -24.895 1.840 12.755 1.00 88.69 670 GLU A CA 1
ATOM 5102 C C . GLU A 1 670 ? -24.564 3.205 13.373 1.00 88.69 670 GLU A C 1
ATOM 5104 O O . GLU A 1 670 ? -25.282 3.663 14.298 1.00 88.69 670 GLU A O 1
#

Sequence (670 aa):
MLPNARMQSKTLFFSLVRRMIATLINRVAEKASAHSGSVLSVAFSPDGTKIVSGSEDGTFKVWDSDALGLLSEKPNAHSFNIPSVAFSPDGTKIVSGSGDQTIKVWDSDKLELLSEKTNAHSGTVYSVAFSPDGTKIVSGSWDKTIKVWDMVKWSRKDHLMFNATTQRFVVQLLWLNKYSMKFPDDVLDLLIEACLQSRWLRAMVTNAGGGSTSAEAANTPEVWRDMERRLERAGQLHVGLPKLLATSLENAQTVADKQVEPFKAERLADLPEAEAVALRERGLSMIARSEVAALLLAGGQGTRLGIKIPKGCYDIGLPSGKSLFQYHAERIRKVKQLAAAHAGKREADVRLPFLIMTSDATDSDTRAFFRQHAFFGLPEDQVHFFAQGALPCLTPEGKLILDAPGLLAMAPNGNGGCYVSLRDSGLLEQQLDASGVTSIFQFGVDNVLCHVADPTFVGFCSARHADCASKTVPKRDAHEPVGVVALAGGRPAVVEYSEISREMAEAKDAHGRLLFGDAHICVNFFSVPFLKSFCARLGPFGIQLPLHVAHKKIPYTDASGTRRTPTSNNGIKLELFIFDTFPFAKQMAALQVARDEEFAPVKNEPGAKSDSPDTARALVSALSKRRILAAGGAIRGDAIVELSPMASYQGEGLADRVAGRTFSTPVHLE

Secondary structure (DSSP, 8-state):
----HHHHHHHHHHHHHHHHHHHHH------TTSSSS-EEEEEE-TTSSEEEEEETTS-EEEEETTT--EEEEETTSSSS---EEEE-TTSSEEEEE-TTS-EEEEETTT--EEEEETTS-SS-EEEEEE-TTSSEEEEEETTSEEEEEETTT--EEEEEE--HHHHHHHHHHHHHHTTT----HHHHHHHHHHHHH-HHHHHHHHTTSS----GGGS--HHHHHHHHHHHHHHHHHHHHHHHHHHHHHHHHHHGGGSPEEE--PEEGGGS-HHHHHHHHHHHHHHHHTT-EEEEEE---B-GGGT-SSBGGG-B---TT--BHHHHHHHHHHHHHHHHHHHTT--GGG----EEEEE-TTTHHHHHHHHHHTGGGGS-GGGEEEEE--EEE-B-TTSPBPEEETTEE-EEE--GGGHHHHHHHT-IIIIIITTTT--EEEEEETTBTT--TT-HHHHHHHHHTT-SEEEEEEE-SSTT----EEEEETTEEEEEPGGGS-HHHHH-B-TTS-BTT-EEEEEEEEEEHHHHHHHHHH--GGGTTSPPEEEEE---EE-TTS-EE--SS--EEEEE--TTTTGGG-SSEEEEE--HHHH--B--S-TT-SSSSHHHHHHHHHHHHHHHHHHTT-EEESSS-EEE-TTT-SSSTT-HHHHTT-EEESSEEE-

Foldseek 3Di:
DDDDPVVVVVVVVVVVVVVVCVVVVDPPPDDPCPDPADFQEKDAQLVRQWMWTWGQQCKIFIAGRPNRHTLDIDHNVDPGGWNEKDAALVRQWMWTWFQQCKIWIAGNRPRHTPDIDHNVDPGGWNYKDADNVRQKMWTDGPNQWIWIAGPVPRDTDDIDGDDPVVRVVLVVVVVLCVRFDDDDPLLNVLVVVVVVPPPVVVVVVVPVPDDDDDPPVPPDVVVVVVVVVVSVVVRVQRRQQVVLLVVLVVVVVCLLVWDWAFDDAAELVPDDPVLLVQLLLQLLQCQLLQQEAEEEEFADCCVQQVDQATQQQDQLPAPVSDGLQLQLLLLVLQSLVVSCVSVVHDSVSGAHAYEYEYAPSHQVRVVVVCVVCVVNPDDPVRYHYWYFDKHFWAFPSRHFFAQFRVHTHIDGAASLSVLLRCVVVCCLPPPNVVSNHFKYKYAYSFFSLASTSRSSVSSVCVVLVWQKEFEFAFDPALQPQFWFFIQTNNFTFTHGSVSADSCQSCDADPVNGRSRGTGGRRIMMHTSVLSVVQSVPQDVSSSVFNWHKDFDQGWGQDSVRDTDGDPGGGIIGTHDYPRSSRRVIPRYHYYYYYCLNHGQGDDHYPPDPHRHSVSSQVSQQVQQQVLLVVLQAAEADDAGEHERCNCDSRSPPNNVPGHPYYYYPPYYHD

Nearest PDB structures (foldseek):
  8yp3-assembly1_A  TM=9.382E-01  e=2.074E-56  Spodoptera frugiperda
  8yp3-assembly3_C  TM=9.001E-01  e=1.051E-55  Spodoptera frugiperda
  8yp3-assembly4_D  TM=8.950E-01  e=5.104E-54  Spodoptera frugiperda
  2yqj-assembly2_B  TM=9.207E-01  e=1.310E-52  Candida albicans
  2yqs-assembly1_A  TM=8.593E-01  e=4.241E-51  Candida albicans

Organism: NCBI:txid1460289

Solvent-accessible surface area (backbone atoms only — not comparable to full-atom values): 35557 Å² total; per-residue (Å²): 141,87,90,57,70,72,59,54,53,50,55,51,49,54,49,49,48,50,50,50,48,52,57,70,75,56,79,81,82,79,72,82,78,81,54,97,35,59,77,55,24,68,33,60,30,70,87,55,59,32,30,40,38,13,13,50,65,10,29,38,39,33,25,33,54,88,78,68,42,81,72,49,74,38,77,70,70,38,96,29,29,20,40,13,39,30,46,27,61,85,39,62,27,32,39,38,12,14,54,68,13,30,38,40,32,26,33,55,84,80,65,44,81,74,44,74,37,76,71,67,43,91,27,33,20,54,33,43,42,55,36,87,85,51,55,31,37,39,37,33,30,73,63,37,41,39,45,44,32,34,73,90,70,67,52,72,76,64,77,53,82,47,56,76,69,57,46,53,48,56,50,46,52,55,51,60,38,70,77,48,54,86,67,57,73,68,54,54,52,42,54,52,46,49,61,70,66,36,75,63,53,54,56,62,67,62,62,76,66,77,78,94,83,82,77,81,84,76,78,54,72,67,64,56,52,51,52,51,52,52,52,52,50,51,49,59,48,53,60,47,44,52,58,46,48,52,51,22,59,52,47,65,56,52,59,74,74,43,59,71,44,67,44,87,57,46,47,61,89,75,47,56,68,70,54,53,49,52,22,26,54,46,14,27,52,38,38,41,67,19,24,34,29,34,36,36,50,45,45,52,66,20,56,62,62,76,38,92,50,36,40,38,69,44,55,52,73,52,89,83,59,58,24,37,49,48,54,50,43,30,25,45,53,33,50,42,46,53,11,9,59,75,68,75,46,56,50,91,75,38,50,63,40,37,38,37,32,20,16,86,90,22,39,67,62,48,54,50,52,36,59,78,50,54,44,64,78,47,65,67,92,41,56,44,78,47,56,34,50,67,35,68,24,22,31,86,88,58,44,83,37,32,42,39,86,90,35,71,26,70,39,66,21,38,74,27,20,46,45,48,31,40,54,75,67,38,45,63,64,66,50,32,53,75,55,56,36,49,33,36,34,34,34,50,48,45,32,77,34,51,64,51,67,38,27,42,60,50,13,43,35,61,74,66,64,31,36,25,35,36,41,22,21,69,50,92,48,60,81,52,90,46,33,20,47,23,20,52,68,86,29,45,34,65,47,45,49,91,72,51,51,71,69,54,32,66,30,57,46,100,85,72,45,49,51,63,22,39,24,56,69,60,33,36,40,34,23,43,72,46,50,51,59,51,36,72,64,41,48,82,92,38,70,75,53,75,47,43,81,43,81,34,64,53,56,28,36,47,98,86,64,49,71,44,77,56,93,55,72,62,21,31,40,47,25,28,53,73,51,75,55,40,62,73,39,91,33,69,46,38,41,30,44,62,40,77,66,43,61,28,42,50,73,37,32,75,84,43,96,56,39,1,31,57,50,25,44,50,45,52,19,53,43,30,49,51,47,40,45,75,29,48,20,45,78,42,82,84,58,62,32,41,60,34,37,68,47,31,80,86,57,56,80,38,42,92,78,29,45,85,40,76,46,61,50,66,35,73,44,102